Protein AF-A0A1F5BMV4-F1 (afdb_monomer)

Sequence (515 aa):
MTRKVFRLGIFLALGLILAEAVSRPPDPISKGQAGRLDDIFSQGRKAFYQGLRLDFGLHPQRFQLTLADAQKILEAESNIPNLYERVINLVYIRTAPYFRRLLEKGDRNSSEEFETRFVSLSREAAALFVQSLFQEPSRDGRSAEGLRDLREGRLQLVLSSLSSEEKEPVRPHKDNGHSSGEELSGFRGLEVIQAKSAQAVSRGTGVRVVVLDSGSDEPSEPGSEPSPVPRLFVPLAGGTQAPWLDTAISPDRSRPSGGWASSLVAAVAPESQIRVFGIIRDSRPVYPLWPAYQVSQGIHKAVDSGTDIILVTAVFDKDFPFLKDACAYAYKKNVVVICPNAAGPLDQDNPEKPTHFPAHYNTTVAVAGVVPGARGIPVPWEKSELSHYTTCAAPTAVAGRGNPATSGSLAPDNAPAAALVTGTAALICSLLPKTGEELSGQYVQRIYEILCRSCDSKILGQPSFHPRTGYGLINADRAVRKEVGAYREKMNQVETRFKKRMEERAVQEQKEKKN

Mean predicted aligned error: 10.83 Å

Foldseek 3Di:
DPPVVVVVVVVVVVVVVVVVVVDDDQDPQPPVRVVLVVVLVVLLVVLLLVLLLVLLVPPPCVVVFDPVLSVCSNVVVPNPPLLLQQQLLLLCLLVVVVLVVLVSVVDPVSSVVSSVVSSVSSSVSSNLLSVLLPDAFAPFVVLVVVVVVPPDTSSVLSVLLSDLDDDDDPPPDPPPDDDPLVQQQPQAQCVLQPLVLLVVQFQLAPAEEEEAEQQDDPPAPPPFDAQPQDEWEFESGDGSDDNNPPPGSPRPPVRRHGYPLQVLLCVRRVNYHYYYYHAHPPLRRRRCSNRLSSLLSSLSNCLVVVHAEYEYEHKGQDDDPSSLVSLLVCQQSNHAYFYEQDDGDEDAPDQDDRGIPPLPHPSYAYEFEWDQDPPRQTAQDPPFYQYPSHLFYGHQFHNDRGDPVPSPGPDRDSSSRRSNVSSLLSRLCRLVPDPVPDGRNNNNVLSSQLQLVQADQVSNVHPAAGRRGGRHYNHSSCSNPVSSVVVVVVVVVVVVVVVVVVVVVVVVVVVVVVD

Solvent-accessible surface area (backbone atoms only — not comparable to full-atom values): 27406 Å² total; per-residue (Å²): 132,74,72,67,58,60,57,54,54,52,53,52,52,52,50,50,56,57,57,56,71,75,67,65,74,77,78,79,74,50,75,72,57,47,55,52,50,54,50,46,52,51,50,15,50,54,38,17,58,51,35,33,42,50,53,44,71,68,38,88,65,54,79,80,48,54,72,68,50,51,50,41,57,70,42,25,90,81,67,37,84,60,50,63,30,38,46,44,40,40,66,41,49,70,48,42,75,61,49,48,54,27,60,71,65,64,41,72,68,37,47,54,50,44,46,56,51,49,34,49,48,24,30,54,42,19,50,53,54,49,50,53,77,69,57,70,65,49,82,35,64,68,28,55,51,54,62,70,64,58,84,64,55,71,63,55,55,46,51,56,36,58,39,63,70,85,69,82,80,75,72,83,75,80,73,92,67,94,69,58,55,72,73,50,63,73,38,42,29,55,63,75,24,31,28,70,65,21,42,77,79,33,36,3,51,91,28,35,36,34,34,42,36,46,50,61,58,74,83,71,59,96,84,67,78,76,74,90,58,79,44,48,48,34,52,59,47,68,45,78,56,71,74,82,70,70,73,52,53,62,58,54,82,86,51,79,59,52,16,67,52,57,47,41,20,38,73,38,10,59,48,36,49,45,34,32,37,25,38,50,67,67,87,68,47,44,45,50,60,48,46,48,48,43,51,22,31,48,45,40,50,37,48,76,72,66,33,44,34,36,38,37,63,72,50,35,76,58,90,47,72,66,39,54,50,27,41,47,49,29,20,50,68,40,20,37,38,33,17,23,36,39,71,71,77,69,55,83,86,44,44,85,59,79,51,29,30,62,16,59,36,95,54,37,41,6,14,12,16,24,39,75,37,83,95,66,43,55,30,73,32,83,85,29,34,34,22,78,51,28,39,27,15,27,39,16,49,66,41,87,83,72,58,88,86,60,58,73,53,70,71,76,38,18,38,47,7,20,20,46,51,48,8,40,49,31,24,43,38,41,80,54,61,85,84,84,76,66,58,68,27,49,52,33,52,52,55,50,53,32,54,41,67,22,24,39,16,59,76,56,76,30,98,46,75,39,39,48,28,9,31,11,42,44,29,32,32,46,25,59,47,57,37,47,48,53,49,54,53,53,50,53,52,52,51,52,53,49,52,52,54,51,53,54,47,54,55,49,54,55,52,62,74,75,107

Radius of gyration: 25.75 Å; Cα contacts (8 Å, |Δi|>4): 902; chains: 1; bounding box: 72×60×86 Å

pLDDT: mean 79.31, std 22.0, range [25.81, 98.75]

Secondary structure (DSSP, 8-state):
--HHHHHHHHHHHHHHHHHHTT-PPPPP--HHHHHHHHHHHHHHHHHHHHHHHHHHHH-TTGGGS-HHHHHHHHTHHHHSTTHHHHHHHHHHGGGHHHHHHHHHH--HHHHHHHHHHHHHHHHHHHHHHHHHTTPPPPS-HHHHHHTTS--S-HHHHHHHHH--SPP-------------HHHHTT--HHHHTTHHHHHTT---TT-EEEEEE--------TTPPPPSS--EEEESS---S-TTS---S---TTS-S--HHHHHHHHH-TTSEEEEEE--S-SS-SS-HHHHHHHHHHHHHHHHTT-SEEEE---BSS--HHHHHHHHHHHHTT-EEEEES--SS---S-TTS--SBTTTSTTSEEEEEEEE-GGG-EEE-TTSPP-TTEEEEEES----SS-GGG---PPP-HHHHHHHHHHHHHHHHHHS---S-PPTTHHHHHHHHHHHHH-BSGGGT-SS-BTTTBT-B--HHHIIIIIHHHHHHHHHHHHHHHHHHHHHHHHHHHHHTT-

Nearest PDB structures (foldseek):
  5ox2-assembly1_A  TM=7.464E-01  e=2.283E-12  Bacillus amyloliquefaciens
  8coz-assembly1_A  TM=6.745E-01  e=8.816E-10  Plasmodium vivax
  8coz-assembly2_B  TM=6.989E-01  e=1.591E-09  Plasmodium vivax
  8cp0-assembly1_A  TM=6.826E-01  e=1.436E-08  Plasmodium vivax
  8qkg-assembly1_A  TM=6.302E-01  e=7.147E-09  Plasmodium vivax

Structure (mmCIF, N/CA/C/O backbone):
data_AF-A0A1F5BMV4-F1
#
_entry.id   AF-A0A1F5BMV4-F1
#
loop_
_atom_site.group_PDB
_atom_site.id
_atom_site.type_symbol
_atom_site.label_atom_id
_atom_site.label_alt_id
_atom_site.label_comp_id
_atom_site.label_asym_id
_atom_site.label_entity_id
_atom_site.label_seq_id
_atom_site.pdbx_PDB_ins_code
_atom_site.Cartn_x
_atom_site.Cartn_y
_atom_site.Cartn_z
_atom_site.occupancy
_atom_site.B_iso_or_equiv
_atom_site.auth_seq_id
_atom_site.auth_comp_id
_atom_site.auth_asym_id
_atom_site.auth_atom_id
_atom_site.pdbx_PDB_model_num
ATOM 1 N N . MET A 1 1 ? 15.197 34.301 44.951 1.00 47.97 1 MET A N 1
ATOM 2 C CA . MET A 1 1 ? 14.694 34.458 43.564 1.00 47.97 1 MET A CA 1
ATOM 3 C C . MET A 1 1 ? 15.684 34.030 42.466 1.00 47.97 1 MET A C 1
ATOM 5 O O . MET A 1 1 ? 15.305 34.016 41.307 1.00 47.97 1 MET A O 1
ATOM 9 N N . THR A 1 2 ? 16.903 33.578 42.782 1.00 47.97 2 THR A N 1
ATOM 10 C CA . THR A 1 2 ? 17.992 33.392 41.794 1.00 47.97 2 THR A CA 1
ATOM 11 C C . THR A 1 2 ? 18.260 31.949 41.334 1.00 47.97 2 THR A C 1
ATOM 13 O O . THR A 1 2 ? 18.962 31.751 40.352 1.00 47.97 2 THR A O 1
ATOM 16 N N . ARG A 1 3 ? 17.656 30.918 41.950 1.00 37.44 3 ARG A N 1
ATOM 17 C CA . ARG A 1 3 ? 17.825 29.507 41.517 1.00 37.44 3 ARG A CA 1
ATOM 18 C C . ARG A 1 3 ? 16.791 29.003 40.499 1.00 37.44 3 ARG A C 1
ATOM 20 O O . ARG A 1 3 ? 17.061 28.027 39.806 1.00 37.44 3 ARG A O 1
ATOM 27 N N . LYS A 1 4 ? 15.625 29.653 40.375 1.00 38.03 4 LYS A N 1
ATOM 28 C CA . LYS A 1 4 ? 14.581 29.261 39.401 1.00 38.03 4 LYS A CA 1
ATOM 29 C C . LYS A 1 4 ? 14.853 29.782 37.982 1.00 38.03 4 LYS A C 1
ATOM 31 O O . LYS A 1 4 ? 14.494 29.110 37.026 1.00 38.03 4 LYS A O 1
ATOM 36 N N . VAL A 1 5 ? 15.560 30.906 37.843 1.00 45.69 5 VAL A N 1
ATOM 37 C CA . VAL A 1 5 ? 15.894 31.499 36.533 1.00 45.69 5 VAL A CA 1
ATOM 38 C C . VAL A 1 5 ? 16.996 30.705 35.814 1.00 45.69 5 VAL A C 1
ATOM 40 O O . VAL A 1 5 ? 16.937 30.522 34.604 1.00 45.69 5 VAL A O 1
ATOM 43 N N . PHE A 1 6 ? 17.939 30.115 36.558 1.00 38.84 6 PHE A N 1
ATOM 44 C CA . PHE A 1 6 ? 19.048 29.349 35.972 1.00 38.84 6 PHE A CA 1
ATOM 45 C C . PHE A 1 6 ? 18.618 27.988 35.387 1.00 38.84 6 PHE A C 1
ATOM 47 O O . PHE A 1 6 ? 19.184 27.528 34.401 1.00 38.84 6 PHE A O 1
ATOM 54 N N . ARG A 1 7 ? 17.572 27.353 35.942 1.00 37.34 7 ARG A N 1
ATOM 55 C CA . ARG A 1 7 ? 17.015 26.103 35.386 1.00 37.34 7 ARG A CA 1
ATOM 56 C C . ARG A 1 7 ? 16.161 26.336 34.138 1.00 37.34 7 ARG A C 1
ATOM 58 O O . ARG A 1 7 ? 16.130 25.467 33.278 1.00 37.34 7 ARG A O 1
ATOM 65 N N . LEU A 1 8 ? 15.522 27.500 34.008 1.00 38.81 8 LEU A N 1
ATOM 66 C CA . LEU A 1 8 ? 14.723 27.830 32.825 1.00 38.81 8 LEU A CA 1
ATOM 67 C C . LEU A 1 8 ? 15.612 28.134 31.603 1.00 38.81 8 LEU A C 1
ATOM 69 O O . LEU A 1 8 ? 15.290 27.708 30.499 1.00 38.81 8 LEU A O 1
ATOM 73 N N . GLY A 1 9 ? 16.769 28.776 31.811 1.00 38.38 9 GLY A N 1
ATOM 74 C CA . GLY A 1 9 ? 17.741 29.051 30.742 1.00 38.38 9 GLY A CA 1
ATOM 75 C C . GLY A 1 9 ? 18.408 27.797 30.160 1.00 38.38 9 GLY A C 1
ATOM 76 O O . GLY A 1 9 ? 18.620 27.724 28.955 1.00 38.38 9 GLY A O 1
ATOM 77 N N . ILE A 1 10 ? 18.671 26.775 30.985 1.00 44.19 10 ILE A N 1
ATOM 78 C CA . ILE A 1 10 ? 19.286 25.515 30.529 1.00 44.19 10 ILE A CA 1
ATOM 79 C C . ILE A 1 10 ? 18.286 24.654 29.739 1.00 44.19 10 ILE A C 1
ATOM 81 O O . ILE A 1 10 ? 18.668 24.059 28.736 1.00 44.19 10 ILE A O 1
ATOM 85 N N . PHE A 1 11 ? 17.001 24.631 30.118 1.00 40.06 11 PHE A N 1
ATOM 86 C CA . PHE A 1 11 ? 15.969 23.915 29.353 1.00 40.06 11 PHE A CA 1
ATOM 87 C C . PHE A 1 11 ? 15.632 24.592 28.016 1.00 40.06 11 PHE A C 1
ATOM 89 O O . PHE A 1 11 ? 15.386 23.893 27.037 1.00 40.06 11 PHE A O 1
ATOM 96 N N . LEU A 1 12 ? 15.680 25.928 27.939 1.00 40.69 12 LEU A N 1
ATOM 97 C CA . LEU A 1 12 ? 15.529 26.656 26.673 1.00 40.69 12 LEU A CA 1
ATOM 98 C C . LEU A 1 12 ? 16.739 26.463 25.746 1.00 40.69 12 LEU A C 1
ATOM 100 O O . LEU A 1 12 ? 16.550 26.260 24.551 1.00 40.69 12 LEU A O 1
ATOM 104 N N . ALA A 1 13 ? 17.963 26.435 26.285 1.00 36.91 13 ALA A N 1
ATOM 105 C CA . ALA A 1 13 ? 19.167 26.172 25.496 1.00 36.91 13 ALA A CA 1
ATOM 106 C C . ALA A 1 13 ? 19.246 24.714 24.998 1.00 36.91 13 ALA A C 1
ATOM 108 O O . ALA A 1 13 ? 19.575 24.489 23.837 1.00 36.91 13 ALA A O 1
ATOM 109 N N . LEU A 1 14 ? 18.876 23.721 25.819 1.00 36.75 14 LEU A N 1
ATOM 110 C CA . LEU A 1 14 ? 18.789 22.321 25.373 1.00 36.75 14 LEU A CA 1
ATOM 111 C C . LEU A 1 14 ? 17.621 22.080 24.403 1.00 36.75 14 LEU A C 1
ATOM 113 O O . LEU A 1 14 ? 17.768 21.282 23.483 1.00 36.75 14 LEU A O 1
ATOM 117 N N . GLY A 1 15 ? 16.496 22.785 24.559 1.00 33.25 15 GLY A N 1
ATOM 118 C CA . GLY A 1 15 ? 15.371 22.732 23.619 1.00 33.25 15 GLY A CA 1
ATOM 119 C C . GLY A 1 15 ? 15.704 23.313 22.240 1.00 33.25 15 GLY A C 1
ATOM 120 O O . GLY A 1 15 ? 15.275 22.760 21.232 1.00 33.25 15 GLY A O 1
ATOM 121 N N . LEU A 1 16 ? 16.523 24.369 22.180 1.00 34.06 16 LEU A N 1
ATOM 122 C CA . LEU A 1 16 ? 17.031 24.938 20.926 1.00 34.06 16 LEU A CA 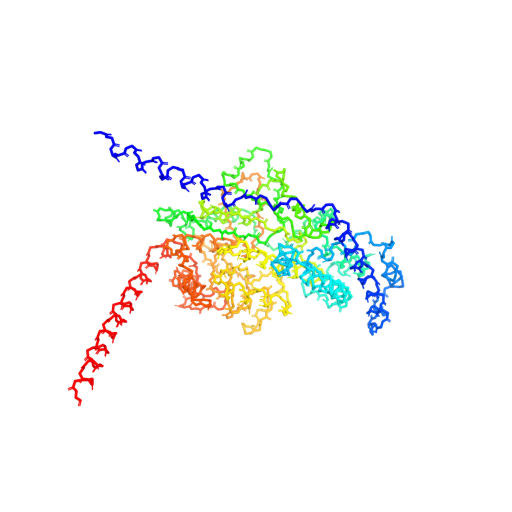1
ATOM 123 C C . LEU A 1 16 ? 18.093 24.046 20.262 1.00 34.06 16 LEU A C 1
ATOM 125 O O . LEU A 1 16 ? 18.042 23.850 19.051 1.00 34.06 16 LEU A O 1
ATOM 129 N N . ILE A 1 17 ? 18.978 23.414 21.041 1.00 34.91 17 ILE A N 1
ATOM 130 C CA . ILE A 1 17 ? 19.993 22.487 20.507 1.00 34.91 17 ILE A CA 1
ATOM 131 C C . ILE A 1 17 ? 19.357 21.176 19.995 1.00 34.91 17 ILE A C 1
ATOM 133 O O . ILE A 1 17 ? 19.820 20.614 19.005 1.00 34.91 17 ILE A O 1
ATOM 137 N N . LEU A 1 18 ? 18.259 20.704 20.602 1.00 34.28 18 LEU A N 1
ATOM 138 C CA . LEU A 1 18 ? 17.498 19.551 20.095 1.00 34.28 18 LEU A CA 1
ATOM 139 C C . LEU A 1 18 ? 16.591 19.893 18.899 1.00 34.28 18 LEU A C 1
ATOM 141 O O . LEU A 1 18 ? 16.358 19.021 18.065 1.00 34.28 18 LEU A O 1
ATOM 145 N N . ALA A 1 19 ? 16.120 21.137 18.770 1.00 31.02 19 ALA A N 1
ATOM 146 C CA . ALA A 1 19 ? 15.367 21.585 17.595 1.00 31.02 19 ALA A CA 1
ATOM 147 C C . ALA A 1 19 ? 16.267 21.788 16.358 1.00 31.02 19 ALA A C 1
ATOM 149 O O . ALA A 1 19 ? 15.848 21.482 15.243 1.00 31.02 19 ALA A O 1
ATOM 150 N N . GLU A 1 20 ? 17.523 22.214 16.536 1.00 30.20 20 GLU A N 1
ATOM 151 C CA . GLU A 1 20 ? 18.503 22.320 15.440 1.00 30.20 20 GLU A CA 1
ATOM 152 C C . GLU A 1 20 ? 19.068 20.965 14.979 1.00 30.20 20 GLU A C 1
ATOM 154 O O . GLU A 1 20 ? 19.529 20.843 13.843 1.00 30.20 20 GLU A O 1
ATOM 159 N N . ALA A 1 21 ? 18.992 19.919 15.807 1.00 27.36 21 ALA A N 1
ATOM 160 C CA . ALA A 1 21 ? 19.456 18.576 15.447 1.00 27.36 21 ALA A CA 1
ATOM 161 C C . ALA A 1 21 ? 18.468 17.786 14.559 1.00 27.36 21 ALA A C 1
ATOM 163 O O . ALA A 1 21 ? 18.824 16.725 14.052 1.00 27.36 21 ALA A O 1
ATOM 164 N N . VAL A 1 22 ? 17.244 18.288 14.340 1.00 37.03 22 VAL A N 1
ATOM 165 C CA . VAL A 1 22 ? 16.187 17.585 13.577 1.00 37.03 22 VAL A CA 1
ATOM 166 C C . VAL A 1 22 ? 15.989 18.141 12.155 1.00 37.03 22 VAL A C 1
ATOM 168 O O . VAL A 1 22 ? 15.192 17.609 11.386 1.00 37.03 22 VAL A O 1
ATOM 171 N N . SER A 1 23 ? 16.739 19.159 11.725 1.00 34.09 23 SER A N 1
ATOM 172 C CA . SER A 1 23 ? 16.714 19.627 10.324 1.00 34.09 23 SER A CA 1
ATOM 173 C C . SER A 1 23 ? 17.977 20.393 9.925 1.00 34.09 23 SER A C 1
ATOM 175 O O . SER A 1 23 ? 17.894 21.489 9.373 1.00 34.09 23 SER A O 1
ATOM 177 N N . ARG A 1 24 ? 19.167 19.821 10.150 1.00 25.81 24 ARG A N 1
ATOM 178 C CA . ARG A 1 24 ? 20.300 20.222 9.306 1.00 25.81 24 ARG A CA 1
ATOM 179 C C . ARG A 1 24 ? 20.098 19.589 7.927 1.00 25.81 24 ARG A C 1
ATOM 181 O O . ARG A 1 24 ? 19.991 18.362 7.867 1.00 25.81 24 ARG A O 1
ATOM 188 N N . PRO A 1 25 ? 20.008 20.370 6.834 1.00 31.45 25 PRO A N 1
ATOM 189 C CA . PRO A 1 25 ? 20.177 19.788 5.510 1.00 31.45 25 PRO A CA 1
ATOM 190 C C . PRO A 1 25 ? 21.536 19.072 5.486 1.00 31.45 25 PRO A C 1
ATOM 192 O O . PRO A 1 25 ? 22.459 19.535 6.165 1.00 31.45 25 PRO A O 1
ATOM 195 N N . PRO A 1 26 ? 21.667 17.937 4.777 1.00 42.50 26 PRO A N 1
ATOM 196 C CA . PRO A 1 26 ? 22.962 17.286 4.633 1.00 42.50 26 PRO A CA 1
ATOM 197 C C . PRO A 1 26 ? 23.990 18.318 4.160 1.00 42.50 26 PRO A C 1
ATOM 199 O O . PRO A 1 26 ? 23.660 19.180 3.337 1.00 42.50 26 PRO A O 1
ATOM 202 N N . ASP A 1 27 ? 25.207 18.255 4.708 1.00 40.59 27 ASP A N 1
ATOM 203 C CA . ASP A 1 27 ? 26.295 19.125 4.266 1.00 40.59 27 ASP A CA 1
ATOM 204 C C . ASP A 1 27 ? 26.393 19.058 2.732 1.00 40.59 27 ASP A C 1
ATOM 206 O O . ASP A 1 27 ? 26.275 17.968 2.155 1.00 40.59 27 ASP A O 1
ATOM 210 N N . PRO A 1 28 ? 26.551 20.201 2.041 1.00 47.94 28 PRO A N 1
ATOM 211 C CA . PRO A 1 28 ? 26.568 20.222 0.589 1.00 47.94 28 PRO A CA 1
ATOM 212 C C . PRO A 1 28 ? 27.664 19.286 0.076 1.00 47.94 28 PRO A C 1
ATOM 214 O O . PRO A 1 28 ? 28.834 19.419 0.441 1.00 47.94 28 PRO A O 1
ATOM 217 N N . ILE A 1 29 ? 27.259 18.338 -0.775 1.00 56.81 29 ILE A N 1
ATOM 218 C CA . ILE A 1 29 ? 28.137 17.379 -1.452 1.00 56.81 29 ILE A CA 1
ATOM 219 C C . ILE A 1 29 ? 29.343 18.142 -2.014 1.00 56.81 29 ILE A C 1
ATOM 221 O O . ILE A 1 29 ? 29.187 19.086 -2.793 1.00 56.81 29 ILE A O 1
ATOM 225 N N . SER A 1 30 ? 30.555 17.759 -1.604 1.00 53.22 30 SER A N 1
ATOM 226 C CA . SER A 1 30 ? 31.773 18.432 -2.067 1.00 53.22 30 SER A CA 1
ATOM 227 C C . SER A 1 30 ? 31.880 18.369 -3.600 1.00 53.22 30 SER A C 1
ATOM 229 O O . SER A 1 30 ? 31.452 17.393 -4.218 1.00 53.22 30 SER A O 1
ATOM 231 N N . LYS A 1 31 ? 32.491 19.375 -4.247 1.00 58.22 31 LYS A N 1
ATOM 232 C CA . LYS A 1 31 ? 32.611 19.422 -5.723 1.00 58.22 31 LYS A CA 1
ATOM 233 C C . LYS A 1 31 ? 33.223 18.147 -6.334 1.00 58.22 31 LYS A C 1
ATOM 235 O O . LYS A 1 31 ? 32.824 17.752 -7.423 1.00 58.22 31 LYS A O 1
ATOM 240 N N . GLY A 1 32 ? 34.157 17.493 -5.635 1.00 60.06 32 GLY A N 1
ATOM 241 C CA . GLY A 1 32 ? 34.757 16.226 -6.080 1.00 60.06 32 GLY A CA 1
ATOM 242 C C . GLY A 1 32 ? 33.813 15.023 -5.970 1.00 60.06 32 GLY A C 1
ATOM 243 O O . GLY A 1 32 ? 33.833 14.139 -6.820 1.00 60.06 32 GLY A O 1
ATOM 244 N N . GLN A 1 33 ? 32.941 15.010 -4.962 1.00 68.31 33 GLN A N 1
ATOM 245 C CA . GLN A 1 33 ? 31.912 13.984 -4.798 1.00 68.31 33 GLN A CA 1
ATOM 246 C C . GLN A 1 33 ? 30.762 14.173 -5.800 1.00 68.31 33 GLN A C 1
ATOM 248 O O . GLN A 1 33 ? 30.228 13.185 -6.294 1.00 68.31 33 GLN A O 1
ATOM 253 N N . ALA A 1 34 ? 30.434 15.418 -6.164 1.00 72.19 34 ALA A N 1
ATOM 254 C CA . ALA A 1 34 ? 29.436 15.723 -7.190 1.00 72.19 34 ALA A CA 1
ATOM 255 C C . ALA A 1 34 ? 29.838 15.164 -8.569 1.00 72.19 34 ALA A C 1
ATOM 257 O O . ALA A 1 34 ? 29.068 14.416 -9.162 1.00 72.19 34 ALA A O 1
ATOM 258 N N . GLY A 1 35 ? 31.076 15.419 -9.018 1.00 81.12 35 GLY A N 1
ATOM 259 C CA . GLY A 1 35 ? 31.575 14.887 -10.294 1.00 81.12 35 GLY A CA 1
ATOM 260 C C . GLY A 1 35 ? 31.571 13.354 -10.352 1.00 81.12 35 GLY A C 1
ATOM 261 O O . GLY A 1 35 ? 31.152 12.770 -11.347 1.00 81.12 35 GLY A O 1
ATOM 262 N N . ARG A 1 36 ? 31.936 12.683 -9.249 1.00 85.75 36 ARG A N 1
ATOM 263 C CA . ARG A 1 36 ? 31.874 11.215 -9.170 1.00 85.75 36 ARG A CA 1
ATOM 264 C C . ARG A 1 36 ? 30.441 10.681 -9.261 1.00 85.75 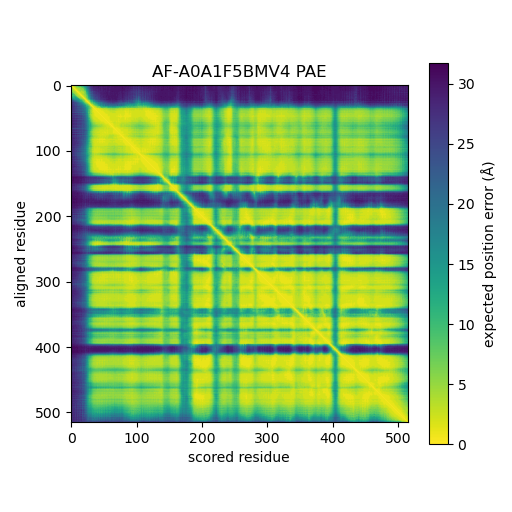36 ARG A C 1
ATOM 266 O O . ARG A 1 36 ? 30.219 9.643 -9.878 1.00 85.75 36 ARG A O 1
ATOM 273 N N . LEU A 1 37 ? 29.470 11.339 -8.629 1.00 89.62 37 LEU A N 1
ATOM 274 C CA . LEU A 1 37 ? 28.070 10.912 -8.701 1.00 89.62 37 LEU A CA 1
ATOM 275 C C . LEU A 1 37 ? 27.507 11.058 -10.119 1.00 89.62 37 LEU A C 1
ATOM 277 O O . LEU A 1 37 ? 26.785 10.168 -10.567 1.00 89.62 37 LEU A O 1
ATOM 281 N N . ASP A 1 38 ? 27.884 12.112 -10.842 1.00 90.44 38 ASP A N 1
ATOM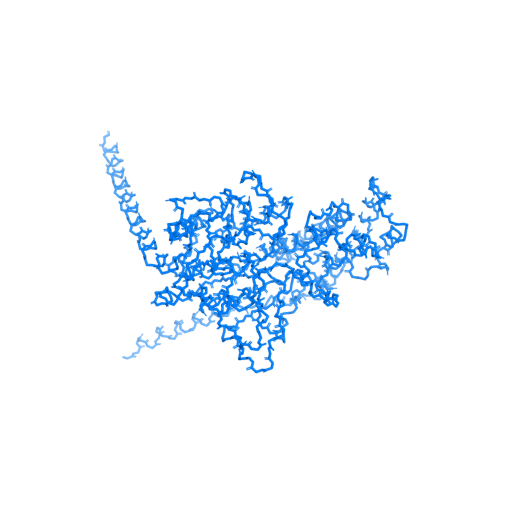 282 C CA . ASP A 1 38 ? 27.523 12.279 -12.254 1.00 90.44 38 ASP A CA 1
ATOM 283 C C . ASP A 1 38 ? 28.106 11.150 -13.121 1.00 90.44 38 ASP A C 1
ATOM 285 O O . ASP A 1 38 ? 27.399 10.565 -13.950 1.00 90.44 38 ASP A O 1
ATOM 289 N N . ASP A 1 39 ? 29.362 10.764 -12.869 1.00 93.44 39 ASP A N 1
ATOM 290 C CA . ASP A 1 39 ? 29.995 9.623 -13.535 1.00 93.44 39 ASP A CA 1
ATOM 291 C C . ASP A 1 39 ? 29.256 8.312 -13.236 1.00 93.44 39 ASP A C 1
ATOM 293 O O . ASP A 1 39 ? 28.959 7.548 -14.156 1.00 93.44 39 ASP A O 1
ATOM 297 N N . ILE A 1 40 ? 28.898 8.054 -11.973 1.00 94.69 40 ILE A N 1
ATOM 298 C CA . ILE A 1 40 ? 28.134 6.860 -11.573 1.00 94.69 40 ILE A CA 1
ATOM 299 C C . ILE A 1 40 ? 26.757 6.843 -12.249 1.00 94.69 40 ILE A C 1
ATOM 301 O O . ILE A 1 40 ? 26.317 5.799 -12.736 1.00 94.69 40 ILE A O 1
ATOM 305 N N . PHE A 1 41 ? 26.077 7.990 -12.337 1.00 95.00 41 PHE A N 1
ATOM 306 C CA . PHE A 1 41 ? 24.792 8.089 -13.026 1.00 95.00 41 PHE A CA 1
ATOM 307 C C . PHE A 1 41 ? 24.918 7.781 -14.523 1.00 95.00 41 PHE A C 1
ATOM 309 O O . PHE A 1 41 ? 24.101 7.039 -15.074 1.00 95.00 41 PHE A O 1
ATOM 316 N N . SER A 1 42 ? 25.975 8.290 -15.162 1.00 95.81 42 SER A N 1
ATOM 317 C CA . SER A 1 42 ? 26.318 8.013 -16.561 1.00 95.81 42 SER A CA 1
ATOM 318 C C . SER A 1 42 ? 26.656 6.535 -16.793 1.00 95.81 42 SER A C 1
ATOM 320 O O . SER A 1 42 ? 26.191 5.932 -17.764 1.00 95.81 42 SER A O 1
ATOM 322 N N . GLN A 1 43 ? 27.402 5.908 -15.879 1.00 97.19 43 GLN A N 1
ATOM 32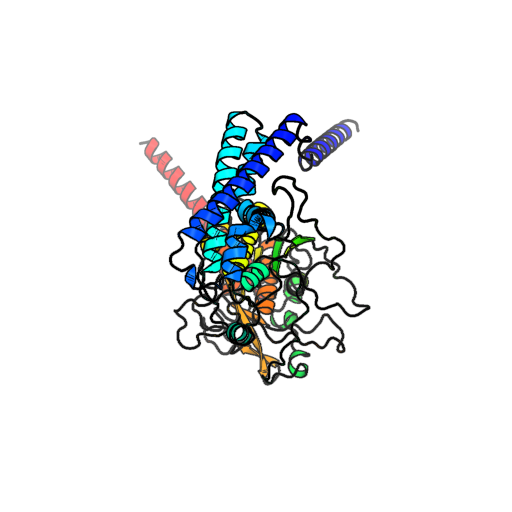3 C CA . GLN A 1 43 ? 27.673 4.468 -15.907 1.00 97.19 43 GLN A CA 1
ATOM 324 C C . GLN A 1 43 ? 26.386 3.644 -15.777 1.00 97.19 43 GLN A C 1
ATOM 326 O O . GLN A 1 43 ? 26.182 2.706 -16.550 1.00 97.19 43 GLN A O 1
ATOM 331 N N . GLY A 1 44 ? 25.495 4.019 -14.854 1.00 97.81 44 GLY A N 1
ATOM 332 C CA . GLY A 1 44 ? 24.174 3.406 -14.708 1.00 97.81 44 GLY A CA 1
ATOM 333 C C . GLY A 1 44 ? 23.345 3.513 -15.989 1.00 97.81 44 GLY A C 1
ATOM 334 O O . GLY A 1 44 ? 22.832 2.503 -16.469 1.00 97.81 44 GLY A O 1
ATOM 335 N N . ARG A 1 45 ? 23.313 4.695 -16.624 1.00 97.75 45 ARG A N 1
ATOM 336 C CA . ARG A 1 45 ? 22.622 4.919 -17.906 1.00 97.75 45 ARG A CA 1
ATOM 337 C C . ARG A 1 45 ? 23.151 3.991 -19.003 1.00 97.75 45 ARG A C 1
ATOM 339 O O . ARG A 1 45 ? 22.368 3.339 -19.693 1.00 97.75 45 ARG A O 1
ATOM 346 N N . LYS A 1 46 ? 24.477 3.887 -19.142 1.00 98.00 46 LYS A N 1
ATOM 347 C CA . LYS A 1 46 ? 25.116 2.972 -20.106 1.00 98.00 46 LYS A CA 1
ATOM 348 C C . LYS A 1 46 ? 24.745 1.517 -19.820 1.00 98.00 46 LYS A C 1
ATOM 350 O O . LYS A 1 46 ? 24.366 0.796 -20.740 1.00 98.00 46 LYS A O 1
ATOM 355 N N . ALA A 1 47 ? 24.816 1.098 -18.557 1.00 98.31 47 ALA A N 1
ATOM 356 C CA . ALA A 1 47 ? 24.475 -0.260 -18.144 1.00 98.31 47 ALA A CA 1
ATOM 357 C C . ALA A 1 47 ? 22.998 -0.596 -18.401 1.00 98.31 47 ALA A C 1
ATOM 359 O O . ALA A 1 47 ? 22.706 -1.697 -18.865 1.00 98.31 47 ALA A O 1
ATOM 360 N N . PHE A 1 48 ? 22.085 0.353 -18.168 1.00 98.50 48 PHE A N 1
ATOM 361 C CA . PHE A 1 48 ? 20.662 0.209 -18.470 1.00 98.50 48 PHE A CA 1
ATOM 362 C C . PHE A 1 48 ? 20.431 -0.046 -19.962 1.00 98.50 48 PHE A C 1
ATOM 364 O O . PHE A 1 48 ? 19.837 -1.057 -20.320 1.00 98.50 48 PHE A O 1
ATOM 371 N N . TYR A 1 49 ? 20.938 0.812 -20.854 1.00 98.31 49 TYR A N 1
ATOM 372 C CA . TYR A 1 49 ? 20.694 0.646 -22.293 1.00 98.31 49 TYR A CA 1
ATOM 373 C C . TYR A 1 49 ? 21.433 -0.554 -22.900 1.00 98.31 49 TYR A C 1
ATOM 375 O O . TYR A 1 49 ? 20.972 -1.124 -23.889 1.00 98.31 49 TYR A O 1
ATOM 383 N N . GLN A 1 50 ? 22.568 -0.971 -22.332 1.00 97.62 50 GLN A N 1
ATOM 384 C CA . GLN A 1 50 ? 23.215 -2.233 -22.705 1.00 97.62 50 GLN A CA 1
ATOM 385 C C . GLN A 1 50 ? 22.365 -3.440 -22.291 1.00 97.62 50 GLN A C 1
ATOM 387 O O . GLN A 1 50 ? 22.110 -4.308 -23.125 1.00 97.62 50 GLN A O 1
ATOM 392 N N . GLY A 1 51 ? 21.892 -3.464 -21.040 1.00 97.69 51 GLY A N 1
ATOM 393 C CA . GLY A 1 51 ? 21.002 -4.509 -20.531 1.00 97.69 51 GLY A CA 1
ATOM 394 C C . GLY A 1 51 ? 19.704 -4.586 -21.328 1.00 97.69 51 GLY A C 1
ATOM 395 O O . GLY A 1 51 ? 19.336 -5.652 -21.796 1.00 97.69 51 GLY A O 1
ATOM 396 N N . LEU A 1 52 ? 19.084 -3.439 -21.611 1.00 97.44 52 LEU A N 1
ATOM 397 C CA . LEU A 1 52 ? 17.858 -3.342 -22.400 1.00 97.44 52 LEU A CA 1
ATOM 398 C C . LEU A 1 52 ? 18.015 -3.984 -23.784 1.00 97.44 52 LEU A C 1
ATOM 400 O O . LEU A 1 52 ? 17.177 -4.787 -24.180 1.00 97.44 52 LEU A O 1
ATOM 404 N N . ARG A 1 53 ? 19.096 -3.666 -24.510 1.00 97.19 53 ARG A N 1
ATOM 405 C CA . ARG A 1 53 ? 19.365 -4.250 -25.836 1.00 97.19 53 ARG A CA 1
ATOM 406 C C . ARG A 1 53 ? 19.608 -5.757 -25.757 1.00 97.19 53 ARG A C 1
ATOM 408 O O . ARG A 1 53 ? 19.125 -6.484 -26.622 1.00 97.19 53 ARG A O 1
ATOM 415 N N . LEU A 1 54 ? 20.337 -6.217 -24.739 1.00 96.25 54 LEU A N 1
ATOM 416 C CA . LEU A 1 54 ? 20.632 -7.634 -24.536 1.00 96.25 54 LEU A CA 1
ATOM 417 C C . LEU A 1 54 ? 19.364 -8.424 -24.190 1.00 96.25 54 LEU A C 1
ATOM 419 O O . LEU A 1 54 ? 19.010 -9.361 -24.905 1.00 96.25 54 LEU A O 1
ATOM 423 N N . ASP A 1 55 ? 18.659 -8.008 -23.141 1.00 96.38 55 ASP A N 1
ATOM 424 C CA . ASP A 1 55 ? 17.478 -8.687 -22.614 1.00 96.38 55 ASP A CA 1
ATOM 425 C C . ASP A 1 55 ? 16.347 -8.686 -23.643 1.00 96.38 55 ASP A C 1
ATOM 427 O O . ASP A 1 55 ? 15.729 -9.721 -23.888 1.00 96.38 55 ASP A O 1
ATOM 431 N N . PHE A 1 56 ? 16.112 -7.554 -24.317 1.00 96.69 56 PHE A N 1
ATOM 432 C CA . PHE A 1 56 ? 15.134 -7.475 -25.400 1.00 96.69 56 PHE A CA 1
ATOM 433 C C . PHE A 1 56 ? 15.551 -8.310 -26.615 1.00 96.69 56 PHE A C 1
ATOM 435 O O . PHE A 1 56 ? 14.736 -9.034 -27.191 1.00 96.69 56 PHE A O 1
ATOM 442 N N . GLY A 1 57 ? 16.826 -8.226 -27.008 1.00 94.25 57 GLY A N 1
ATOM 443 C CA . GLY A 1 57 ? 17.370 -8.931 -28.163 1.00 94.25 57 GLY A CA 1
ATOM 444 C C . GLY A 1 57 ? 17.251 -10.449 -28.038 1.00 94.25 57 GLY A C 1
ATOM 445 O O . GLY A 1 57 ? 16.952 -11.110 -29.035 1.00 94.25 57 GLY A O 1
ATOM 446 N N . LEU A 1 58 ? 17.422 -10.975 -26.824 1.00 94.25 58 LEU A N 1
ATOM 447 C CA . LEU A 1 58 ? 17.309 -12.396 -26.494 1.00 94.25 58 LEU A CA 1
ATOM 448 C C . LEU A 1 58 ? 15.889 -12.823 -26.089 1.00 94.25 58 LEU A C 1
ATOM 450 O O . LEU A 1 58 ? 15.645 -14.020 -25.930 1.00 94.25 58 LEU A O 1
ATOM 454 N N . HIS A 1 59 ? 14.944 -11.888 -25.929 1.00 95.00 59 HIS A N 1
ATOM 455 C CA . HIS A 1 59 ? 13.614 -12.221 -25.429 1.00 95.00 59 HIS A CA 1
ATOM 456 C C . HIS A 1 59 ? 12.849 -13.104 -26.431 1.00 95.00 59 HIS A C 1
ATOM 458 O O . HIS A 1 59 ? 12.620 -12.684 -27.573 1.00 95.00 59 HIS A O 1
ATOM 464 N N . PRO A 1 60 ? 12.368 -14.296 -26.025 1.00 93.56 60 PRO A N 1
ATOM 465 C CA . PRO A 1 60 ? 11.741 -15.242 -26.945 1.00 93.56 60 PRO A CA 1
ATOM 466 C C . PRO A 1 60 ? 10.468 -14.676 -27.571 1.00 93.56 60 PRO A C 1
ATOM 468 O O . PRO A 1 60 ? 10.162 -14.993 -28.710 1.00 93.56 60 PRO A O 1
ATOM 471 N N . GLN A 1 61 ? 9.751 -13.797 -26.866 1.00 92.88 61 GLN A N 1
ATOM 472 C CA . GLN A 1 61 ? 8.485 -13.218 -27.325 1.00 92.88 61 GLN A CA 1
ATOM 473 C C . GLN A 1 61 ? 8.637 -11.884 -28.070 1.00 92.88 61 GLN A C 1
ATOM 475 O O . GLN A 1 61 ? 7.630 -11.246 -28.363 1.00 92.88 61 GLN A O 1
ATOM 480 N N . ARG A 1 62 ? 9.857 -11.436 -28.409 1.00 91.06 62 ARG A N 1
ATOM 481 C CA . ARG A 1 62 ? 10.077 -10.133 -29.079 1.00 91.06 62 ARG A CA 1
ATOM 482 C C . ARG A 1 62 ? 9.291 -9.959 -30.385 1.00 91.06 62 ARG A C 1
ATOM 484 O O . ARG A 1 62 ? 8.949 -8.842 -30.750 1.00 91.06 62 ARG A O 1
ATOM 491 N N . PHE A 1 63 ? 8.955 -11.067 -31.048 1.00 87.88 63 PHE A N 1
ATOM 492 C CA . PHE A 1 63 ? 8.133 -11.097 -32.259 1.00 87.88 63 PHE A CA 1
ATOM 493 C C . PHE A 1 63 ? 6.667 -10.684 -32.034 1.00 87.88 63 PHE A C 1
ATOM 495 O O . PHE A 1 63 ? 5.948 -10.472 -33.003 1.00 87.88 63 PHE A O 1
ATOM 502 N N . GLN A 1 64 ? 6.206 -10.582 -30.780 1.00 87.12 64 GLN A N 1
ATOM 503 C CA . GLN A 1 64 ? 4.871 -10.070 -30.448 1.00 87.12 64 GLN A CA 1
ATOM 504 C C . GLN A 1 64 ? 4.755 -8.548 -30.629 1.00 87.12 64 GLN A C 1
ATOM 506 O O . GLN A 1 64 ? 3.647 -8.015 -30.608 1.00 87.12 64 GLN A O 1
ATOM 511 N N . LEU A 1 65 ? 5.879 -7.838 -30.767 1.00 89.19 65 LEU A N 1
ATOM 512 C CA . LEU A 1 65 ? 5.903 -6.404 -31.037 1.00 89.19 65 LEU A CA 1
ATOM 513 C C . LEU A 1 65 ? 5.961 -6.126 -32.538 1.00 89.19 65 LEU A C 1
ATOM 515 O O . LEU A 1 65 ? 6.479 -6.921 -33.322 1.00 89.19 65 LEU A O 1
ATOM 519 N N . THR A 1 66 ? 5.475 -4.950 -32.933 1.00 90.06 66 THR A N 1
ATOM 520 C CA . THR A 1 66 ? 5.652 -4.466 -34.305 1.00 90.06 66 THR A CA 1
ATOM 521 C C . THR A 1 66 ? 7.135 -4.208 -34.592 1.00 90.06 66 THR A C 1
ATOM 523 O O . THR A 1 66 ? 7.908 -3.900 -33.683 1.00 90.06 66 THR A O 1
ATOM 526 N N . LEU A 1 67 ? 7.542 -4.277 -35.866 1.00 89.00 67 LEU A N 1
ATOM 527 C CA . LEU A 1 67 ? 8.917 -3.944 -36.265 1.00 89.00 67 LEU A CA 1
ATOM 528 C C . LEU A 1 67 ? 9.305 -2.516 -35.849 1.00 89.00 67 LEU A C 1
ATOM 530 O O . LEU A 1 67 ? 10.422 -2.293 -35.389 1.00 89.00 67 LEU A O 1
ATOM 534 N N . ALA A 1 68 ? 8.365 -1.571 -35.951 1.00 89.88 68 ALA A N 1
ATOM 535 C CA . ALA A 1 68 ? 8.569 -0.186 -35.539 1.00 89.88 68 ALA A CA 1
ATOM 536 C C . ALA A 1 68 ? 8.814 -0.060 -34.024 1.00 89.88 68 ALA A C 1
ATOM 538 O O . ALA A 1 68 ? 9.730 0.647 -33.611 1.00 89.88 68 ALA A O 1
ATOM 539 N N . ASP A 1 69 ? 8.038 -0.766 -33.194 1.00 91.19 69 ASP A N 1
ATOM 540 C CA . ASP A 1 69 ? 8.246 -0.780 -31.741 1.00 91.19 69 ASP A CA 1
ATOM 541 C C . ASP A 1 69 ? 9.577 -1.447 -31.378 1.00 91.19 69 ASP A C 1
ATOM 543 O O . ASP A 1 69 ? 10.331 -0.918 -30.562 1.00 91.19 69 ASP A O 1
ATOM 547 N N . ALA A 1 70 ? 9.905 -2.575 -32.014 1.00 92.94 70 ALA A N 1
ATOM 548 C CA . ALA A 1 70 ? 11.161 -3.280 -31.781 1.00 92.94 70 ALA A CA 1
ATOM 549 C C . ALA A 1 70 ? 12.382 -2.407 -32.116 1.00 92.94 70 ALA A C 1
ATOM 551 O O . ALA A 1 70 ? 13.330 -2.354 -31.330 1.00 92.94 70 ALA A O 1
ATOM 552 N N . GLN A 1 71 ? 12.347 -1.676 -33.236 1.00 92.69 71 GLN A N 1
ATOM 553 C CA . GLN A 1 71 ? 13.411 -0.739 -33.598 1.00 92.69 71 GLN A CA 1
ATOM 554 C C . GLN A 1 71 ? 13.517 0.410 -32.587 1.00 92.69 71 GLN A C 1
ATOM 556 O O . GLN A 1 71 ? 14.612 0.702 -32.104 1.00 92.69 71 GLN A O 1
ATOM 561 N N . LYS A 1 72 ? 12.385 1.010 -32.189 1.00 93.44 72 LYS A N 1
ATOM 562 C CA . LYS A 1 72 ? 12.362 2.057 -31.154 1.00 93.44 72 LYS A CA 1
ATOM 563 C C . LYS A 1 72 ? 12.977 1.593 -29.835 1.00 93.44 72 LYS A C 1
ATOM 565 O O . LYS A 1 72 ? 13.642 2.390 -29.186 1.00 93.44 72 LYS A O 1
ATOM 570 N N . ILE A 1 73 ? 12.782 0.332 -29.445 1.00 94.44 73 ILE A N 1
ATOM 571 C CA . ILE A 1 73 ? 13.366 -0.239 -28.222 1.00 94.44 73 ILE A CA 1
ATOM 572 C C . ILE A 1 73 ? 14.881 -0.432 -28.366 1.00 94.44 73 ILE A C 1
ATOM 574 O O . ILE A 1 73 ? 15.634 -0.042 -27.478 1.00 94.44 73 ILE A O 1
ATOM 578 N N . LEU A 1 74 ? 15.360 -0.991 -29.481 1.00 93.25 74 LEU A N 1
ATOM 579 C CA . LEU A 1 74 ? 16.801 -1.188 -29.706 1.00 93.25 74 LEU A CA 1
ATOM 580 C C . LEU A 1 74 ? 17.581 0.142 -29.742 1.00 93.25 74 LEU A C 1
ATOM 582 O O . LEU A 1 74 ? 18.740 0.210 -29.318 1.00 93.25 74 LEU A O 1
ATOM 586 N N . GLU A 1 75 ? 16.912 1.205 -30.183 1.00 94.38 75 GLU A N 1
ATOM 587 C CA . GLU A 1 75 ? 17.408 2.581 -30.259 1.00 94.38 75 GLU A CA 1
ATOM 588 C C . GLU A 1 75 ? 16.817 3.485 -29.151 1.00 94.38 75 GLU A C 1
ATOM 590 O O . GLU A 1 75 ? 16.761 4.708 -29.299 1.00 94.38 75 GLU A O 1
ATOM 595 N N . ALA A 1 76 ? 16.370 2.906 -28.027 1.00 93.38 76 ALA A N 1
ATOM 596 C CA . ALA A 1 76 ? 15.602 3.623 -27.001 1.00 93.38 76 ALA A CA 1
ATOM 597 C C . ALA A 1 76 ? 16.303 4.867 -26.442 1.00 93.38 76 ALA A C 1
ATOM 599 O O . ALA A 1 76 ? 15.641 5.846 -26.118 1.00 93.38 76 ALA A O 1
ATOM 600 N N . GLU A 1 77 ? 17.632 4.847 -26.365 1.00 93.19 77 GLU A N 1
ATOM 601 C CA . GLU A 1 77 ? 18.442 5.973 -25.890 1.00 93.19 77 GLU A CA 1
ATOM 602 C C . GLU A 1 77 ? 18.221 7.260 -26.698 1.00 93.19 77 GLU A C 1
ATOM 604 O O . GLU A 1 77 ? 18.252 8.351 -26.134 1.00 93.19 77 GLU A O 1
ATOM 609 N N . SER A 1 78 ? 17.953 7.138 -28.001 1.00 91.44 78 SER A N 1
ATOM 610 C CA . SER A 1 78 ? 17.661 8.272 -28.884 1.00 9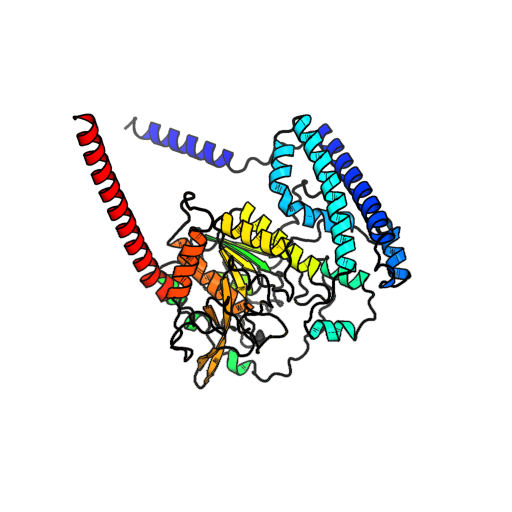1.44 78 SER A CA 1
ATOM 611 C C . SER A 1 78 ? 16.162 8.454 -29.131 1.00 91.44 78 SER A C 1
ATOM 613 O O . SER A 1 78 ? 15.705 9.580 -29.305 1.00 91.44 78 SER A O 1
ATOM 615 N N . ASN A 1 79 ? 15.392 7.362 -29.123 1.00 90.75 79 ASN A N 1
ATOM 616 C CA . ASN A 1 79 ? 13.997 7.360 -29.572 1.00 90.75 79 ASN A CA 1
ATOM 617 C C . ASN A 1 79 ? 12.960 7.431 -28.442 1.00 90.75 79 ASN A C 1
ATOM 619 O O . ASN A 1 79 ? 11.786 7.687 -28.714 1.00 90.75 79 ASN A O 1
ATOM 623 N N . ILE A 1 80 ? 13.354 7.199 -27.186 1.00 90.69 80 ILE A N 1
ATOM 624 C CA . ILE A 1 80 ? 12.457 7.232 -26.023 1.00 90.69 80 ILE A CA 1
ATOM 625 C C . ILE A 1 80 ? 13.040 8.197 -24.979 1.00 90.69 80 ILE A C 1
ATOM 627 O O . ILE A 1 80 ? 13.824 7.792 -24.116 1.00 90.69 80 ILE A O 1
ATOM 631 N N . PRO A 1 81 ? 12.659 9.486 -25.037 1.00 87.38 81 PRO A N 1
ATOM 632 C CA . PRO A 1 81 ? 13.204 10.506 -24.153 1.00 87.38 81 PRO A CA 1
ATOM 633 C C . PRO A 1 81 ? 13.043 10.153 -22.673 1.00 87.38 81 PRO A C 1
ATOM 635 O O . PRO A 1 81 ? 11.954 9.804 -22.211 1.00 87.38 81 PRO A O 1
ATOM 638 N N . ASN A 1 82 ? 14.133 10.311 -21.922 1.00 87.69 82 ASN A N 1
ATOM 639 C CA . ASN A 1 82 ? 14.191 10.131 -20.472 1.00 87.69 82 ASN A CA 1
ATOM 640 C C . ASN A 1 82 ? 13.767 8.736 -19.972 1.00 87.69 82 ASN A C 1
ATOM 642 O O . ASN A 1 82 ? 13.311 8.606 -18.834 1.00 87.69 82 ASN A O 1
ATOM 646 N N . LEU A 1 83 ? 13.850 7.689 -20.806 1.00 91.75 83 LEU A N 1
ATOM 647 C CA . LEU A 1 83 ? 13.418 6.347 -20.408 1.00 91.75 83 LEU A CA 1
ATOM 648 C C . LEU A 1 83 ? 14.175 5.849 -19.172 1.00 91.75 83 LEU A C 1
ATOM 650 O O . LEU A 1 83 ? 13.552 5.425 -18.198 1.00 91.75 83 LEU A O 1
ATOM 654 N N . TYR A 1 84 ? 15.508 5.920 -19.211 1.00 94.19 84 TYR A N 1
ATOM 655 C CA . TYR A 1 84 ? 16.356 5.501 -18.098 1.00 94.19 84 TYR A CA 1
ATOM 656 C C . TYR A 1 84 ? 15.984 6.243 -16.814 1.00 94.19 84 TYR A C 1
ATOM 658 O O . TYR A 1 84 ? 15.729 5.609 -15.796 1.00 94.19 84 TYR A O 1
ATOM 666 N N . GLU A 1 85 ? 15.884 7.568 -16.878 1.00 90.38 85 GLU A N 1
ATOM 667 C CA . GLU A 1 85 ? 15.563 8.442 -15.755 1.00 90.38 85 GLU A CA 1
ATOM 668 C C . GLU A 1 85 ? 14.208 8.073 -15.146 1.00 90.38 85 GLU A C 1
ATOM 670 O O . GLU A 1 85 ? 14.105 7.894 -13.931 1.00 90.38 85 GLU A O 1
ATOM 675 N N . ARG A 1 86 ? 13.179 7.901 -15.984 1.00 86.50 86 ARG A N 1
ATOM 676 C CA . ARG A 1 86 ? 11.818 7.562 -15.547 1.00 86.50 86 ARG A CA 1
ATOM 677 C C . ARG A 1 86 ? 11.780 6.223 -14.817 1.00 86.50 86 ARG A C 1
ATOM 679 O O . ARG A 1 86 ? 11.148 6.122 -13.766 1.00 86.50 86 ARG A O 1
ATOM 686 N N . VAL A 1 87 ? 12.469 5.213 -15.348 1.00 91.88 87 VAL A N 1
ATOM 687 C CA . VAL A 1 87 ? 12.500 3.877 -14.743 1.00 91.88 87 VAL A CA 1
ATOM 688 C C . VAL A 1 87 ? 13.361 3.866 -13.480 1.00 91.88 87 VAL A C 1
ATOM 690 O O . VAL A 1 87 ? 12.907 3.403 -12.433 1.00 91.88 87 VAL A O 1
ATOM 693 N N . ILE A 1 88 ? 14.587 4.392 -13.539 1.00 92.88 88 ILE A N 1
ATOM 694 C CA . ILE A 1 88 ? 15.528 4.305 -12.419 1.00 92.88 88 ILE A CA 1
ATOM 695 C C . ILE A 1 88 ? 15.041 5.100 -11.211 1.00 92.88 88 ILE A C 1
ATOM 697 O O . ILE A 1 88 ? 15.174 4.614 -10.094 1.00 92.88 88 ILE A O 1
ATOM 701 N N . ASN A 1 89 ? 14.405 6.263 -11.409 1.00 88.31 89 ASN A N 1
ATOM 702 C CA . ASN A 1 89 ? 13.825 7.032 -10.306 1.00 88.31 89 ASN A CA 1
ATOM 703 C C . ASN A 1 89 ? 12.767 6.233 -9.544 1.00 88.31 89 ASN A C 1
ATOM 705 O O . ASN A 1 89 ? 12.693 6.325 -8.321 1.00 88.31 89 ASN A O 1
ATOM 709 N N . LEU A 1 90 ? 11.987 5.415 -10.250 1.00 88.12 90 LEU A N 1
ATOM 710 C CA . LEU A 1 90 ? 10.979 4.573 -9.630 1.00 88.12 90 LEU A CA 1
ATOM 711 C C . LEU A 1 90 ? 11.611 3.373 -8.910 1.00 88.12 90 LEU A C 1
ATOM 713 O O . LEU A 1 90 ? 11.309 3.117 -7.746 1.00 88.12 90 LEU A O 1
ATOM 717 N N . VAL A 1 91 ? 12.515 2.650 -9.578 1.00 91.94 91 VAL A N 1
ATOM 718 C CA . VAL A 1 91 ? 13.186 1.466 -9.011 1.00 91.94 91 VAL A CA 1
ATOM 719 C C . VAL A 1 91 ? 14.065 1.821 -7.803 1.00 91.94 91 VAL A C 1
ATOM 721 O O . VAL A 1 91 ? 14.151 1.042 -6.853 1.00 91.94 91 VAL A O 1
ATOM 724 N N . TYR A 1 92 ? 14.656 3.016 -7.791 1.00 92.44 92 TYR A N 1
ATOM 725 C CA . TYR A 1 92 ? 15.537 3.492 -6.726 1.00 92.44 92 TYR A CA 1
ATOM 726 C C . TYR A 1 92 ? 14.841 3.652 -5.369 1.00 92.44 92 TYR A C 1
ATOM 728 O O . TYR A 1 92 ? 15.498 3.481 -4.339 1.00 92.44 92 TYR A O 1
ATOM 736 N N . ILE A 1 93 ? 13.535 3.947 -5.333 1.00 89.94 93 ILE A N 1
ATOM 737 C CA . ILE A 1 93 ? 12.805 4.317 -4.106 1.00 89.94 93 ILE A CA 1
ATOM 738 C C . ILE A 1 93 ? 12.996 3.286 -2.986 1.00 89.94 93 ILE A C 1
ATOM 740 O O . ILE A 1 93 ? 13.408 3.653 -1.887 1.00 89.94 93 ILE A O 1
ATOM 744 N N . ARG A 1 94 ? 12.783 1.996 -3.267 1.00 90.56 94 ARG A N 1
ATOM 745 C CA . ARG A 1 94 ? 12.975 0.901 -2.300 1.00 90.56 94 ARG A CA 1
ATOM 746 C C . ARG A 1 94 ? 14.402 0.829 -1.748 1.00 90.56 94 ARG A C 1
ATOM 748 O O . ARG A 1 94 ? 14.603 0.441 -0.600 1.00 90.56 94 ARG A O 1
ATOM 755 N N . THR A 1 95 ? 15.401 1.162 -2.561 1.00 92.06 95 THR A N 1
ATOM 756 C CA . THR A 1 95 ? 16.824 1.103 -2.184 1.00 92.06 95 THR A CA 1
ATOM 757 C C . THR A 1 95 ? 17.346 2.397 -1.561 1.00 92.06 95 THR A C 1
ATOM 759 O O . THR A 1 95 ? 18.413 2.394 -0.940 1.00 92.06 95 THR A O 1
ATOM 762 N N . ALA A 1 96 ? 16.588 3.492 -1.667 1.00 90.19 96 ALA A N 1
ATOM 763 C CA . ALA A 1 96 ? 17.010 4.826 -1.259 1.00 90.19 96 ALA A CA 1
ATOM 764 C C . ALA A 1 96 ? 17.519 4.908 0.195 1.00 90.19 96 ALA A C 1
ATOM 766 O O . ALA A 1 96 ? 18.572 5.516 0.394 1.00 90.19 96 ALA A O 1
ATOM 767 N N . PRO A 1 97 ? 16.894 4.275 1.214 1.00 90.44 97 PRO A N 1
ATOM 768 C CA . PRO A 1 97 ? 17.404 4.343 2.590 1.00 90.44 97 PRO A CA 1
ATOM 769 C C . PRO A 1 97 ? 18.763 3.661 2.782 1.00 90.44 97 PRO A C 1
ATOM 771 O O . PRO A 1 97 ? 19.534 4.015 3.673 1.00 90.44 97 PRO A O 1
ATOM 774 N N . TYR A 1 98 ? 19.064 2.632 1.990 1.00 92.56 98 TYR A N 1
ATOM 775 C CA . TYR A 1 98 ? 20.363 1.967 2.037 1.00 92.56 98 TYR A CA 1
ATOM 776 C C . TYR A 1 98 ? 21.425 2.800 1.317 1.00 92.56 98 TYR A C 1
ATOM 778 O O . TYR A 1 98 ? 22.477 3.066 1.892 1.00 92.56 98 TYR A O 1
ATOM 786 N N . PHE A 1 99 ? 21.118 3.297 0.122 1.00 93.12 99 PHE A N 1
ATOM 787 C CA . PHE A 1 99 ? 22.030 4.154 -0.628 1.00 93.12 99 PHE A CA 1
ATOM 788 C C . PHE A 1 99 ? 22.334 5.474 0.067 1.00 93.12 99 PHE A C 1
ATOM 790 O O . PHE A 1 99 ? 23.494 5.868 0.118 1.00 93.12 99 PHE A O 1
ATOM 797 N N . ARG A 1 100 ? 21.337 6.106 0.692 1.00 90.06 100 ARG A N 1
ATOM 798 C CA . ARG A 1 100 ? 21.553 7.314 1.490 1.00 90.06 100 ARG A CA 1
ATOM 799 C C . ARG A 1 100 ? 22.584 7.075 2.596 1.00 90.06 100 ARG A C 1
ATOM 801 O O . ARG A 1 100 ? 23.503 7.867 2.725 1.00 90.06 100 ARG A O 1
ATOM 808 N N . ARG A 1 101 ? 22.513 5.940 3.303 1.00 91.06 101 ARG A N 1
ATOM 809 C CA . ARG A 1 101 ? 23.503 5.582 4.336 1.00 91.06 101 ARG A CA 1
ATOM 810 C C . ARG A 1 101 ? 24.915 5.386 3.780 1.00 91.06 101 ARG A C 1
ATOM 812 O O . ARG A 1 101 ? 25.875 5.693 4.476 1.00 91.06 101 ARG A O 1
ATOM 819 N N . LEU A 1 102 ? 25.062 4.859 2.562 1.00 92.31 102 LEU A N 1
ATOM 820 C CA . LEU A 1 102 ? 26.376 4.746 1.914 1.00 92.31 102 LEU A CA 1
ATOM 821 C C . LEU A 1 102 ? 26.926 6.127 1.538 1.00 92.31 102 LEU A C 1
ATOM 823 O O . LEU A 1 102 ? 28.092 6.416 1.801 1.00 92.31 102 LEU A O 1
ATOM 827 N N . LEU A 1 103 ? 26.074 6.990 0.980 1.00 89.12 103 LEU A N 1
ATOM 828 C CA . LEU A 1 103 ? 26.435 8.356 0.604 1.00 89.12 103 LEU A CA 1
ATOM 829 C C . LEU A 1 103 ? 26.788 9.224 1.823 1.00 89.12 103 LEU A C 1
ATOM 831 O O . LEU A 1 103 ? 27.750 9.981 1.758 1.00 89.12 103 LEU A O 1
ATOM 835 N N . GLU A 1 104 ? 26.057 9.078 2.933 1.00 87.75 104 GLU A N 1
ATOM 836 C CA . GLU A 1 104 ? 26.302 9.782 4.203 1.00 87.75 104 GLU A CA 1
ATOM 837 C C . GLU A 1 104 ? 27.631 9.381 4.855 1.00 87.75 104 GLU A C 1
ATOM 839 O O . GLU A 1 104 ? 28.306 10.227 5.435 1.00 87.75 104 GLU A O 1
ATOM 844 N N . LYS A 1 105 ? 28.034 8.106 4.757 1.00 90.38 105 LYS A N 1
ATOM 845 C CA . LYS A 1 105 ? 29.342 7.658 5.262 1.00 90.38 105 LYS A CA 1
ATOM 846 C C . LYS A 1 105 ? 30.501 8.291 4.498 1.00 90.38 105 LYS A C 1
ATOM 848 O O . LYS A 1 105 ? 31.534 8.574 5.098 1.00 90.38 105 LYS A O 1
ATOM 853 N N . GLY A 1 106 ? 30.353 8.460 3.182 1.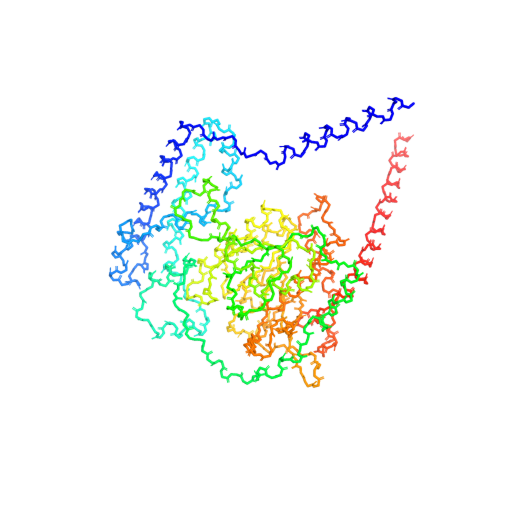00 83.44 106 GLY A N 1
ATOM 854 C CA . GLY A 1 106 ? 31.313 9.160 2.320 1.00 83.44 106 GLY A CA 1
ATOM 855 C C . GLY A 1 106 ? 32.702 8.518 2.192 1.00 83.44 106 GLY A C 1
ATOM 856 O O . GLY A 1 106 ? 33.552 9.049 1.480 1.00 83.44 106 GLY A O 1
ATOM 857 N N . ASP A 1 107 ? 32.961 7.387 2.853 1.00 89.25 107 ASP A N 1
ATOM 858 C CA . ASP A 1 107 ? 34.236 6.683 2.762 1.00 89.25 107 ASP A CA 1
ATOM 859 C C . ASP A 1 107 ? 34.396 5.960 1.411 1.00 89.25 107 ASP A C 1
ATOM 861 O O . ASP A 1 107 ? 33.439 5.751 0.653 1.00 89.25 107 ASP A O 1
ATOM 865 N N . ARG A 1 108 ? 35.637 5.579 1.091 1.00 89.25 108 ARG A N 1
ATOM 866 C CA . ARG A 1 108 ? 35.975 4.949 -0.190 1.00 89.25 108 ARG A CA 1
ATOM 867 C C . ARG A 1 108 ? 35.219 3.636 -0.416 1.00 89.25 108 ARG A C 1
ATOM 869 O O . ARG A 1 108 ? 34.709 3.439 -1.516 1.00 89.25 108 ARG A O 1
ATOM 876 N N . ASN A 1 109 ? 35.114 2.784 0.603 1.00 92.88 109 ASN A N 1
ATOM 877 C CA . ASN A 1 109 ? 34.454 1.484 0.488 1.00 92.88 109 ASN A CA 1
ATOM 878 C C . ASN A 1 109 ? 32.947 1.667 0.280 1.00 92.88 109 ASN A C 1
ATOM 880 O O . ASN A 1 109 ? 32.373 1.051 -0.612 1.00 92.88 109 ASN A O 1
ATOM 884 N N . SER A 1 110 ? 32.318 2.565 1.045 1.00 92.31 110 SER A N 1
ATOM 885 C CA . SER A 1 110 ? 30.898 2.905 0.889 1.00 92.31 110 SER A CA 1
ATOM 886 C C . SER A 1 110 ? 30.600 3.498 -0.493 1.00 92.31 110 SER A C 1
ATOM 888 O O . SER A 1 110 ? 29.561 3.203 -1.081 1.00 92.31 110 SER A O 1
ATOM 890 N N . SER A 1 111 ? 31.522 4.295 -1.041 1.00 89.75 111 SER A N 1
ATOM 891 C CA . SER A 1 111 ? 31.398 4.865 -2.388 1.00 89.75 111 SER A CA 1
ATOM 892 C C . SER A 1 111 ? 31.513 3.803 -3.490 1.00 89.75 111 SER A C 1
ATOM 894 O O . SER A 1 111 ? 30.714 3.805 -4.424 1.00 89.75 111 SER A O 1
ATOM 896 N N . GLU A 1 112 ? 32.479 2.885 -3.380 1.00 93.75 112 GLU A N 1
ATOM 897 C CA . GLU A 1 112 ? 32.651 1.755 -4.310 1.00 93.75 112 GLU A CA 1
ATOM 898 C C . GLU A 1 112 ? 31.463 0.775 -4.238 1.00 93.75 112 GLU A C 1
ATOM 900 O O . GLU A 1 112 ? 30.989 0.274 -5.264 1.00 93.75 112 GLU A O 1
ATOM 905 N N . GLU A 1 113 ? 30.925 0.542 -3.037 1.00 96.00 113 GLU A N 1
ATOM 906 C CA . GLU A 1 113 ? 29.722 -0.266 -2.831 1.00 96.00 113 GLU A CA 1
ATOM 907 C C . GLU A 1 113 ? 28.485 0.403 -3.445 1.00 96.00 113 GLU A C 1
ATOM 909 O O . GLU A 1 113 ? 27.728 -0.259 -4.158 1.00 96.00 113 GLU A O 1
ATOM 914 N N . PHE A 1 114 ? 28.295 1.711 -3.229 1.00 95.56 114 PHE A N 1
ATOM 915 C CA . PHE A 1 114 ? 27.199 2.472 -3.833 1.00 95.56 114 PHE A CA 1
ATOM 916 C C . PHE A 1 114 ? 27.243 2.391 -5.361 1.00 95.56 114 PHE A C 1
ATOM 918 O O . PHE A 1 114 ? 26.240 2.043 -5.979 1.00 95.56 114 PHE A O 1
ATOM 925 N N . GLU A 1 115 ? 28.408 2.639 -5.961 1.00 95.81 115 GLU A N 1
ATOM 926 C CA . GLU A 1 115 ? 28.626 2.549 -7.407 1.00 95.81 115 GLU A CA 1
ATOM 927 C C . GLU A 1 115 ? 28.270 1.159 -7.949 1.00 95.81 115 GLU A C 1
ATOM 929 O O . GLU A 1 115 ? 27.419 1.029 -8.832 1.00 95.81 115 GLU A O 1
ATOM 934 N N . THR A 1 116 ? 28.843 0.106 -7.359 1.00 97.31 116 THR A N 1
ATOM 935 C CA . THR A 1 116 ? 28.604 -1.284 -7.777 1.00 97.31 116 THR A CA 1
ATOM 936 C C . THR A 1 116 ? 27.118 -1.638 -7.722 1.00 97.31 116 THR A C 1
ATOM 938 O O . THR A 1 116 ? 26.558 -2.215 -8.661 1.00 97.31 116 THR A O 1
ATOM 941 N N . ARG A 1 117 ? 26.451 -1.278 -6.622 1.00 97.62 117 ARG A N 1
ATOM 942 C CA . ARG A 1 117 ? 25.037 -1.591 -6.397 1.00 97.62 117 ARG A CA 1
ATOM 943 C C . ARG A 1 117 ? 24.114 -0.757 -7.279 1.00 97.62 117 ARG A C 1
ATOM 945 O O . ARG A 1 117 ? 23.141 -1.301 -7.791 1.00 97.62 117 ARG A O 1
ATOM 952 N N . PHE A 1 118 ? 24.407 0.523 -7.490 1.00 97.38 118 PHE A N 1
ATOM 953 C CA . PHE A 1 118 ? 23.595 1.392 -8.340 1.00 97.38 118 PHE A CA 1
ATOM 954 C C . PHE A 1 118 ? 23.673 0.982 -9.819 1.00 97.38 118 PHE A C 1
ATOM 956 O O . PHE A 1 118 ? 22.654 0.938 -10.513 1.00 97.38 118 PHE A O 1
ATOM 963 N N . VAL A 1 119 ? 24.858 0.595 -10.300 1.00 97.88 119 VAL A N 1
ATOM 964 C CA . VAL A 1 119 ? 25.018 0.057 -11.659 1.00 97.88 119 VAL A CA 1
ATOM 965 C C . VAL A 1 119 ? 24.291 -1.287 -11.805 1.00 97.88 119 VAL A C 1
ATOM 967 O O . VAL A 1 119 ? 23.651 -1.521 -12.830 1.00 97.88 119 VAL A O 1
ATOM 970 N N . SER A 1 120 ? 24.316 -2.157 -10.784 1.00 97.88 120 SER A N 1
ATOM 971 C CA . SER A 1 120 ? 23.494 -3.382 -10.763 1.00 97.88 120 SER A CA 1
ATOM 972 C C . SER A 1 120 ? 22.000 -3.066 -10.845 1.00 97.88 120 SER A C 1
ATOM 974 O O . SER A 1 120 ? 21.307 -3.609 -11.703 1.00 97.88 120 SER A O 1
ATOM 976 N N . LEU A 1 121 ? 21.524 -2.121 -10.030 1.00 97.56 121 LEU A N 1
ATOM 977 C CA . LEU A 1 121 ? 20.129 -1.682 -10.028 1.00 97.56 121 LEU A CA 1
ATOM 978 C C . LEU A 1 121 ? 19.694 -1.142 -11.397 1.00 97.56 121 LEU A C 1
ATOM 980 O O . LEU A 1 121 ? 18.570 -1.370 -11.830 1.00 97.56 121 LEU A O 1
ATOM 984 N N . SER A 1 122 ? 20.595 -0.460 -12.107 1.00 98.12 122 SER A N 1
ATOM 985 C CA . SER A 1 122 ? 20.337 0.042 -13.461 1.00 98.12 122 SER A CA 1
ATOM 986 C C . SER A 1 122 ? 20.138 -1.086 -14.481 1.00 98.12 122 SER A C 1
ATOM 988 O O . SER A 1 122 ? 19.343 -0.939 -15.407 1.00 98.12 122 SER A O 1
ATOM 990 N N . ARG A 1 123 ? 20.801 -2.238 -14.308 1.00 98.31 123 ARG A N 1
ATOM 991 C CA . ARG A 1 123 ? 20.553 -3.434 -15.134 1.00 98.31 123 ARG A CA 1
ATOM 992 C C . ARG A 1 123 ? 19.225 -4.096 -14.776 1.00 98.31 123 ARG A C 1
ATOM 994 O O . ARG A 1 123 ? 18.460 -4.438 -15.668 1.00 98.31 123 ARG A O 1
ATOM 1001 N N . GLU A 1 124 ? 18.914 -4.208 -13.486 1.00 96.94 124 GLU A N 1
ATOM 1002 C CA . GLU A 1 124 ? 17.621 -4.728 -13.012 1.00 96.94 124 GLU A CA 1
ATOM 1003 C C . GLU A 1 124 ? 16.445 -3.873 -13.510 1.00 96.94 124 GLU A C 1
ATOM 1005 O O . GLU A 1 124 ? 15.421 -4.400 -13.940 1.00 96.94 124 GLU A O 1
ATOM 1010 N N . ALA A 1 125 ? 16.614 -2.549 -13.527 1.00 96.50 125 ALA A N 1
ATOM 1011 C CA . ALA A 1 125 ? 15.665 -1.605 -14.106 1.00 96.50 125 ALA A CA 1
ATOM 1012 C C . ALA A 1 125 ? 15.414 -1.867 -15.603 1.00 96.50 125 ALA A C 1
ATOM 1014 O O . ALA A 1 125 ? 14.268 -1.800 -16.052 1.00 96.50 125 ALA A O 1
ATOM 1015 N N . ALA A 1 126 ? 16.460 -2.188 -16.371 1.00 97.88 126 ALA A N 1
ATOM 1016 C CA . ALA A 1 126 ? 16.325 -2.540 -17.782 1.00 97.88 126 ALA A CA 1
ATOM 1017 C C . ALA A 1 126 ? 15.552 -3.852 -17.966 1.00 97.88 126 ALA A C 1
ATOM 1019 O O . ALA A 1 126 ? 14.600 -3.893 -18.748 1.00 97.88 126 ALA A O 1
ATOM 1020 N N . ALA A 1 127 ? 15.895 -4.883 -17.188 1.00 96.75 127 ALA A N 1
ATOM 1021 C CA . ALA A 1 127 ? 15.202 -6.168 -17.205 1.00 96.75 127 ALA A CA 1
ATOM 1022 C C . ALA A 1 127 ? 13.711 -6.017 -16.854 1.00 96.75 127 ALA A C 1
ATOM 1024 O O . ALA A 1 127 ? 12.853 -6.579 -17.534 1.00 96.75 127 ALA A O 1
ATOM 1025 N N . LEU A 1 128 ? 13.384 -5.197 -15.847 1.00 95.81 128 LEU A N 1
ATOM 1026 C CA . LEU A 1 128 ? 12.000 -4.900 -15.465 1.00 95.81 128 LEU A CA 1
ATOM 1027 C C . LEU A 1 128 ? 11.238 -4.176 -16.586 1.00 95.81 128 LEU A C 1
ATOM 1029 O O . LEU A 1 128 ? 10.073 -4.487 -16.847 1.00 95.81 128 LEU A O 1
ATOM 1033 N N . PHE A 1 129 ? 11.888 -3.243 -17.289 1.00 96.38 129 PHE A N 1
ATOM 1034 C CA . PHE A 1 129 ? 11.285 -2.600 -18.454 1.00 96.38 129 PHE A CA 1
ATOM 1035 C C . PHE A 1 129 ? 11.022 -3.593 -19.584 1.00 96.38 129 PHE A C 1
ATOM 1037 O O . PHE A 1 129 ? 9.907 -3.623 -20.106 1.00 96.38 129 PHE A O 1
ATOM 1044 N N . VAL A 1 130 ? 11.978 -4.463 -19.911 1.00 96.69 130 VAL A N 1
ATOM 1045 C CA . VAL A 1 130 ? 11.768 -5.515 -20.916 1.00 96.69 130 VAL A CA 1
ATOM 1046 C C . VAL A 1 130 ? 10.635 -6.453 -20.495 1.00 96.69 130 VAL A C 1
ATOM 1048 O O . VAL A 1 130 ? 9.737 -6.710 -21.291 1.00 96.69 130 VAL A O 1
ATOM 1051 N N . GLN A 1 131 ? 10.595 -6.883 -19.232 1.00 94.31 131 GLN A N 1
ATOM 1052 C CA . GLN A 1 131 ? 9.511 -7.704 -18.689 1.00 94.31 131 GLN A CA 1
ATOM 1053 C C . GLN A 1 131 ? 8.140 -7.034 -18.861 1.00 94.31 131 GLN A C 1
ATOM 1055 O O . GLN A 1 131 ? 7.165 -7.711 -19.192 1.00 94.31 131 GLN A O 1
ATOM 1060 N N . SER A 1 132 ? 8.054 -5.714 -18.660 1.00 93.31 132 SER A N 1
ATOM 1061 C CA . SER A 1 132 ? 6.800 -4.964 -18.798 1.00 93.31 132 SER A CA 1
ATOM 1062 C C . SER A 1 132 ? 6.218 -5.005 -20.218 1.00 93.31 132 SER A C 1
ATOM 1064 O O . SER A 1 132 ? 4.999 -5.016 -20.372 1.00 93.31 132 SER A O 1
ATOM 1066 N N . LEU A 1 133 ? 7.066 -5.132 -21.249 1.00 93.38 133 LEU A N 1
ATOM 1067 C CA . LEU A 1 133 ? 6.652 -5.253 -22.654 1.00 93.38 133 LEU A CA 1
ATOM 1068 C C . LEU A 1 133 ? 5.982 -6.593 -22.976 1.00 93.38 133 LEU A C 1
ATOM 1070 O O . LEU A 1 133 ? 5.342 -6.730 -24.017 1.00 93.38 133 LEU A O 1
ATOM 1074 N N . PHE A 1 134 ? 6.126 -7.597 -22.117 1.00 92.12 134 PHE A N 1
ATOM 1075 C CA . PHE A 1 134 ? 5.629 -8.949 -22.371 1.00 92.12 134 PHE A CA 1
ATOM 1076 C C . PHE A 1 134 ? 4.649 -9.438 -21.308 1.00 92.12 134 PHE A C 1
ATOM 1078 O O . PHE A 1 134 ? 4.300 -10.615 -21.276 1.00 92.12 134 PHE A O 1
ATOM 1085 N N . GLN A 1 135 ? 4.164 -8.532 -20.459 1.00 88.62 135 GLN A N 1
ATOM 1086 C CA . GLN A 1 135 ? 3.075 -8.843 -19.548 1.00 88.62 135 GLN A CA 1
ATOM 1087 C C . GLN A 1 135 ? 1.786 -9.116 -20.314 1.00 88.62 135 GLN A C 1
ATOM 1089 O O . GLN A 1 135 ? 1.487 -8.489 -21.330 1.00 88.62 135 GLN A O 1
ATOM 1094 N N . GLU A 1 136 ? 0.993 -10.038 -19.787 1.00 85.69 136 GLU A N 1
ATOM 1095 C CA . GLU A 1 136 ? -0.379 -10.203 -20.238 1.00 85.69 136 GLU A CA 1
ATOM 1096 C C . GLU A 1 136 ? -1.190 -8.933 -19.915 1.00 85.69 136 GLU A C 1
ATOM 1098 O O . GLU A 1 136 ? -0.952 -8.309 -18.869 1.00 85.69 136 GLU A O 1
ATOM 1103 N N . PRO A 1 137 ? -2.179 -8.570 -20.747 1.00 81.62 137 PRO A N 1
ATOM 1104 C CA . PRO A 1 137 ? -3.078 -7.465 -20.442 1.00 81.62 137 PRO A CA 1
ATOM 1105 C C . PRO A 1 137 ? -3.922 -7.763 -19.194 1.00 81.62 137 PRO A C 1
ATOM 1107 O O . PRO A 1 137 ? -4.086 -8.925 -18.804 1.00 81.62 137 PRO A O 1
ATOM 1110 N N . SER A 1 138 ? -4.432 -6.716 -18.549 1.00 78.00 138 SER A N 1
ATOM 1111 C CA . SER A 1 138 ? -5.445 -6.844 -17.500 1.00 78.00 138 SER A CA 1
ATOM 1112 C C . SER A 1 138 ? -6.713 -7.506 -18.053 1.00 78.00 138 SER A C 1
ATOM 1114 O O . SER A 1 138 ? -7.028 -7.409 -19.237 1.00 78.00 138 SER A O 1
ATOM 1116 N N . ARG A 1 139 ? -7.445 -8.203 -17.188 1.00 71.69 139 ARG A N 1
ATOM 1117 C CA . ARG A 1 139 ? -8.754 -8.797 -17.472 1.00 71.69 139 ARG A CA 1
ATOM 1118 C C . ARG A 1 139 ? -9.880 -7.767 -17.458 1.00 71.69 139 ARG A C 1
ATOM 1120 O O . ARG A 1 139 ? -10.998 -8.118 -17.825 1.00 71.69 139 ARG A O 1
ATOM 1127 N N . ASP A 1 140 ? -9.622 -6.522 -17.043 1.00 64.38 140 ASP A N 1
ATOM 1128 C CA . ASP A 1 140 ? -10.652 -5.483 -17.002 1.00 64.38 140 ASP A CA 1
ATOM 1129 C C . ASP A 1 140 ? -11.248 -5.220 -18.393 1.00 64.38 140 ASP A C 1
ATOM 1131 O O . ASP A 1 140 ? -10.523 -4.939 -19.346 1.00 64.38 140 ASP A O 1
ATOM 1135 N N . GLY A 1 141 ? -12.575 -5.294 -18.526 1.00 48.12 141 GLY A N 1
ATOM 1136 C CA . GLY A 1 141 ? -13.294 -5.130 -19.794 1.00 48.12 141 GLY A CA 1
ATOM 1137 C C . GLY A 1 141 ? -13.036 -3.783 -20.480 1.00 48.12 141 GLY A C 1
ATOM 1138 O O . GLY A 1 141 ? -13.048 -3.721 -21.708 1.00 48.12 141 GLY A O 1
ATOM 1139 N N . ARG A 1 142 ? -12.682 -2.729 -19.725 1.00 49.91 142 ARG A N 1
ATOM 1140 C CA . ARG A 1 142 ? -12.241 -1.447 -20.314 1.00 49.91 142 ARG A CA 1
ATOM 1141 C C . ARG A 1 142 ? -10.899 -1.560 -21.046 1.00 49.91 142 ARG A C 1
ATOM 1143 O O . ARG A 1 142 ? -10.684 -0.867 -22.036 1.00 49.91 142 ARG A O 1
ATOM 1150 N N . SER A 1 143 ? -10.023 -2.479 -20.633 1.00 51.00 143 SER A N 1
ATOM 1151 C CA . SER A 1 143 ? -8.805 -2.801 -21.384 1.00 51.00 143 SER A CA 1
ATOM 1152 C C . SER A 1 143 ? -9.115 -3.581 -22.664 1.00 51.00 143 SER A C 1
ATOM 1154 O O . SER A 1 143 ? -8.410 -3.404 -23.647 1.00 51.00 143 SER A O 1
ATOM 1156 N N . ALA A 1 144 ? -10.208 -4.357 -22.711 1.00 43.62 144 ALA A N 1
ATOM 1157 C CA . ALA A 1 144 ? -10.688 -5.005 -23.934 1.00 43.62 144 ALA A CA 1
ATOM 1158 C C . ALA A 1 144 ? -11.269 -4.002 -24.951 1.00 43.62 144 ALA A C 1
ATOM 1160 O O . ALA A 1 144 ? -11.145 -4.218 -26.154 1.00 43.62 144 ALA A O 1
ATOM 1161 N N . GLU A 1 145 ? -11.850 -2.889 -24.495 1.00 44.19 145 GLU A N 1
ATOM 1162 C CA . GLU A 1 145 ? -12.254 -1.758 -25.347 1.00 44.19 145 GLU A CA 1
ATOM 1163 C C . GLU A 1 145 ? -11.049 -0.912 -25.792 1.00 44.19 145 GLU A C 1
ATOM 1165 O O . GLU A 1 145 ? -10.935 -0.603 -26.975 1.00 44.19 145 GLU A O 1
ATOM 1170 N N . GLY A 1 146 ? -10.075 -0.657 -24.910 1.00 46.56 146 GLY A N 1
ATOM 1171 C CA . GLY A 1 146 ? -8.775 -0.081 -25.295 1.00 46.56 146 GLY A CA 1
ATOM 1172 C C . GLY A 1 146 ? -7.976 -0.974 -26.259 1.00 46.56 146 GLY A C 1
ATOM 1173 O O . GLY A 1 146 ? -7.256 -0.476 -27.121 1.00 46.56 146 GLY A O 1
ATOM 1174 N N . LEU A 1 147 ? -8.161 -2.298 -26.172 1.00 48.88 147 LEU A N 1
ATOM 1175 C CA . LEU A 1 147 ? -7.671 -3.285 -27.138 1.00 48.88 147 LEU A CA 1
ATOM 1176 C C . LEU A 1 147 ? -8.465 -3.252 -28.466 1.00 48.88 147 LEU A C 1
ATOM 1178 O O . LEU A 1 147 ? -7.963 -3.716 -29.486 1.00 48.88 147 LEU A O 1
ATOM 1182 N N . ARG A 1 148 ? -9.694 -2.717 -28.498 1.00 45.22 148 ARG A N 1
ATOM 1183 C CA . ARG A 1 148 ? -10.473 -2.517 -29.739 1.00 45.22 148 ARG A CA 1
ATOM 1184 C C . ARG A 1 148 ? -10.118 -1.203 -30.442 1.00 45.22 148 ARG A C 1
ATOM 1186 O O . ARG A 1 148 ? -10.170 -1.159 -31.667 1.00 45.22 148 ARG A O 1
ATOM 1193 N N . ASP A 1 149 ? -9.660 -0.199 -29.694 1.00 45.91 149 ASP A N 1
ATOM 1194 C CA . ASP A 1 149 ? -9.154 1.089 -30.195 1.00 45.91 149 ASP A CA 1
ATOM 1195 C C . ASP A 1 149 ? -7.632 1.096 -30.495 1.00 45.91 149 ASP A C 1
ATOM 1197 O O . ASP A 1 149 ? -7.028 2.165 -30.600 1.00 45.91 149 ASP A O 1
ATOM 1201 N N . LEU A 1 150 ? -6.995 -0.077 -30.681 1.00 50.84 150 LEU A N 1
ATOM 1202 C CA . LEU A 1 150 ? -5.549 -0.268 -30.944 1.00 50.84 150 LEU A CA 1
ATOM 1203 C C . LEU A 1 150 ? -5.044 0.359 -32.260 1.00 50.84 150 LEU A C 1
ATOM 1205 O O . LEU A 1 150 ? -4.566 -0.318 -33.170 1.00 50.84 150 LEU A O 1
ATOM 1209 N N . ARG A 1 151 ? -5.058 1.686 -32.348 1.00 54.16 151 ARG A N 1
ATOM 1210 C CA . ARG A 1 151 ? -4.120 2.430 -33.195 1.00 54.16 151 ARG A CA 1
ATOM 1211 C C . ARG A 1 151 ? -2.744 2.548 -32.533 1.00 54.16 151 ARG A C 1
ATOM 1213 O O . ARG A 1 151 ? -1.771 2.862 -33.212 1.00 54.16 151 ARG A O 1
ATOM 1220 N N . GLU A 1 152 ? -2.653 2.301 -31.226 1.00 65.81 152 GLU A N 1
ATOM 1221 C CA . GLU A 1 152 ? -1.421 2.424 -30.447 1.00 65.81 152 GLU A CA 1
ATOM 1222 C C . GLU A 1 152 ? -0.711 1.073 -30.269 1.00 65.81 152 GLU A C 1
ATOM 1224 O O . GLU A 1 152 ? -1.316 0.082 -29.863 1.00 65.81 152 GLU A O 1
ATOM 1229 N N . GLY A 1 153 ? 0.591 1.031 -30.572 1.00 79.00 153 GLY A N 1
ATOM 1230 C CA . GLY A 1 153 ? 1.435 -0.151 -30.372 1.00 79.00 153 GLY A CA 1
ATOM 1231 C C . GLY A 1 153 ? 1.655 -0.477 -28.891 1.00 79.00 153 GLY A C 1
ATOM 1232 O O . GLY A 1 153 ? 1.540 0.389 -28.020 1.00 79.00 153 GLY A O 1
ATOM 1233 N N . ARG A 1 154 ? 2.018 -1.730 -28.584 1.00 86.75 154 ARG A N 1
ATOM 1234 C CA . ARG A 1 154 ? 2.210 -2.200 -27.198 1.00 86.75 154 ARG A CA 1
ATOM 1235 C C . ARG A 1 154 ? 3.228 -1.354 -26.429 1.00 86.75 154 ARG A C 1
ATOM 1237 O O . ARG A 1 154 ? 3.006 -1.063 -25.255 1.00 86.75 154 ARG A O 1
ATOM 1244 N N . LEU A 1 155 ? 4.315 -0.941 -27.084 1.00 89.50 155 LEU A N 1
ATOM 1245 C CA . LEU A 1 155 ? 5.323 -0.066 -26.482 1.00 89.50 155 LEU A CA 1
ATOM 1246 C C . LEU A 1 155 ? 4.691 1.228 -25.950 1.00 89.50 155 LEU A C 1
ATOM 1248 O O . LEU A 1 155 ? 5.000 1.649 -24.840 1.00 89.50 155 LEU A O 1
ATOM 1252 N N . GLN A 1 156 ? 3.773 1.828 -26.709 1.00 86.12 156 GLN A N 1
ATOM 1253 C CA . GLN A 1 156 ? 3.119 3.074 -26.320 1.00 86.12 156 GLN A CA 1
ATOM 1254 C C . GLN A 1 156 ? 2.240 2.897 -25.078 1.00 86.12 156 GLN A C 1
ATOM 1256 O O . GLN A 1 156 ? 2.294 3.739 -24.185 1.00 86.12 156 GLN A O 1
ATOM 1261 N N . LEU A 1 157 ? 1.492 1.792 -24.994 1.00 84.00 157 LEU A N 1
ATOM 1262 C CA . LEU A 1 157 ? 0.655 1.460 -23.833 1.00 84.00 157 LEU A CA 1
ATOM 1263 C C . LEU A 1 157 ? 1.489 1.216 -22.565 1.00 84.00 157 LEU A C 1
ATOM 1265 O O . LEU A 1 157 ? 1.104 1.602 -21.462 1.00 84.00 157 LEU A O 1
ATOM 1269 N N . VAL A 1 158 ? 2.659 0.589 -22.710 1.00 88.19 158 VAL A N 1
ATOM 1270 C CA . VAL A 1 158 ? 3.596 0.406 -21.594 1.00 88.19 158 VAL A CA 1
ATOM 1271 C C . VAL A 1 158 ? 4.184 1.747 -21.160 1.00 88.19 158 VAL A C 1
ATOM 1273 O O . VAL A 1 158 ? 4.196 2.049 -19.968 1.00 88.19 158 VAL A O 1
ATOM 1276 N N . LEU A 1 159 ? 4.620 2.585 -22.103 1.00 86.06 159 LEU A N 1
ATOM 1277 C CA . LEU A 1 159 ? 5.169 3.906 -21.792 1.00 86.06 159 LEU A CA 1
ATOM 1278 C C . LEU A 1 159 ? 4.136 4.829 -21.133 1.00 86.06 159 LEU A C 1
ATOM 1280 O O . LEU A 1 159 ? 4.489 5.534 -20.188 1.00 86.06 159 LEU A O 1
ATOM 1284 N N . SER A 1 160 ? 2.870 4.792 -21.562 1.00 79.44 160 SER A N 1
ATOM 1285 C CA . SER A 1 160 ? 1.801 5.560 -20.913 1.00 79.44 160 SER A CA 1
ATOM 1286 C C . SER A 1 160 ? 1.528 5.073 -19.494 1.00 79.44 160 SER A C 1
ATOM 1288 O O . SER A 1 160 ? 1.291 5.887 -18.608 1.00 79.44 160 SER A O 1
ATOM 1290 N N . SER A 1 161 ? 1.638 3.763 -19.249 1.00 80.25 161 SER A N 1
ATOM 1291 C CA . SER A 1 161 ? 1.535 3.205 -17.896 1.00 80.25 161 SER A CA 1
ATOM 1292 C C . SER A 1 161 ? 2.729 3.553 -16.999 1.00 80.25 161 SER A C 1
ATOM 1294 O O . SER A 1 161 ? 2.642 3.381 -15.794 1.00 80.25 161 SER A O 1
ATOM 1296 N N . LEU A 1 162 ? 3.851 4.028 -17.550 1.00 78.94 162 LEU A N 1
ATOM 1297 C CA . LEU A 1 162 ? 5.018 4.467 -16.776 1.00 78.94 162 LEU A CA 1
ATOM 1298 C C . LEU A 1 162 ? 4.955 5.969 -16.439 1.00 78.94 162 LEU A C 1
ATOM 1300 O O . LEU A 1 162 ? 5.503 6.393 -15.419 1.00 78.94 162 LEU A O 1
ATOM 1304 N N . SER A 1 163 ? 4.317 6.781 -17.288 1.00 66.88 163 SER A N 1
ATOM 1305 C CA . SER A 1 163 ? 4.253 8.239 -17.137 1.00 66.88 163 SER A CA 1
ATOM 1306 C C . SER A 1 163 ? 3.184 8.706 -16.147 1.00 66.88 163 SER A C 1
ATOM 1308 O O . SER A 1 163 ? 2.100 8.138 -16.065 1.00 66.88 163 SER A O 1
ATOM 1310 N N . SER A 1 164 ? 3.472 9.804 -15.444 1.00 53.50 164 SER A N 1
ATOM 1311 C CA . SER A 1 164 ? 2.507 10.566 -14.636 1.00 53.50 164 SER A CA 1
ATOM 1312 C C . SER A 1 164 ? 1.826 11.710 -15.412 1.00 53.50 164 SER A C 1
ATOM 1314 O O . SER A 1 164 ? 0.975 12.403 -14.852 1.00 53.50 164 SER A O 1
ATOM 1316 N N . GLU A 1 165 ? 2.200 11.923 -16.680 1.00 50.03 165 GLU A N 1
ATOM 1317 C CA . GLU A 1 165 ? 1.663 12.977 -17.553 1.00 50.03 165 GLU A CA 1
ATOM 1318 C C . GLU A 1 165 ? 0.323 12.565 -18.186 1.00 50.03 165 GLU A C 1
ATOM 1320 O O . GLU A 1 165 ? 0.097 11.395 -18.493 1.00 50.03 165 GLU A O 1
ATOM 1325 N N . GLU A 1 166 ? -0.581 13.535 -18.356 1.00 43.34 166 GLU A N 1
ATOM 1326 C CA . GLU A 1 166 ? -1.900 13.344 -18.968 1.00 43.34 166 GLU A CA 1
ATOM 1327 C C . GLU A 1 166 ? -1.784 12.900 -20.437 1.00 43.34 166 GLU A C 1
ATOM 1329 O O . GLU A 1 166 ? -1.039 13.485 -21.222 1.00 43.34 166 GLU A O 1
ATOM 1334 N N . LYS A 1 167 ? -2.619 11.940 -20.843 1.00 40.22 167 LYS A N 1
ATOM 1335 C CA . LYS A 1 167 ? -3.328 12.092 -22.119 1.00 40.22 167 LYS A CA 1
ATOM 1336 C C . LYS A 1 167 ? -4.643 12.806 -21.827 1.00 40.22 167 LYS A C 1
ATOM 1338 O O . LYS A 1 167 ? -5.173 12.648 -20.726 1.00 40.22 167 LYS A O 1
ATOM 1343 N N . GLU A 1 168 ? -5.145 13.577 -22.795 1.00 30.66 168 GLU A N 1
ATOM 1344 C CA . GLU A 1 168 ? -6.479 14.183 -22.711 1.00 30.66 168 GLU A CA 1
ATOM 1345 C C . GLU A 1 168 ? -7.498 13.169 -22.174 1.00 30.66 168 GLU A C 1
ATOM 1347 O O . GLU A 1 168 ? -7.428 11.989 -22.542 1.00 30.66 168 GLU A O 1
ATOM 1352 N N . PRO A 1 169 ? -8.430 13.600 -21.305 1.00 32.41 169 PRO A N 1
ATOM 1353 C CA . PRO A 1 169 ? -9.410 12.700 -20.730 1.00 32.41 169 PRO A CA 1
ATOM 1354 C C . PRO A 1 169 ? -10.166 12.001 -21.859 1.00 32.41 169 PRO A C 1
ATOM 1356 O O . PRO A 1 169 ? -10.904 12.629 -22.623 1.00 32.41 169 PRO A O 1
ATOM 1359 N N . VAL A 1 170 ? -10.002 10.679 -21.950 1.00 31.91 170 VAL A N 1
ATOM 1360 C CA . VAL A 1 170 ? -10.956 9.843 -22.675 1.00 31.91 170 VAL A CA 1
ATOM 1361 C C . VAL A 1 170 ? -12.310 10.156 -22.050 1.00 31.91 170 VAL A C 1
ATOM 1363 O O . VAL A 1 170 ? -12.469 10.042 -20.833 1.00 31.91 170 VAL A O 1
ATOM 1366 N N . ARG A 1 171 ? -13.244 10.653 -22.872 1.00 26.78 171 ARG A N 1
ATOM 1367 C CA . ARG A 1 171 ? -14.572 11.088 -22.422 1.00 26.78 171 ARG A CA 1
ATOM 1368 C C . ARG A 1 171 ? -15.142 10.039 -21.465 1.00 26.78 171 ARG A C 1
ATOM 1370 O O . ARG A 1 171 ? -15.097 8.858 -21.815 1.00 26.78 171 ARG A O 1
ATOM 1377 N N . PRO A 1 172 ? -15.679 10.433 -20.297 1.00 30.23 172 PRO A N 1
ATOM 1378 C CA . PRO A 1 172 ? -16.264 9.474 -19.377 1.00 30.23 172 PRO A CA 1
ATOM 1379 C C . PRO A 1 172 ? -17.332 8.682 -20.129 1.00 30.23 172 PRO A C 1
ATOM 1381 O O . PRO A 1 172 ? -18.304 9.246 -20.641 1.00 30.23 172 PRO A O 1
ATOM 1384 N N . HIS A 1 173 ? -17.118 7.373 -20.255 1.00 31.05 173 HIS A N 1
ATOM 1385 C CA . HIS A 1 173 ? -18.134 6.495 -20.800 1.00 31.05 173 HIS A CA 1
ATOM 1386 C C . HIS A 1 173 ? -19.308 6.538 -19.823 1.00 31.05 173 HIS A C 1
ATOM 1388 O O . HIS A 1 173 ? -19.129 6.298 -18.627 1.00 31.05 173 HIS A O 1
ATOM 1394 N N . LYS A 1 174 ? -20.502 6.891 -20.314 1.00 27.62 174 LYS A N 1
ATOM 1395 C CA . LYS A 1 174 ? -21.734 6.759 -19.535 1.00 27.62 174 LYS A CA 1
ATOM 1396 C C . LYS A 1 174 ? -21.858 5.288 -19.148 1.00 27.62 174 LYS A C 1
ATOM 1398 O O . LYS A 1 174 ? -22.085 4.447 -20.017 1.00 27.62 174 LYS A O 1
ATOM 1403 N N . ASP A 1 175 ? -21.659 4.983 -17.871 1.00 32.12 175 ASP A N 1
ATOM 1404 C CA . ASP A 1 175 ? -22.048 3.696 -17.310 1.00 32.12 175 ASP A CA 1
ATOM 1405 C C . ASP A 1 175 ? -23.574 3.626 -17.468 1.00 32.12 175 ASP A C 1
ATOM 1407 O O . ASP A 1 175 ? -24.314 4.380 -16.838 1.00 32.12 175 ASP A O 1
ATOM 1411 N N . ASN A 1 176 ? -24.062 2.751 -18.349 1.00 27.75 176 ASN A N 1
ATOM 1412 C CA . ASN A 1 176 ? -25.497 2.543 -18.593 1.00 27.75 176 ASN A CA 1
ATOM 1413 C C . ASN A 1 176 ? -26.170 1.735 -17.457 1.00 27.75 176 ASN A C 1
ATOM 1415 O O . ASN A 1 176 ? -27.154 1.036 -17.681 1.00 27.75 176 ASN A O 1
ATOM 1419 N N . GLY A 1 177 ? -25.625 1.796 -16.239 1.00 34.47 177 GLY A N 1
ATOM 1420 C CA . GLY A 1 177 ? -26.159 1.139 -15.051 1.00 34.47 177 GLY A CA 1
ATOM 1421 C C . GLY A 1 177 ? -26.939 2.134 -14.203 1.00 34.47 177 GLY A C 1
ATOM 1422 O O . GLY A 1 177 ? -26.357 3.038 -13.613 1.00 34.47 177 GLY A O 1
ATOM 1423 N N . HIS A 1 178 ? -28.256 1.967 -14.161 1.00 33.16 178 HIS A N 1
ATOM 1424 C CA . HIS A 1 178 ? -29.203 2.799 -13.427 1.00 33.16 178 HIS A CA 1
ATOM 1425 C C . HIS A 1 178 ? -28.927 2.842 -11.911 1.00 33.16 178 HIS A C 1
ATOM 1427 O O . HIS A 1 178 ? -29.428 2.019 -11.157 1.00 33.16 178 HIS A O 1
ATOM 1433 N N . SER A 1 179 ? -28.185 3.845 -11.458 1.00 35.97 179 SER A N 1
ATOM 1434 C CA . SER A 1 179 ? -28.443 4.509 -10.177 1.00 35.97 179 SER A CA 1
ATOM 1435 C C . SER A 1 179 ? -28.307 5.999 -10.456 1.00 35.97 179 SER A C 1
ATOM 1437 O O . SER A 1 179 ? -27.194 6.493 -10.664 1.00 35.97 179 SER A O 1
ATOM 1439 N N . SER A 1 180 ? -29.434 6.694 -10.615 1.00 35.91 180 SER A N 1
ATOM 1440 C CA . SER A 1 180 ? -29.432 8.127 -10.910 1.00 35.91 180 SER A CA 1
ATOM 1441 C C . SER A 1 180 ? -28.714 8.864 -9.776 1.00 35.91 180 SER A C 1
ATOM 1443 O O . SER A 1 180 ? -28.890 8.539 -8.604 1.00 35.91 180 SER A O 1
ATOM 1445 N N . GLY A 1 181 ? -27.904 9.876 -10.105 1.00 35.22 181 GLY A N 1
ATOM 1446 C CA . GLY A 1 181 ? -27.211 10.710 -9.108 1.00 35.22 181 GLY A CA 1
ATOM 1447 C C . GLY A 1 181 ? -28.144 11.348 -8.061 1.00 35.22 181 GLY A C 1
ATOM 1448 O O . GLY A 1 181 ? -27.680 11.802 -7.018 1.00 35.22 181 GLY A O 1
ATOM 1449 N N . GLU A 1 182 ? -29.459 11.324 -8.294 1.00 35.75 182 GLU A N 1
ATOM 1450 C CA . GLU A 1 182 ? -30.496 11.699 -7.332 1.00 35.75 182 GLU A CA 1
ATOM 1451 C C . GLU A 1 182 ? -30.584 10.745 -6.124 1.00 35.75 182 GLU A C 1
ATOM 1453 O O . GLU A 1 182 ? -30.736 11.230 -5.004 1.00 35.75 182 GLU A O 1
ATOM 1458 N N . GLU A 1 183 ? -30.406 9.425 -6.285 1.00 36.38 183 GLU A N 1
ATOM 1459 C CA . GLU A 1 183 ? -30.481 8.451 -5.174 1.00 36.38 183 GLU A CA 1
ATOM 1460 C C . GLU A 1 183 ? -29.290 8.558 -4.205 1.00 36.38 183 GLU A C 1
ATOM 1462 O O . GLU A 1 183 ? -29.419 8.313 -3.003 1.00 36.38 183 GLU A O 1
ATOM 1467 N N . LEU A 1 184 ? -28.127 8.984 -4.707 1.00 41.69 184 LEU A N 1
ATOM 1468 C CA . LEU A 1 184 ? -26.894 9.127 -3.925 1.00 41.69 184 LEU A CA 1
ATOM 1469 C C . LEU A 1 184 ? -26.800 10.486 -3.210 1.00 41.69 184 LEU A C 1
ATOM 1471 O O . LEU A 1 184 ? -26.083 10.603 -2.216 1.00 41.69 184 LEU A O 1
ATOM 1475 N N . SER A 1 185 ? -27.575 11.488 -3.645 1.00 38.50 185 SER A N 1
ATOM 1476 C CA . SER A 1 185 ? -27.594 12.848 -3.078 1.00 38.50 185 SER A CA 1
ATOM 1477 C C . SER A 1 185 ? -28.050 12.914 -1.608 1.00 38.50 185 SER A C 1
ATOM 1479 O O . SER A 1 185 ? -27.686 13.842 -0.881 1.00 38.50 185 SER A O 1
ATOM 1481 N N . GLY A 1 186 ? -28.794 11.904 -1.140 1.00 42.38 186 GLY A N 1
ATOM 1482 C CA . GLY A 1 186 ? -29.244 11.769 0.250 1.00 42.38 186 GLY A CA 1
ATOM 1483 C C . GLY A 1 186 ? -28.375 10.862 1.130 1.00 42.38 186 GLY A C 1
ATOM 1484 O O . GLY A 1 186 ? -28.559 10.847 2.349 1.00 42.38 186 GLY A O 1
ATOM 1485 N N . PHE A 1 187 ? -27.428 10.106 0.560 1.00 54.31 187 PHE A N 1
ATOM 1486 C CA . PHE A 1 187 ? -26.654 9.117 1.312 1.00 54.31 187 PHE A CA 1
ATOM 1487 C C . PHE A 1 187 ? -25.464 9.768 2.023 1.00 54.31 187 PHE A C 1
ATOM 1489 O O . PHE A 1 187 ? -24.374 9.970 1.480 1.00 54.31 187 PHE A O 1
ATOM 1496 N N . ARG A 1 188 ? -25.683 10.120 3.290 1.00 72.44 188 ARG A N 1
ATOM 1497 C CA . ARG A 1 188 ? -24.683 10.757 4.150 1.00 72.44 188 ARG A CA 1
ATOM 1498 C C . ARG A 1 188 ? -23.740 9.707 4.731 1.00 72.44 188 ARG A C 1
ATOM 1500 O O . ARG A 1 188 ? -23.831 9.370 5.908 1.00 72.44 188 ARG A O 1
ATOM 1507 N N . GLY A 1 189 ? -22.819 9.193 3.915 1.00 78.25 189 GLY A N 1
ATOM 1508 C CA . GLY A 1 189 ? -21.902 8.113 4.309 1.00 78.25 189 GLY A CA 1
ATOM 1509 C C . GLY A 1 189 ? -21.151 8.361 5.632 1.00 78.25 189 GLY A C 1
ATOM 1510 O O . GLY A 1 189 ? -20.961 7.439 6.421 1.00 78.25 189 GLY A O 1
ATOM 1511 N N . LEU A 1 190 ? -20.817 9.619 5.944 1.00 84.25 190 LEU A N 1
ATOM 1512 C CA . LEU A 1 190 ? -20.222 10.010 7.232 1.00 84.25 190 LEU A CA 1
ATOM 1513 C C . LEU A 1 190 ? -21.163 9.808 8.432 1.00 84.25 190 LEU A C 1
ATOM 1515 O O . LEU A 1 190 ? -20.704 9.487 9.527 1.00 84.25 190 LEU A O 1
ATOM 1519 N N . GLU A 1 191 ? -22.467 10.009 8.252 1.00 87.75 191 GLU A N 1
ATOM 1520 C CA . GLU A 1 191 ? -23.475 9.755 9.287 1.00 87.75 191 GLU A CA 1
ATOM 1521 C C . GLU A 1 191 ? -23.727 8.256 9.449 1.00 87.75 191 GLU A C 1
ATOM 1523 O O . GLU A 1 191 ? -23.808 7.782 10.580 1.00 87.75 191 GLU A O 1
ATOM 1528 N N . VAL A 1 192 ? -23.751 7.504 8.341 1.00 89.12 192 VAL A N 1
ATOM 1529 C CA . VAL A 1 192 ? -23.918 6.039 8.337 1.00 89.12 192 VAL A CA 1
ATOM 1530 C C . VAL A 1 192 ? -22.852 5.354 9.197 1.00 89.12 192 VAL A C 1
ATOM 1532 O O . VAL A 1 192 ? -23.179 4.485 10.000 1.00 89.12 192 VAL A O 1
ATOM 1535 N N . ILE A 1 193 ? -21.593 5.789 9.095 1.00 93.44 193 ILE A N 1
ATOM 1536 C CA . ILE A 1 193 ? -20.497 5.253 9.921 1.00 93.44 193 ILE A CA 1
ATOM 1537 C C . ILE A 1 193 ? -20.374 5.934 11.294 1.00 93.44 193 ILE A C 1
ATOM 1539 O O . ILE A 1 193 ? -19.453 5.626 12.045 1.00 93.44 193 ILE A O 1
ATOM 1543 N N . GLN A 1 194 ? -21.257 6.879 11.630 1.00 95.00 194 GLN A N 1
ATOM 1544 C CA . GLN A 1 194 ? -21.239 7.653 12.880 1.00 95.00 194 GLN A CA 1
ATOM 1545 C C . GLN A 1 194 ? -19.958 8.490 13.098 1.00 95.00 194 GLN A C 1
ATOM 1547 O O . GLN A 1 194 ? -19.517 8.695 14.233 1.00 95.00 194 GLN A O 1
ATOM 1552 N N . ALA A 1 195 ? -19.374 9.036 12.024 1.00 90.38 195 ALA A N 1
ATOM 1553 C CA . ALA A 1 195 ? -18.097 9.759 12.064 1.00 90.38 195 ALA A CA 1
ATOM 1554 C C . ALA A 1 195 ? -18.105 10.956 13.033 1.00 90.38 195 ALA A C 1
ATOM 1556 O O . ALA A 1 195 ? -17.173 11.118 13.815 1.00 90.38 195 ALA A O 1
ATOM 1557 N N . LYS A 1 196 ? -19.170 11.774 13.042 1.00 89.56 196 LYS A N 1
ATOM 1558 C CA . LYS A 1 196 ? -19.270 12.943 13.944 1.00 89.56 196 LYS A CA 1
ATOM 1559 C C . LYS A 1 196 ? -19.273 12.557 15.427 1.00 89.56 196 LYS A C 1
ATOM 1561 O O . LYS A 1 196 ? -18.686 13.264 16.240 1.00 89.56 196 LYS A O 1
ATOM 1566 N N . SER A 1 197 ? -19.915 11.442 15.783 1.00 95.69 197 SER A N 1
ATOM 1567 C CA . SER A 1 197 ? -19.929 10.956 17.169 1.00 95.69 197 SER A CA 1
ATOM 1568 C C . SER A 1 197 ? -18.548 10.450 17.589 1.00 95.69 197 SER A C 1
ATOM 1570 O O . SER A 1 197 ? -18.073 10.767 18.683 1.00 95.69 197 SER A O 1
ATOM 1572 N N . ALA A 1 198 ? -17.851 9.764 16.677 1.00 96.94 198 ALA A N 1
ATOM 1573 C CA . ALA A 1 198 ? -16.469 9.344 16.880 1.00 96.94 198 ALA A CA 1
ATOM 1574 C C . ALA A 1 198 ? -15.511 10.540 17.046 1.00 96.94 198 ALA A C 1
ATOM 1576 O O . ALA A 1 198 ? -14.634 10.518 17.911 1.00 96.94 198 ALA A O 1
ATOM 1577 N N . GLN A 1 199 ? -15.729 11.618 16.281 1.00 93.69 199 GLN A N 1
ATOM 1578 C CA . GLN A 1 199 ? -14.950 12.862 16.345 1.00 93.69 199 GLN A CA 1
ATOM 1579 C C . GLN A 1 199 ? -15.019 13.583 17.692 1.00 93.69 199 GLN A C 1
ATOM 1581 O O . GLN A 1 199 ? -14.122 14.362 18.012 1.00 93.69 199 GLN A O 1
ATOM 1586 N N . ALA A 1 200 ? -16.055 13.322 18.493 1.00 96.31 200 ALA A N 1
ATOM 1587 C CA . ALA A 1 200 ? -16.143 13.828 19.859 1.00 96.31 200 ALA A CA 1
ATOM 1588 C C . ALA A 1 200 ? -15.169 13.120 20.825 1.00 96.31 200 ALA A C 1
ATOM 1590 O O . ALA A 1 200 ? -14.961 13.599 21.935 1.00 96.31 200 ALA A O 1
ATOM 1591 N N . VAL A 1 201 ? -14.589 11.982 20.424 1.00 97.69 201 VAL A N 1
ATOM 1592 C CA . VAL A 1 201 ? -13.643 11.182 21.225 1.00 97.69 201 VAL A CA 1
ATOM 1593 C C . VAL A 1 201 ? -12.216 11.320 20.710 1.00 97.69 201 VAL A C 1
ATOM 1595 O O . VAL A 1 201 ? -11.279 11.427 21.494 1.00 97.69 201 VAL A O 1
ATOM 1598 N N . SER A 1 202 ? -12.042 11.285 19.392 1.00 97.75 202 SER A N 1
ATOM 1599 C CA . SER A 1 202 ? -10.745 11.344 18.723 1.00 97.75 202 SER A CA 1
ATOM 1600 C C . SER A 1 202 ? -10.904 12.057 17.395 1.00 97.75 202 SER A C 1
ATOM 1602 O O . SER A 1 202 ? -11.894 11.846 16.705 1.00 97.75 202 SER A O 1
ATOM 1604 N N . ARG A 1 203 ? -9.923 12.875 17.011 1.00 95.12 203 ARG A N 1
ATOM 1605 C CA . ARG A 1 203 ? -9.922 13.602 15.730 1.00 95.12 203 ARG A CA 1
ATOM 1606 C C . ARG A 1 203 ? -8.776 13.181 14.808 1.00 95.12 203 ARG A C 1
ATOM 1608 O O . ARG A 1 203 ? -8.635 13.739 13.724 1.00 95.12 203 ARG A O 1
ATOM 1615 N N . GLY A 1 204 ? -7.991 12.173 15.204 1.00 95.94 204 GLY A N 1
ATOM 1616 C CA . GLY A 1 204 ? -6.845 11.675 14.433 1.00 95.94 204 GLY A CA 1
ATOM 1617 C C . GLY A 1 204 ? -5.517 12.380 14.732 1.00 95.94 204 GLY A C 1
ATOM 1618 O O . GLY A 1 204 ? -4.565 12.219 13.971 1.00 95.94 204 GLY A O 1
ATOM 1619 N N . THR A 1 205 ? -5.433 13.153 15.817 1.00 96.25 205 THR A N 1
ATOM 1620 C CA . THR A 1 205 ? -4.243 13.921 16.204 1.00 96.25 205 THR A CA 1
ATOM 1621 C C . THR A 1 205 ? -3.011 13.020 16.315 1.00 96.25 205 THR A C 1
ATOM 1623 O O . THR A 1 205 ? -3.062 11.956 16.938 1.00 96.25 205 THR A O 1
ATOM 1626 N N . GLY A 1 206 ? -1.897 13.453 15.719 1.00 94.81 206 GLY A N 1
ATOM 1627 C CA . GLY A 1 206 ? -0.611 12.747 15.767 1.00 94.81 206 GLY A CA 1
ATOM 1628 C C . GLY A 1 206 ? -0.484 11.551 14.817 1.00 94.81 206 GLY A C 1
ATOM 1629 O O . GLY A 1 206 ? 0.584 10.948 14.762 1.00 94.81 206 GLY A O 1
ATOM 1630 N N . VAL A 1 207 ? -1.529 11.222 14.049 1.00 97.75 207 VAL A N 1
ATOM 1631 C CA . VAL A 1 207 ? -1.508 10.102 13.097 1.00 97.75 207 VAL A CA 1
ATOM 1632 C C . VAL A 1 207 ? -1.065 10.574 11.722 1.00 97.75 207 VAL A C 1
ATOM 1634 O O . VAL A 1 207 ? -1.602 11.546 11.190 1.00 97.75 207 VAL A O 1
ATOM 1637 N N . ARG A 1 208 ? -0.116 9.854 11.118 1.00 96.00 208 ARG A N 1
ATOM 1638 C CA . ARG A 1 208 ? 0.343 10.100 9.746 1.00 96.00 208 ARG A CA 1
ATOM 1639 C C . ARG A 1 208 ? -0.332 9.143 8.777 1.00 96.00 208 ARG A C 1
ATOM 1641 O O . ARG A 1 208 ? -0.193 7.925 8.905 1.00 96.00 208 ARG A O 1
ATOM 1648 N N . VAL A 1 209 ? -1.012 9.701 7.783 1.00 95.62 209 VAL A N 1
ATOM 1649 C CA . VAL A 1 209 ? -1.692 8.951 6.727 1.00 95.62 209 VAL A CA 1
ATOM 1650 C C . VAL A 1 209 ? -1.062 9.282 5.381 1.00 95.62 209 VAL A C 1
ATOM 1652 O O . VAL A 1 209 ? -0.924 10.451 5.021 1.00 95.62 209 VAL A O 1
ATOM 1655 N N . VAL A 1 210 ? -0.706 8.252 4.619 1.00 94.38 210 VAL A N 1
ATOM 1656 C CA . VAL A 1 210 ? -0.355 8.391 3.203 1.00 94.38 210 VAL A CA 1
ATOM 1657 C C . VAL A 1 210 ? -1.489 7.840 2.356 1.00 94.38 210 VAL A C 1
ATOM 1659 O O . VAL A 1 210 ? -1.974 6.739 2.593 1.00 94.38 210 VAL A O 1
ATOM 1662 N N . VAL A 1 211 ? -1.887 8.600 1.346 1.00 91.25 211 VAL A N 1
ATOM 1663 C CA . VAL A 1 211 ? -2.844 8.194 0.322 1.00 91.25 211 VAL A CA 1
ATOM 1664 C C . VAL A 1 211 ? -2.073 7.972 -0.975 1.00 91.25 211 VAL A C 1
ATOM 1666 O O . VAL A 1 211 ? -1.483 8.910 -1.507 1.00 91.25 211 VAL A O 1
ATOM 1669 N N . LEU A 1 212 ? -2.035 6.732 -1.457 1.00 89.75 212 LEU A N 1
ATOM 1670 C CA . LEU A 1 212 ? -1.524 6.386 -2.781 1.00 89.75 212 LEU A CA 1
ATOM 1671 C C . LEU A 1 212 ? -2.681 6.524 -3.766 1.00 89.75 212 LEU A C 1
ATOM 1673 O O . LEU A 1 212 ? -3.537 5.644 -3.839 1.00 89.75 212 LEU A O 1
ATOM 1677 N N . ASP A 1 213 ? -2.714 7.655 -4.460 1.00 81.12 213 ASP A N 1
ATOM 1678 C CA . ASP A 1 213 ? -3.774 8.024 -5.394 1.00 81.12 213 ASP A CA 1
ATOM 1679 C C . ASP A 1 213 ? -3.185 8.858 -6.539 1.00 81.12 213 ASP A C 1
ATOM 1681 O O . ASP A 1 213 ? -2.104 9.436 -6.429 1.00 81.12 213 ASP A O 1
ATOM 1685 N N . SER A 1 214 ? -3.914 8.920 -7.641 1.00 70.19 214 SER A N 1
ATOM 1686 C CA . SER A 1 214 ? -3.662 9.732 -8.829 1.00 70.19 214 SER A CA 1
ATOM 1687 C C . SER A 1 214 ? -3.478 11.229 -8.541 1.00 70.19 214 SER A C 1
ATOM 1689 O O . SER A 1 214 ? -2.814 11.940 -9.297 1.00 70.19 214 SER A O 1
ATOM 1691 N N . GLY A 1 215 ? -4.070 11.724 -7.448 1.00 57.12 215 GLY A N 1
ATOM 1692 C CA . GLY A 1 215 ? -4.048 13.138 -7.079 1.00 57.12 215 GLY A CA 1
ATOM 1693 C C . GLY A 1 215 ? -4.906 14.031 -7.974 1.00 57.12 215 GLY A C 1
ATOM 1694 O O . GLY A 1 215 ? -4.780 15.248 -7.884 1.00 57.12 215 GLY A O 1
ATOM 1695 N N . SER A 1 216 ? -5.762 13.464 -8.834 1.00 54.22 216 SER A N 1
ATOM 1696 C CA . SER A 1 216 ? -6.734 14.252 -9.586 1.00 54.22 216 SER A CA 1
ATOM 1697 C C . SER A 1 216 ? -7.871 14.695 -8.676 1.00 54.22 216 SER A C 1
ATOM 1699 O O . SER A 1 216 ? -8.693 13.878 -8.258 1.00 54.22 216 SER A O 1
ATOM 1701 N N . ASP A 1 217 ? -7.941 15.992 -8.421 1.00 46.38 217 ASP A N 1
ATOM 1702 C CA . ASP A 1 217 ? -9.226 16.629 -8.184 1.00 46.38 217 ASP A CA 1
ATOM 1703 C C . ASP A 1 217 ? -9.967 16.642 -9.531 1.00 46.38 217 ASP A C 1
ATOM 1705 O O . ASP A 1 217 ? -9.397 17.054 -10.547 1.00 46.38 217 ASP A O 1
ATOM 1709 N N . GLU A 1 218 ? -11.225 16.186 -9.577 1.00 37.59 218 GLU A N 1
ATOM 1710 C CA . GLU A 1 218 ? -12.121 16.797 -10.563 1.00 37.59 218 GLU A CA 1
ATOM 1711 C C . GLU A 1 218 ? -12.088 18.302 -10.290 1.00 37.59 218 GLU A C 1
ATOM 1713 O O . GLU A 1 218 ? -12.060 18.672 -9.110 1.00 37.59 218 GLU A O 1
ATOM 1718 N N . PRO A 1 219 ? -12.008 19.161 -11.324 1.00 32.31 219 PRO A N 1
ATOM 1719 C CA . PRO A 1 219 ? -11.869 20.593 -11.125 1.00 32.31 219 PRO A CA 1
ATOM 1720 C C . PRO A 1 219 ? -12.935 21.049 -10.139 1.00 32.31 219 PRO A C 1
ATOM 1722 O O . PRO A 1 219 ? -14.132 21.003 -10.413 1.00 32.31 219 PRO A O 1
ATOM 1725 N N . SER A 1 220 ? -12.470 21.431 -8.956 1.00 38.59 220 SER A N 1
ATOM 1726 C CA . SER A 1 220 ? -13.312 21.993 -7.927 1.00 38.59 220 SER A CA 1
ATOM 1727 C C . SER A 1 220 ? -13.960 23.232 -8.539 1.00 38.59 220 SER A C 1
ATOM 1729 O O . SER A 1 220 ? -13.235 24.095 -9.048 1.00 38.59 220 SER A O 1
ATOM 1731 N N . GLU A 1 221 ? -15.295 23.276 -8.582 1.00 34.66 221 GLU A N 1
ATOM 1732 C CA . GLU A 1 221 ? -16.018 24.390 -9.196 1.00 34.66 221 GLU A CA 1
ATOM 1733 C C . GLU A 1 221 ? -15.475 25.736 -8.686 1.00 34.66 221 GLU A C 1
ATOM 1735 O O . GLU A 1 221 ? -15.109 25.846 -7.507 1.00 34.66 221 GLU A O 1
ATOM 1740 N N . PRO A 1 222 ? -15.426 26.778 -9.535 1.00 29.64 222 PRO A N 1
ATOM 1741 C CA . PRO A 1 222 ? -15.013 28.103 -9.095 1.00 29.64 222 PRO A CA 1
ATOM 1742 C C . PRO A 1 222 ? -15.830 28.528 -7.861 1.00 29.64 222 PRO A C 1
ATOM 1744 O O . PRO A 1 222 ? -17.040 28.711 -7.951 1.00 29.64 222 PRO A O 1
ATOM 1747 N N . GLY A 1 223 ? -15.174 28.672 -6.703 1.00 34.03 223 GLY A N 1
ATOM 1748 C CA . GLY A 1 223 ? -15.812 29.103 -5.450 1.00 34.03 223 GLY A CA 1
ATOM 1749 C C . GLY A 1 223 ? -15.906 28.057 -4.332 1.00 34.03 223 GLY A C 1
ATOM 1750 O O . GLY A 1 223 ? -16.354 28.398 -3.239 1.00 34.03 223 GLY A O 1
ATOM 1751 N N . SER A 1 224 ? -15.465 26.813 -4.532 1.00 41.00 224 SER A N 1
ATOM 1752 C CA . SER A 1 224 ? -15.343 25.854 -3.424 1.00 41.00 224 SER A CA 1
ATOM 1753 C C . SER A 1 224 ? -14.189 26.228 -2.486 1.00 41.00 224 SER A C 1
ATOM 1755 O O . SER A 1 224 ? -13.045 26.350 -2.929 1.00 41.00 224 SER A O 1
ATOM 1757 N N . GLU A 1 225 ? -14.470 26.376 -1.188 1.00 36.47 225 GLU A N 1
ATOM 1758 C CA . GLU A 1 225 ? -13.427 26.661 -0.201 1.00 36.47 225 GLU A CA 1
ATOM 1759 C C . GLU A 1 225 ? -12.404 25.512 -0.125 1.00 36.47 225 GLU A C 1
ATOM 1761 O O . GLU A 1 225 ? -12.797 24.341 -0.005 1.00 36.47 225 GLU A O 1
ATOM 1766 N N . PRO A 1 226 ? -11.093 25.817 -0.152 1.00 43.16 226 PRO A N 1
ATOM 1767 C CA . PRO A 1 226 ? -10.058 24.807 0.001 1.00 43.16 226 PRO A CA 1
ATOM 1768 C C . PRO A 1 226 ? -10.222 24.067 1.334 1.00 43.16 226 PRO A C 1
ATOM 1770 O O . PRO A 1 226 ? -10.584 24.640 2.363 1.00 43.16 226 PRO A O 1
ATOM 1773 N N . SER A 1 227 ? -9.952 22.760 1.320 1.00 47.16 227 SER A N 1
ATOM 1774 C CA . SER A 1 227 ? -9.920 21.952 2.542 1.00 47.16 227 SER A CA 1
ATOM 1775 C C . SER A 1 227 ? -8.979 22.604 3.571 1.00 47.16 227 SER A C 1
ATOM 1777 O O . SER A 1 227 ? -7.819 22.841 3.241 1.00 47.16 227 SER A O 1
ATOM 1779 N N . PRO A 1 228 ? -9.410 22.824 4.829 1.00 44.34 228 PRO A N 1
ATOM 1780 C CA . PRO A 1 228 ? -8.584 23.478 5.850 1.00 44.34 228 PRO A CA 1
ATOM 1781 C C . PRO A 1 228 ? -7.406 22.613 6.329 1.00 44.34 228 PRO A C 1
ATOM 1783 O O . PRO A 1 228 ? -6.542 23.094 7.058 1.00 44.34 228 PRO A O 1
ATOM 1786 N N . VAL A 1 229 ? -7.367 21.331 5.949 1.00 52.12 229 VAL A N 1
ATOM 1787 C CA . VAL A 1 229 ? -6.275 20.409 6.288 1.00 52.12 229 VAL A CA 1
ATOM 1788 C C . VAL A 1 229 ? -5.157 20.537 5.246 1.00 52.12 229 VAL A C 1
ATOM 1790 O O . VAL A 1 229 ? -5.410 20.196 4.086 1.00 52.12 229 VAL A O 1
ATOM 1793 N N . PRO A 1 230 ? -3.938 20.979 5.619 1.00 51.25 230 PRO A N 1
ATOM 1794 C CA . PRO A 1 230 ? -2.817 21.070 4.690 1.00 51.25 230 PRO A CA 1
ATOM 1795 C C . PRO A 1 230 ? -2.432 19.674 4.190 1.00 51.25 230 PRO A C 1
ATOM 1797 O O . PRO A 1 230 ? -2.200 18.770 4.995 1.00 51.25 230 PRO A O 1
ATOM 1800 N N . ARG A 1 231 ? -2.348 19.494 2.866 1.00 64.56 231 ARG A N 1
ATOM 1801 C CA . ARG A 1 231 ? -1.919 18.227 2.248 1.00 64.56 231 ARG A CA 1
ATOM 1802 C C . ARG A 1 231 ? -0.716 18.444 1.351 1.00 64.56 231 ARG A C 1
ATOM 1804 O O . ARG A 1 231 ? -0.603 19.462 0.676 1.00 64.56 231 ARG A O 1
ATOM 1811 N N . LEU A 1 232 ? 0.177 17.460 1.350 1.00 57.69 232 LEU A N 1
ATOM 1812 C CA . LEU A 1 232 ? 1.379 17.463 0.525 1.00 57.69 232 LEU A CA 1
ATOM 1813 C C . LEU A 1 232 ? 1.241 16.415 -0.577 1.00 57.69 232 LEU A C 1
ATOM 1815 O O . LEU A 1 232 ? 1.166 15.226 -0.265 1.00 57.69 232 LEU A O 1
ATOM 1819 N N . PHE A 1 233 ? 1.233 16.849 -1.837 1.00 63.31 233 PHE A N 1
ATOM 1820 C CA . PHE A 1 233 ? 1.337 15.956 -2.988 1.00 63.31 233 PHE A CA 1
ATOM 1821 C C . PHE A 1 233 ? 2.809 15.672 -3.302 1.00 63.31 233 PHE A C 1
ATOM 1823 O O . PHE A 1 233 ? 3.623 16.591 -3.376 1.00 63.31 233 PHE A O 1
ATOM 1830 N N . VAL A 1 234 ? 3.153 14.398 -3.472 1.00 66.81 234 VAL A N 1
ATOM 1831 C CA . VAL A 1 234 ? 4.501 13.938 -3.818 1.00 66.81 234 VAL A CA 1
ATOM 1832 C C . VAL A 1 234 ? 4.372 12.983 -4.997 1.00 66.81 234 VAL A C 1
ATOM 1834 O O . VAL A 1 234 ? 3.969 11.837 -4.790 1.00 66.81 234 VAL A O 1
ATOM 1837 N N . PRO A 1 235 ? 4.688 13.392 -6.232 1.00 67.69 235 PRO A N 1
ATOM 1838 C CA . PRO A 1 235 ? 4.576 12.472 -7.354 1.00 67.69 235 PRO A CA 1
ATOM 1839 C C . PRO A 1 235 ? 5.634 11.366 -7.196 1.00 67.69 235 PRO A C 1
ATOM 1841 O O . PRO A 1 235 ? 6.706 11.613 -6.643 1.00 67.69 235 PRO A O 1
ATOM 1844 N N . LEU A 1 236 ? 5.319 10.128 -7.591 1.00 72.00 236 LEU A N 1
ATOM 1845 C CA . LEU A 1 236 ? 6.253 8.989 -7.523 1.00 72.00 236 LEU A CA 1
ATOM 1846 C C . LEU A 1 236 ? 6.934 8.690 -8.863 1.00 72.00 236 LEU A C 1
ATOM 1848 O O . LEU A 1 236 ? 7.914 7.950 -8.896 1.00 72.00 236 LEU A O 1
ATOM 1852 N N . ALA A 1 237 ? 6.437 9.277 -9.951 1.00 66.56 237 ALA A N 1
ATOM 1853 C CA . ALA A 1 237 ? 6.954 9.117 -11.304 1.00 66.56 237 ALA A CA 1
ATOM 1854 C C . ALA A 1 237 ? 7.170 10.482 -11.978 1.00 66.56 237 ALA A C 1
ATOM 1856 O O . ALA A 1 237 ? 6.547 11.477 -11.601 1.00 66.56 237 ALA A O 1
ATOM 1857 N N . GLY A 1 238 ? 8.042 10.511 -12.992 1.00 63.12 238 GLY A N 1
ATOM 1858 C CA . GLY A 1 238 ? 8.331 11.708 -13.796 1.00 63.12 238 GLY A CA 1
ATOM 1859 C C . GLY A 1 238 ? 9.654 12.416 -13.480 1.00 63.12 238 GLY A C 1
ATOM 1860 O O . GLY A 1 238 ? 9.950 13.436 -14.092 1.00 63.12 238 GLY A O 1
ATOM 1861 N N . GLY A 1 239 ? 10.474 11.884 -12.567 1.00 70.69 239 GLY A N 1
ATOM 1862 C CA . GLY A 1 239 ? 11.822 12.405 -12.320 1.00 70.69 239 GLY A CA 1
ATOM 1863 C C . GLY A 1 239 ? 12.732 12.250 -13.545 1.00 70.69 239 GLY A C 1
ATOM 1864 O O . GLY A 1 239 ? 12.818 11.167 -14.122 1.00 70.69 239 GLY A O 1
ATOM 1865 N N . THR A 1 240 ? 13.411 13.332 -13.933 1.00 77.31 240 THR A N 1
ATOM 1866 C CA . THR A 1 240 ? 14.365 13.379 -15.063 1.00 77.31 240 THR A CA 1
ATOM 1867 C C . THR A 1 240 ? 15.816 13.576 -14.619 1.00 77.31 240 THR A C 1
ATOM 1869 O O . THR A 1 240 ? 16.721 13.643 -15.444 1.00 77.31 240 THR A O 1
ATOM 1872 N N . GLN A 1 241 ? 16.054 13.675 -13.312 1.00 82.75 241 GLN A N 1
ATOM 1873 C CA . GLN A 1 241 ? 17.378 13.853 -12.719 1.00 82.75 241 GLN A CA 1
ATOM 1874 C C . GLN A 1 241 ? 17.819 12.594 -11.968 1.00 82.75 241 GLN A C 1
ATOM 1876 O O . GLN A 1 241 ? 17.051 11.637 -11.825 1.00 82.75 241 GLN A O 1
ATOM 1881 N N . ALA A 1 242 ? 19.066 12.590 -11.494 1.00 86.69 242 ALA A N 1
ATOM 1882 C CA . ALA A 1 242 ? 19.574 11.509 -10.666 1.00 86.69 242 ALA A CA 1
ATOM 1883 C C . ALA A 1 242 ? 18.764 11.393 -9.356 1.00 86.69 242 ALA A C 1
ATOM 1885 O O . ALA A 1 242 ? 18.511 12.404 -8.696 1.00 86.69 242 ALA A O 1
ATOM 1886 N N . PRO A 1 243 ? 18.385 10.172 -8.939 1.00 85.38 243 PRO A N 1
ATOM 1887 C CA . PRO A 1 243 ? 17.378 9.970 -7.895 1.00 85.38 243 PRO A CA 1
ATOM 1888 C C . PRO A 1 243 ? 17.835 10.359 -6.479 1.00 85.38 243 PRO A C 1
ATOM 1890 O O . PRO A 1 243 ? 17.011 10.504 -5.578 1.00 85.38 243 PRO A O 1
ATOM 1893 N N . TRP A 1 244 ? 19.143 10.520 -6.255 1.00 84.81 244 TRP A N 1
ATOM 1894 C CA . TRP A 1 244 ? 19.716 10.940 -4.970 1.00 84.81 244 TRP A CA 1
ATOM 1895 C C . TRP A 1 244 ? 19.831 12.452 -4.802 1.00 84.81 244 TRP A C 1
ATOM 1897 O O . TRP A 1 244 ? 20.164 12.890 -3.705 1.00 84.81 244 TRP A O 1
ATOM 1907 N N . LEU A 1 245 ? 19.591 13.254 -5.845 1.00 75.94 245 LEU A N 1
ATOM 1908 C CA . LEU A 1 245 ? 19.782 14.704 -5.755 1.00 75.94 245 LEU A CA 1
ATOM 1909 C C . LEU A 1 245 ? 18.785 15.391 -4.821 1.00 75.94 245 LEU A C 1
ATOM 1911 O O . LEU A 1 245 ? 18.933 16.584 -4.587 1.00 75.94 245 LEU A O 1
ATOM 1915 N N . ASP A 1 246 ? 17.791 14.662 -4.299 1.00 55.69 246 ASP A N 1
ATOM 1916 C CA . ASP A 1 246 ? 16.704 15.163 -3.445 1.00 55.69 246 ASP A CA 1
ATOM 1917 C C . ASP A 1 246 ? 16.141 16.509 -3.925 1.00 55.69 246 ASP A C 1
ATOM 1919 O O . ASP A 1 246 ? 15.495 17.251 -3.183 1.00 55.69 246 ASP A O 1
ATOM 1923 N N . THR A 1 247 ? 16.287 16.778 -5.230 1.00 46.22 247 THR A N 1
ATOM 1924 C CA . THR A 1 247 ? 15.301 17.464 -6.032 1.00 46.22 247 THR A CA 1
ATOM 1925 C C . THR A 1 247 ? 14.113 16.534 -5.981 1.00 46.22 247 THR A C 1
ATOM 1927 O O . THR A 1 247 ? 13.850 15.745 -6.888 1.00 46.22 247 THR A O 1
ATOM 1930 N N . ALA A 1 248 ? 13.444 16.563 -4.821 1.00 41.22 248 ALA A N 1
ATOM 1931 C CA . ALA A 1 248 ? 12.142 16.003 -4.611 1.00 41.22 248 ALA A CA 1
ATOM 1932 C C . ALA A 1 248 ? 11.418 16.236 -5.917 1.00 41.22 248 ALA A C 1
ATOM 1934 O O . ALA A 1 248 ? 11.488 17.339 -6.467 1.00 41.22 248 ALA A O 1
ATOM 1935 N N . ILE A 1 249 ? 10.803 15.184 -6.435 1.00 47.09 249 ILE A N 1
ATOM 1936 C CA . ILE A 1 249 ? 9.742 15.328 -7.407 1.00 47.09 249 ILE A CA 1
ATOM 1937 C C . ILE A 1 249 ? 8.864 16.431 -6.813 1.00 47.09 249 ILE A C 1
ATOM 1939 O O . ILE A 1 249 ? 8.266 16.205 -5.756 1.00 47.09 249 ILE A O 1
ATOM 1943 N N . SER A 1 250 ? 9.042 17.660 -7.320 1.00 37.62 250 SER A N 1
ATOM 1944 C CA . SER A 1 250 ? 8.933 18.834 -6.445 1.00 37.62 250 SER A CA 1
ATOM 1945 C C . SER A 1 250 ? 7.514 18.820 -5.932 1.00 37.62 250 SER A C 1
ATOM 1947 O O . SER A 1 250 ? 6.625 18.587 -6.756 1.00 37.62 250 SER A O 1
ATOM 1949 N N . PRO A 1 251 ? 7.275 18.927 -4.611 1.00 44.59 251 PRO A N 1
ATOM 1950 C CA . PRO A 1 251 ? 5.913 18.986 -4.135 1.00 44.59 251 PRO A CA 1
ATOM 1951 C C . PRO A 1 251 ? 5.292 20.161 -4.863 1.00 44.59 251 PRO A C 1
ATOM 1953 O O . PRO A 1 251 ? 5.682 21.307 -4.631 1.00 44.59 251 PRO A O 1
ATOM 1956 N N . ASP A 1 252 ? 4.415 19.863 -5.815 1.00 43.16 252 ASP A N 1
ATOM 1957 C CA . ASP A 1 252 ? 3.755 20.888 -6.586 1.00 43.16 252 ASP A CA 1
ATOM 1958 C C . ASP A 1 252 ? 2.776 21.549 -5.627 1.00 43.16 252 ASP A C 1
ATOM 1960 O O . ASP A 1 252 ? 1.635 21.124 -5.462 1.00 43.16 252 ASP A O 1
ATOM 1964 N N . ARG A 1 253 ? 3.279 22.560 -4.915 1.00 39.84 253 ARG A N 1
ATOM 1965 C CA . ARG A 1 253 ? 2.511 23.371 -3.973 1.00 39.84 253 ARG A CA 1
ATOM 1966 C C . ARG A 1 253 ? 1.416 24.163 -4.691 1.00 39.84 253 ARG A C 1
ATOM 1968 O O . ARG A 1 253 ? 0.588 24.749 -4.004 1.00 39.84 253 ARG A O 1
ATOM 1975 N N . SER A 1 254 ? 1.431 24.213 -6.029 1.00 35.59 254 SER A N 1
ATOM 1976 C CA . SER A 1 254 ? 0.419 24.888 -6.842 1.00 35.59 254 SER A CA 1
ATOM 1977 C C . SER A 1 254 ? -0.754 23.985 -7.227 1.00 35.59 254 SER A C 1
ATOM 1979 O O . SER A 1 254 ? -1.801 24.500 -7.621 1.00 35.59 254 SER A O 1
ATOM 1981 N N . ARG A 1 255 ? -0.635 22.659 -7.061 1.00 43.19 255 ARG A N 1
ATOM 1982 C CA . ARG A 1 255 ? -1.753 21.737 -7.281 1.00 43.19 255 ARG A CA 1
ATOM 1983 C C . ARG A 1 255 ? -2.663 21.687 -6.054 1.00 43.19 255 ARG A C 1
ATOM 1985 O O . ARG A 1 255 ? -2.150 21.539 -4.939 1.00 43.19 255 ARG A O 1
ATOM 1992 N N . PRO A 1 256 ? -3.995 21.807 -6.237 1.00 42.34 256 PRO A N 1
ATOM 1993 C CA . PRO A 1 256 ? -4.931 21.709 -5.134 1.00 42.34 256 PRO A CA 1
ATOM 1994 C C . PRO A 1 256 ? -4.680 20.409 -4.372 1.00 42.34 256 PRO A C 1
ATOM 1996 O O . PRO A 1 256 ? -4.382 19.339 -4.908 1.00 42.34 256 PRO A O 1
ATOM 1999 N N . SER A 1 257 ? -4.602 20.595 -3.063 1.00 45.22 257 SER A N 1
ATOM 2000 C CA . SER A 1 257 ? -4.012 19.655 -2.141 1.00 45.22 257 SER A CA 1
ATOM 2001 C C . SER A 1 257 ? -4.991 18.509 -1.883 1.00 45.22 257 SER A C 1
ATOM 2003 O O . SER A 1 257 ? -5.733 18.530 -0.903 1.00 45.22 257 SER A O 1
ATOM 2005 N N . GLY A 1 258 ? -4.936 17.495 -2.742 1.00 52.06 258 GLY A N 1
ATOM 2006 C CA . GLY A 1 258 ? -5.335 16.123 -2.462 1.00 52.06 258 GLY A CA 1
ATOM 2007 C C . GLY A 1 258 ? -6.723 15.718 -2.952 1.00 52.06 258 GLY A C 1
ATOM 2008 O O . GLY A 1 258 ? -7.731 16.165 -2.408 1.00 52.06 258 GLY A O 1
ATOM 2009 N N . GLY A 1 259 ? -6.713 14.729 -3.854 1.00 63.66 259 GLY A N 1
ATOM 2010 C CA . GLY A 1 259 ? -7.880 14.064 -4.433 1.00 63.66 259 GLY A CA 1
ATOM 2011 C C . GLY A 1 259 ? -8.945 13.620 -3.428 1.00 63.66 259 GLY A C 1
ATOM 2012 O O . GLY A 1 259 ? -8.710 13.534 -2.212 1.00 63.66 259 GLY A O 1
ATOM 2013 N N . TRP A 1 260 ? -10.127 13.287 -3.954 1.00 73.31 260 TRP A N 1
ATOM 2014 C CA . TRP A 1 260 ? -11.336 12.922 -3.202 1.00 73.31 260 TRP A CA 1
ATOM 2015 C C . TRP A 1 260 ? -11.069 11.950 -2.037 1.00 73.31 260 TRP A C 1
ATOM 2017 O O . TRP A 1 260 ? -11.611 12.137 -0.945 1.00 73.31 260 TRP A O 1
ATOM 2027 N N . ALA A 1 261 ? -10.172 10.972 -2.214 1.00 80.50 261 ALA A N 1
ATOM 2028 C CA . ALA A 1 261 ? -9.844 9.969 -1.203 1.00 80.50 261 ALA A CA 1
ATOM 2029 C C . ALA A 1 261 ? -9.262 10.605 0.064 1.00 80.50 261 ALA A C 1
ATOM 2031 O O . ALA A 1 261 ? -9.727 10.360 1.178 1.00 80.50 261 ALA A O 1
ATOM 2032 N N . SER A 1 262 ? -8.293 11.504 -0.104 1.00 80.06 262 SER A N 1
ATOM 2033 C CA . SER A 1 262 ? -7.704 12.245 1.012 1.00 80.06 262 SER A CA 1
ATOM 2034 C C . SER A 1 262 ? -8.708 13.188 1.691 1.00 80.06 262 SER A C 1
ATOM 2036 O O . SER A 1 262 ? -8.620 13.411 2.900 1.00 80.06 262 SER A O 1
ATOM 2038 N N . SER A 1 263 ? -9.718 13.669 0.956 1.00 79.88 263 SER A N 1
ATOM 2039 C CA . SER A 1 263 ? -10.807 14.481 1.513 1.00 79.88 263 SER A CA 1
ATOM 2040 C C . SER A 1 263 ? -11.758 13.671 2.377 1.00 79.88 263 SER A C 1
ATOM 2042 O O . SER A 1 263 ? -12.168 14.154 3.431 1.00 79.88 263 SER A O 1
ATOM 2044 N N . LEU A 1 264 ? -12.059 12.433 1.992 1.00 84.06 264 LEU A N 1
ATOM 2045 C CA . LEU A 1 264 ? -12.867 11.531 2.810 1.00 84.06 264 LEU A CA 1
ATOM 2046 C C . LEU A 1 264 ? -12.141 11.111 4.090 1.00 84.06 264 LEU A C 1
ATOM 2048 O O . LEU A 1 264 ? -12.747 11.126 5.161 1.00 84.06 264 LEU A O 1
ATOM 2052 N N . VAL A 1 265 ? -10.835 10.831 4.010 1.00 88.50 265 VAL A N 1
ATOM 2053 C CA . VAL A 1 265 ? -10.014 10.573 5.206 1.00 88.50 265 VAL A CA 1
ATOM 2054 C C . VAL A 1 265 ? -10.062 11.775 6.152 1.00 88.50 265 VAL A C 1
ATOM 2056 O O . VAL A 1 265 ? -10.375 11.611 7.332 1.00 88.50 265 VAL A O 1
ATOM 2059 N N . ALA A 1 266 ? -9.824 12.988 5.639 1.00 84.38 266 ALA A N 1
ATOM 2060 C CA . ALA A 1 266 ? -9.869 14.223 6.425 1.00 84.38 266 ALA A CA 1
ATOM 2061 C C . ALA A 1 266 ? -11.262 14.503 7.015 1.00 84.38 266 ALA A C 1
ATOM 2063 O O . ALA A 1 266 ? -11.376 15.029 8.120 1.00 84.38 266 ALA A O 1
ATOM 2064 N N . ALA A 1 267 ? -12.333 14.144 6.302 1.00 85.31 267 ALA A N 1
ATOM 2065 C CA . ALA A 1 267 ? -13.699 14.331 6.776 1.00 85.31 267 ALA A CA 1
ATOM 2066 C C . ALA A 1 267 ? -14.035 13.456 7.993 1.00 85.31 267 ALA A C 1
ATOM 2068 O O . ALA A 1 267 ? -14.900 13.836 8.783 1.00 85.31 267 ALA A O 1
ATOM 2069 N N . VAL A 1 268 ? -13.356 12.316 8.162 1.00 89.25 268 VAL A N 1
ATOM 2070 C CA . VAL A 1 268 ? -13.495 11.433 9.331 1.00 89.25 268 VAL A CA 1
ATOM 2071 C C . VAL A 1 268 ? -12.460 11.765 10.412 1.00 89.25 268 VAL A C 1
ATOM 2073 O O . VAL A 1 268 ? -12.834 11.870 11.578 1.00 89.25 268 VAL A O 1
ATOM 2076 N N . ALA A 1 269 ? -11.196 11.984 10.042 1.00 92.69 269 ALA A N 1
ATOM 2077 C CA . ALA A 1 269 ? -10.072 12.245 10.946 1.00 92.69 269 ALA A CA 1
ATOM 2078 C C . ALA A 1 269 ? -9.387 13.592 10.625 1.00 92.69 269 ALA A C 1
ATOM 2080 O O . ALA A 1 269 ? -8.295 13.613 10.043 1.00 92.69 269 ALA A O 1
ATOM 2081 N N . PRO A 1 270 ? -10.016 14.728 10.983 1.00 88.56 270 PRO A N 1
ATOM 2082 C CA . PRO A 1 270 ? -9.607 16.057 10.520 1.00 88.56 270 PRO A CA 1
ATOM 2083 C C . PRO A 1 270 ? -8.261 16.554 11.063 1.00 88.56 270 PRO A C 1
ATOM 2085 O O . PRO A 1 270 ? -7.711 17.502 10.516 1.00 88.56 270 PRO A O 1
ATOM 2088 N N . GLU A 1 271 ? -7.724 15.942 12.120 1.00 92.50 271 GLU A N 1
ATOM 2089 C CA . GLU A 1 271 ? -6.435 16.316 12.724 1.00 92.50 271 GLU A CA 1
ATOM 2090 C C . GLU A 1 271 ? -5.299 15.343 12.371 1.00 92.50 271 GLU A C 1
ATOM 2092 O O . GLU A 1 271 ? -4.204 15.425 12.933 1.00 92.50 271 GLU A O 1
ATOM 2097 N N . SER A 1 272 ? -5.549 14.422 11.437 1.00 91.62 272 SER A N 1
ATOM 2098 C CA . SER A 1 272 ? -4.506 13.561 10.883 1.00 91.62 272 SER A CA 1
ATOM 2099 C C . SER A 1 272 ? -3.600 14.324 9.910 1.00 91.62 272 SER A C 1
ATOM 2101 O O . SER A 1 272 ? -4.019 15.241 9.203 1.00 91.62 272 SER A O 1
ATOM 2103 N N . GLN A 1 273 ? -2.328 13.933 9.860 1.00 91.06 273 GLN A N 1
ATOM 2104 C CA . GLN A 1 273 ? -1.355 14.463 8.908 1.00 91.06 273 GLN A CA 1
ATOM 2105 C C . GLN A 1 273 ? -1.433 13.652 7.615 1.00 91.06 273 GLN A C 1
ATOM 2107 O O . GLN A 1 273 ? -0.919 12.534 7.557 1.00 91.06 273 GLN A O 1
ATOM 2112 N N . ILE A 1 274 ? -2.069 14.208 6.583 1.00 84.12 274 ILE A N 1
ATOM 2113 C CA . ILE A 1 274 ? -2.323 13.498 5.325 1.00 84.12 274 ILE A CA 1
ATOM 2114 C C . ILE A 1 274 ? -1.326 13.932 4.246 1.00 84.12 274 ILE A C 1
ATOM 2116 O O . ILE A 1 274 ? -1.190 15.116 3.928 1.00 84.12 274 ILE A O 1
ATOM 2120 N N . ARG A 1 275 ? -0.651 12.955 3.640 1.00 87.31 275 ARG A N 1
ATOM 2121 C CA . ARG A 1 275 ? 0.191 13.127 2.449 1.00 87.31 275 ARG A CA 1
ATOM 2122 C C . ARG A 1 275 ? -0.386 12.308 1.305 1.00 87.31 275 ARG A C 1
ATOM 2124 O O . ARG A 1 275 ? -0.866 11.204 1.529 1.00 87.31 275 ARG A O 1
ATOM 2131 N N . VAL A 1 276 ? -0.315 12.824 0.087 1.00 84.06 276 VAL A N 1
ATOM 2132 C CA . VAL A 1 276 ? -0.735 12.103 -1.117 1.00 84.06 276 VAL A CA 1
ATOM 2133 C C . VAL A 1 276 ? 0.509 11.775 -1.920 1.00 84.06 276 VAL A C 1
ATOM 2135 O O . VAL A 1 276 ? 1.253 12.679 -2.296 1.00 84.06 276 VAL A O 1
ATOM 2138 N N . PHE A 1 277 ? 0.764 10.495 -2.166 1.00 85.56 277 PHE A N 1
ATOM 2139 C CA . PHE A 1 277 ? 1.814 10.087 -3.088 1.00 85.56 277 PHE A CA 1
ATOM 2140 C C . PHE A 1 277 ? 1.178 9.748 -4.431 1.00 85.56 277 PHE A C 1
ATOM 2142 O O . PHE A 1 277 ? 0.383 8.816 -4.529 1.00 85.56 277 PHE A O 1
ATOM 2149 N N . GLY A 1 278 ? 1.535 10.541 -5.439 1.00 77.19 278 GLY A N 1
ATOM 2150 C CA . GLY A 1 278 ? 0.997 10.455 -6.787 1.00 77.19 278 GLY A CA 1
ATOM 2151 C C . GLY A 1 278 ? 1.417 9.165 -7.474 1.00 77.19 278 GLY A C 1
ATOM 2152 O O . GLY A 1 278 ? 2.588 9.031 -7.837 1.00 77.19 278 GLY A O 1
ATOM 2153 N N . ILE A 1 279 ? 0.465 8.258 -7.667 1.00 77.31 279 ILE A N 1
ATOM 2154 C CA . ILE A 1 279 ? 0.569 7.115 -8.589 1.00 77.31 279 ILE A CA 1
ATOM 2155 C C . ILE A 1 279 ? -0.120 7.464 -9.924 1.00 77.31 279 ILE A C 1
ATOM 2157 O O . ILE A 1 279 ? -0.722 8.529 -10.041 1.00 77.31 279 ILE A O 1
ATOM 2161 N N . ILE A 1 280 ? 0.013 6.624 -10.956 1.00 66.00 280 ILE A N 1
ATOM 2162 C CA . ILE A 1 280 ? -0.606 6.831 -12.285 1.00 66.00 280 ILE A CA 1
ATOM 2163 C C . ILE A 1 280 ? -2.086 7.239 -12.192 1.00 66.00 280 ILE A C 1
ATOM 2165 O O . ILE A 1 280 ? -2.839 6.725 -11.366 1.00 66.00 280 ILE A O 1
ATOM 2169 N N . ARG A 1 281 ? -2.493 8.162 -13.078 1.00 58.09 281 ARG A N 1
ATOM 2170 C CA . ARG A 1 281 ? -3.875 8.666 -13.197 1.00 58.09 281 ARG A CA 1
ATOM 2171 C C . ARG A 1 281 ? -4.792 7.775 -14.037 1.00 58.09 281 ARG A C 1
ATOM 2173 O O . ARG A 1 281 ? -6.005 7.846 -13.873 1.00 58.09 281 ARG A O 1
ATOM 2180 N N . ASP A 1 282 ? -4.241 6.938 -14.916 1.00 57.78 282 ASP A N 1
ATOM 2181 C CA . ASP A 1 282 ? -5.021 5.894 -15.582 1.00 57.78 282 ASP A CA 1
ATOM 2182 C C . ASP A 1 282 ? -5.388 4.810 -14.562 1.00 57.78 282 ASP A C 1
ATOM 2184 O O . ASP A 1 282 ? -4.557 3.998 -14.154 1.00 57.78 282 ASP A O 1
ATOM 2188 N N . SER A 1 283 ? -6.644 4.838 -14.122 1.00 49.50 283 SER A N 1
ATOM 2189 C CA . SER A 1 283 ? -7.183 3.882 -13.153 1.00 49.50 283 SER A CA 1
ATOM 2190 C C . SER A 1 283 ? -7.205 2.434 -13.662 1.00 49.50 283 SER A C 1
ATOM 2192 O O . SER A 1 283 ? -7.359 1.528 -12.845 1.00 49.50 283 SER A O 1
ATOM 2194 N N . ARG A 1 284 ? -7.090 2.195 -14.983 1.00 60.94 284 ARG A N 1
ATOM 2195 C CA . ARG A 1 284 ? -7.255 0.866 -15.607 1.00 60.94 284 ARG A CA 1
ATOM 2196 C C . ARG A 1 284 ? -6.323 0.667 -16.812 1.00 60.94 284 ARG A C 1
ATOM 2198 O O . ARG A 1 284 ? -6.781 0.451 -17.937 1.00 60.94 284 ARG A O 1
ATOM 2205 N N . PRO A 1 285 ? -5.006 0.697 -16.585 1.00 70.81 285 PRO A N 1
ATOM 2206 C CA . PRO A 1 285 ? -4.028 0.542 -17.646 1.00 70.81 285 PRO A CA 1
ATOM 2207 C C . PRO A 1 285 ? -4.080 -0.878 -18.208 1.00 70.81 285 PRO A C 1
ATOM 2209 O O . PRO A 1 285 ? -4.169 -1.856 -17.464 1.00 70.81 285 PRO A O 1
ATOM 2212 N N . VAL A 1 286 ? -3.944 -0.996 -19.533 1.00 78.44 286 VAL A N 1
ATOM 2213 C CA . VAL A 1 286 ? -3.938 -2.299 -20.223 1.00 78.44 286 VAL A CA 1
ATOM 2214 C C . VAL A 1 286 ? -2.858 -3.220 -19.650 1.00 78.44 286 VAL A C 1
ATOM 2216 O O . VAL A 1 286 ? -3.109 -4.406 -19.462 1.00 78.44 286 VAL A O 1
ATOM 2219 N N . TYR A 1 287 ? -1.678 -2.681 -19.324 1.00 85.50 287 TYR A N 1
ATOM 2220 C CA . TYR A 1 287 ? -0.574 -3.424 -18.714 1.00 85.50 287 TYR A CA 1
ATOM 2221 C C . TYR A 1 287 ? -0.312 -2.922 -17.282 1.00 85.50 287 TYR A C 1
ATOM 2223 O O . TYR A 1 287 ? 0.305 -1.869 -17.106 1.00 85.50 287 TYR A O 1
ATOM 2231 N N . PRO A 1 288 ? -0.745 -3.661 -16.241 1.00 85.56 288 PRO A N 1
ATOM 2232 C CA . PRO A 1 288 ? -0.756 -3.148 -14.870 1.00 85.56 288 PRO A CA 1
ATOM 2233 C C . PRO A 1 288 ? 0.593 -3.195 -14.131 1.00 85.56 288 PRO A C 1
ATOM 2235 O O . PRO A 1 288 ? 0.662 -2.745 -12.990 1.00 85.56 288 PRO A O 1
ATOM 2238 N N . LEU A 1 289 ? 1.673 -3.709 -14.740 1.00 90.88 289 LEU A N 1
ATOM 2239 C CA . LEU A 1 289 ? 2.952 -3.919 -14.042 1.00 90.88 289 LEU A CA 1
ATOM 2240 C C . LEU A 1 289 ? 3.547 -2.626 -13.474 1.00 90.88 289 LEU A C 1
ATOM 2242 O O . LEU A 1 289 ? 3.884 -2.593 -12.295 1.00 90.88 289 LEU A O 1
ATOM 2246 N N . TRP A 1 290 ? 3.653 -1.561 -14.273 1.00 89.00 290 TRP A N 1
ATOM 2247 C CA . TRP A 1 290 ? 4.185 -0.278 -13.802 1.00 89.00 290 TRP A CA 1
ATOM 2248 C C . TRP A 1 290 ? 3.311 0.377 -12.727 1.00 89.00 290 TRP A C 1
ATOM 2250 O O . TRP A 1 290 ? 3.861 0.770 -11.700 1.00 89.00 290 TRP A O 1
ATOM 2260 N N . PRO A 1 291 ? 1.978 0.439 -12.880 1.00 86.19 291 PRO A N 1
ATOM 2261 C CA . PRO A 1 291 ? 1.086 0.893 -11.817 1.00 86.19 291 PRO A CA 1
ATOM 2262 C C . PRO A 1 291 ? 1.203 0.107 -10.518 1.00 86.19 291 PRO A C 1
ATOM 2264 O O . PRO A 1 291 ? 1.360 0.707 -9.452 1.00 86.19 291 PRO A O 1
ATOM 2267 N N . ALA A 1 292 ? 1.218 -1.224 -10.590 1.00 90.31 292 ALA A N 1
ATOM 2268 C CA . ALA A 1 292 ? 1.442 -2.056 -9.416 1.00 90.31 292 ALA A CA 1
ATOM 2269 C C . ALA A 1 292 ? 2.809 -1.762 -8.788 1.00 90.31 292 ALA A C 1
ATOM 2271 O O . ALA A 1 292 ? 2.938 -1.678 -7.563 1.00 90.31 292 ALA A O 1
ATOM 2272 N N . TYR A 1 293 ? 3.834 -1.564 -9.618 1.00 91.69 293 TYR A N 1
ATOM 2273 C CA . TYR A 1 293 ? 5.172 -1.228 -9.153 1.00 91.69 293 TYR A CA 1
ATOM 2274 C C . TYR A 1 293 ? 5.204 0.151 -8.482 1.00 91.69 293 TYR A C 1
ATOM 2276 O O . TYR A 1 293 ? 5.807 0.296 -7.423 1.00 91.69 293 TYR A O 1
ATOM 2284 N N . GLN A 1 294 ? 4.492 1.151 -9.004 1.00 89.56 294 GLN A N 1
ATOM 2285 C CA . GLN A 1 294 ? 4.353 2.460 -8.361 1.00 89.56 294 GLN A CA 1
ATOM 2286 C C . GLN A 1 294 ? 3.659 2.381 -7.005 1.00 89.56 294 GLN A C 1
ATOM 2288 O O . GLN A 1 294 ? 4.148 2.987 -6.053 1.00 89.56 294 GLN A O 1
ATOM 2293 N N . VAL A 1 295 ? 2.589 1.590 -6.878 1.00 91.75 295 VAL A N 1
ATOM 2294 C CA . VAL A 1 295 ? 1.959 1.322 -5.575 1.00 91.75 295 VAL A CA 1
ATOM 2295 C C . VAL A 1 295 ? 2.971 0.689 -4.618 1.00 91.75 295 VAL A C 1
ATOM 2297 O O . VAL A 1 295 ? 3.139 1.163 -3.496 1.00 91.75 295 VAL A O 1
ATOM 2300 N N . SER A 1 296 ? 3.715 -0.321 -5.072 1.00 94.88 296 SER A N 1
ATOM 2301 C CA . SER A 1 296 ? 4.764 -0.976 -4.282 1.00 94.88 296 SER A CA 1
ATOM 2302 C C . SER A 1 296 ? 5.834 0.008 -3.791 1.00 94.88 296 SER A C 1
ATOM 2304 O O . SER A 1 296 ? 6.204 -0.006 -2.615 1.00 94.88 296 SER A O 1
ATOM 2306 N N . GLN A 1 297 ? 6.330 0.889 -4.663 1.00 92.38 297 GLN A N 1
ATOM 2307 C CA . GLN A 1 297 ? 7.318 1.909 -4.294 1.00 92.38 297 GLN A CA 1
ATOM 2308 C C . GLN A 1 297 ? 6.719 2.979 -3.372 1.00 92.38 297 GLN A C 1
ATOM 2310 O O . GLN A 1 297 ? 7.373 3.417 -2.424 1.00 92.38 297 GLN A O 1
ATOM 2315 N N . GLY A 1 298 ? 5.458 3.355 -3.592 1.00 92.44 298 GLY A N 1
ATOM 2316 C CA . GLY A 1 298 ? 4.704 4.247 -2.717 1.00 92.44 298 GLY A CA 1
ATOM 2317 C C . GLY A 1 298 ? 4.575 3.696 -1.300 1.00 92.44 298 GLY A C 1
ATOM 2318 O O . GLY A 1 298 ? 4.798 4.436 -0.343 1.00 92.44 298 GLY A O 1
ATOM 2319 N N . ILE A 1 299 ? 4.315 2.391 -1.158 1.00 96.38 299 ILE A N 1
ATOM 2320 C CA . ILE A 1 299 ? 4.284 1.708 0.141 1.00 96.38 299 ILE A CA 1
ATOM 2321 C C . ILE A 1 299 ? 5.656 1.781 0.819 1.00 96.38 299 ILE A C 1
ATOM 2323 O O . ILE A 1 299 ? 5.731 2.204 1.972 1.00 96.38 299 ILE A O 1
ATOM 2327 N N . HIS A 1 300 ? 6.745 1.436 0.122 1.00 95.50 300 HIS A N 1
ATOM 2328 C CA . HIS A 1 300 ? 8.099 1.542 0.685 1.00 95.50 300 HIS A CA 1
ATOM 2329 C C . HIS A 1 300 ? 8.408 2.963 1.166 1.00 95.50 300 HIS A C 1
ATOM 2331 O O . HIS A 1 300 ? 8.750 3.159 2.332 1.00 95.50 300 HIS A O 1
ATOM 2337 N N . LYS A 1 301 ? 8.185 3.965 0.308 1.00 92.81 301 LYS A N 1
ATOM 2338 C CA . LYS A 1 301 ? 8.399 5.376 0.650 1.00 92.81 301 LYS A CA 1
ATOM 2339 C C . LYS A 1 301 ? 7.561 5.808 1.853 1.00 92.81 301 LYS A C 1
ATOM 2341 O O . LYS A 1 301 ? 8.045 6.546 2.710 1.00 92.81 301 LYS A O 1
ATOM 2346 N N . ALA A 1 302 ? 6.309 5.359 1.935 1.00 93.94 302 ALA A N 1
ATOM 2347 C CA . ALA A 1 302 ? 5.406 5.715 3.023 1.00 93.94 302 ALA A CA 1
ATOM 2348 C C . ALA A 1 302 ? 5.897 5.137 4.352 1.00 93.94 302 ALA A C 1
ATOM 2350 O O . ALA A 1 302 ? 6.018 5.876 5.333 1.00 93.94 302 ALA A O 1
ATOM 2351 N N . VAL A 1 303 ? 6.250 3.851 4.363 1.00 96.38 303 VAL A N 1
ATOM 2352 C CA . VAL A 1 303 ? 6.803 3.165 5.535 1.00 96.38 303 VAL A CA 1
ATOM 2353 C C . VAL A 1 303 ? 8.099 3.831 5.995 1.00 96.38 303 VAL A C 1
ATOM 2355 O O . VAL A 1 303 ? 8.227 4.165 7.172 1.00 96.38 303 VAL A O 1
ATOM 2358 N N . ASP A 1 304 ? 9.023 4.106 5.075 1.00 92.62 304 ASP A N 1
ATOM 2359 C CA . ASP A 1 304 ? 10.323 4.699 5.406 1.00 92.62 304 ASP A CA 1
ATOM 2360 C C . ASP A 1 304 ? 10.208 6.174 5.834 1.00 92.62 304 ASP A C 1
ATOM 2362 O O . ASP A 1 304 ? 11.059 6.681 6.561 1.00 92.62 304 ASP A O 1
ATOM 2366 N N . SER A 1 305 ? 9.115 6.855 5.467 1.00 89.31 305 SER A N 1
ATOM 2367 C CA . SER A 1 305 ? 8.762 8.187 5.989 1.00 89.31 305 SER A CA 1
ATOM 2368 C C . SER A 1 305 ? 8.070 8.161 7.365 1.00 89.31 305 SER A C 1
ATOM 2370 O O . SER A 1 305 ? 7.669 9.206 7.886 1.00 89.31 305 SER A O 1
ATOM 2372 N N . GLY A 1 306 ? 7.932 6.974 7.965 1.00 92.69 306 GLY A N 1
ATOM 2373 C CA . GLY A 1 306 ? 7.353 6.761 9.289 1.00 92.69 306 GLY A CA 1
ATOM 2374 C C . GLY A 1 306 ? 5.825 6.742 9.320 1.00 92.69 306 GLY A C 1
ATOM 2375 O O . GLY A 1 306 ? 5.249 6.930 10.378 1.00 92.69 306 GLY A O 1
ATOM 2376 N N . THR A 1 307 ? 5.143 6.543 8.198 1.00 95.62 307 THR A N 1
ATOM 2377 C CA . THR A 1 307 ? 3.670 6.587 8.137 1.00 95.62 307 THR A CA 1
ATOM 2378 C C . THR A 1 307 ? 2.998 5.564 9.066 1.00 95.62 307 THR A C 1
ATOM 2380 O O . THR A 1 307 ? 3.541 4.490 9.334 1.00 95.62 307 THR A O 1
ATOM 2383 N N . ASP A 1 308 ? 1.792 5.873 9.549 1.00 98.00 308 ASP A N 1
ATOM 2384 C CA . ASP A 1 308 ? 1.005 4.965 10.389 1.00 98.00 308 ASP A CA 1
ATOM 2385 C C . ASP A 1 308 ? -0.003 4.147 9.587 1.00 98.00 308 ASP A C 1
ATOM 2387 O O . ASP A 1 308 ? -0.152 2.945 9.831 1.00 98.00 308 ASP A O 1
ATOM 2391 N N . ILE A 1 309 ? -0.647 4.786 8.608 1.00 98.62 309 ILE A N 1
ATOM 2392 C CA . ILE A 1 309 ? -1.677 4.185 7.761 1.00 98.62 309 ILE A CA 1
ATOM 2393 C C . ILE A 1 309 ? -1.436 4.558 6.297 1.00 98.62 309 ILE A C 1
ATOM 2395 O O . ILE A 1 309 ? -1.187 5.720 5.978 1.00 98.62 309 ILE A O 1
ATOM 2399 N N . ILE A 1 310 ? -1.548 3.580 5.406 1.00 98.44 310 ILE A N 1
ATOM 2400 C CA . ILE A 1 310 ? -1.478 3.753 3.957 1.00 98.44 310 ILE A CA 1
ATOM 2401 C C . ILE A 1 310 ? -2.841 3.383 3.371 1.00 98.44 310 ILE A C 1
ATOM 2403 O O . ILE A 1 310 ? -3.290 2.248 3.520 1.00 98.44 310 ILE A O 1
ATOM 2407 N N . LEU A 1 311 ? -3.486 4.332 2.698 1.00 96.56 311 LEU A N 1
ATOM 2408 C CA . LEU A 1 311 ? -4.628 4.074 1.826 1.00 96.56 311 LEU A CA 1
ATOM 2409 C C . LEU A 1 311 ? -4.113 3.838 0.410 1.00 96.56 311 LEU A C 1
ATOM 2411 O O . LEU A 1 311 ? -3.412 4.689 -0.133 1.00 96.56 311 LEU A O 1
ATOM 2415 N N . VAL A 1 312 ? -4.482 2.712 -0.187 1.00 93.50 312 VAL A N 1
ATOM 2416 C CA . VAL A 1 312 ? -4.241 2.424 -1.602 1.00 93.50 312 VAL A CA 1
ATOM 2417 C C . VAL A 1 312 ? -5.579 2.486 -2.324 1.00 93.50 312 VAL A C 1
ATOM 2419 O O . VAL A 1 312 ? -6.478 1.726 -1.980 1.00 93.50 312 VAL A O 1
ATOM 2422 N N . THR A 1 313 ? -5.733 3.381 -3.302 1.00 87.00 313 THR A N 1
ATOM 2423 C CA . THR A 1 313 ? -6.980 3.478 -4.088 1.00 87.00 313 THR A CA 1
ATOM 2424 C C . THR A 1 313 ? -6.981 2.579 -5.325 1.00 87.00 313 THR A C 1
ATOM 2426 O O . THR A 1 313 ? -8.044 2.303 -5.870 1.00 87.00 313 THR A O 1
ATOM 2429 N N . ALA A 1 314 ? -5.813 2.086 -5.745 1.00 83.75 314 ALA A N 1
ATOM 2430 C CA . ALA A 1 314 ? -5.655 1.199 -6.894 1.00 83.75 314 ALA A CA 1
ATOM 2431 C C . ALA A 1 314 ? -5.611 -0.283 -6.488 1.00 83.75 314 ALA A C 1
ATOM 2433 O O . ALA A 1 314 ? -4.896 -0.665 -5.557 1.00 83.75 314 ALA A O 1
ATOM 2434 N N . VAL A 1 315 ? -6.318 -1.125 -7.240 1.00 86.00 315 VAL A N 1
ATOM 2435 C CA . VAL A 1 315 ? -6.217 -2.587 -7.156 1.00 86.00 315 VAL A CA 1
ATOM 2436 C C . VAL A 1 315 ? -6.031 -3.195 -8.540 1.00 86.00 315 VAL A C 1
ATOM 2438 O O . VAL A 1 315 ? -6.395 -2.599 -9.549 1.00 86.00 315 VAL A O 1
ATOM 2441 N N . PHE A 1 316 ? -5.434 -4.379 -8.572 1.00 86.94 316 PHE A N 1
ATOM 2442 C CA . PHE A 1 316 ? -4.980 -5.056 -9.777 1.00 86.94 316 PHE A CA 1
ATOM 2443 C C . PHE A 1 316 ? -5.531 -6.470 -9.829 1.00 86.94 316 PHE A C 1
ATOM 2445 O O . PHE A 1 316 ? -5.612 -7.148 -8.808 1.00 86.94 316 PHE A O 1
ATOM 2452 N N . ASP A 1 317 ? -5.812 -6.948 -11.033 1.00 84.19 317 ASP A N 1
ATOM 2453 C CA . ASP A 1 317 ? -6.354 -8.282 -11.282 1.00 84.19 317 ASP A CA 1
ATOM 2454 C C . ASP A 1 317 ? -5.297 -9.409 -11.232 1.00 84.19 317 ASP A C 1
ATOM 2456 O O . ASP A 1 317 ? -5.566 -10.563 -11.578 1.00 84.19 317 ASP A O 1
ATOM 2460 N N . LYS A 1 318 ? -4.057 -9.065 -10.854 1.00 87.44 318 LYS A N 1
ATOM 2461 C CA . LYS A 1 318 ? -2.880 -9.943 -10.882 1.00 87.44 318 LYS A CA 1
ATOM 2462 C C . LYS A 1 318 ? -2.078 -9.844 -9.594 1.00 87.44 318 LYS A C 1
ATOM 2464 O O . LYS A 1 318 ? -1.852 -8.745 -9.084 1.00 87.44 318 LYS A O 1
ATOM 2469 N N . ASP A 1 319 ? -1.619 -10.996 -9.106 1.00 91.88 319 ASP A N 1
ATOM 2470 C CA . ASP A 1 319 ? -0.668 -11.062 -7.995 1.00 91.88 319 ASP A CA 1
ATOM 2471 C C . ASP A 1 319 ? 0.715 -10.657 -8.511 1.00 91.88 319 ASP A C 1
ATOM 2473 O O . ASP A 1 319 ? 1.226 -11.214 -9.487 1.00 91.88 319 ASP A O 1
ATOM 2477 N N . PHE A 1 320 ? 1.324 -9.687 -7.838 1.00 93.38 320 PHE A N 1
ATOM 2478 C CA . PHE A 1 320 ? 2.671 -9.229 -8.134 1.00 93.38 320 PHE A CA 1
ATOM 2479 C C . PHE A 1 320 ? 3.562 -9.490 -6.918 1.00 93.38 320 PHE A C 1
ATOM 2481 O O . PHE A 1 320 ? 3.354 -8.856 -5.875 1.00 93.38 320 PHE A O 1
ATOM 2488 N N . PRO A 1 321 ? 4.614 -10.328 -7.039 1.00 95.50 321 PRO A N 1
ATOM 2489 C CA . PRO A 1 321 ? 5.499 -10.643 -5.917 1.00 95.50 321 PRO A CA 1
ATOM 2490 C C . PRO A 1 321 ? 6.086 -9.405 -5.228 1.00 95.50 321 PRO A C 1
ATOM 2492 O O . PRO A 1 321 ? 6.096 -9.327 -4.003 1.00 95.50 321 PRO A O 1
ATOM 2495 N N . PHE A 1 322 ? 6.494 -8.389 -5.998 1.00 95.12 322 PHE A N 1
ATOM 2496 C CA . PHE A 1 322 ? 7.031 -7.144 -5.438 1.00 95.12 322 PHE A CA 1
ATOM 2497 C C . PHE A 1 322 ? 5.987 -6.361 -4.620 1.00 95.12 322 PHE A C 1
ATOM 2499 O O . PHE A 1 322 ? 6.327 -5.759 -3.604 1.00 95.12 322 PHE A O 1
ATOM 2506 N N . LEU A 1 323 ? 4.712 -6.393 -5.023 1.00 96.31 323 LEU A N 1
ATOM 2507 C CA . LEU A 1 323 ? 3.634 -5.684 -4.336 1.00 96.31 323 LEU A CA 1
ATOM 2508 C C . LEU A 1 323 ? 3.281 -6.404 -3.031 1.00 96.31 323 LEU A C 1
ATOM 2510 O O . LEU A 1 323 ? 3.116 -5.765 -1.992 1.00 96.31 323 LEU A O 1
ATOM 2514 N N . LYS A 1 324 ? 3.238 -7.739 -3.070 1.00 97.50 324 LYS A N 1
ATOM 2515 C CA . LYS A 1 324 ? 3.082 -8.588 -1.887 1.00 97.50 324 LYS A CA 1
ATOM 2516 C C . LYS A 1 324 ?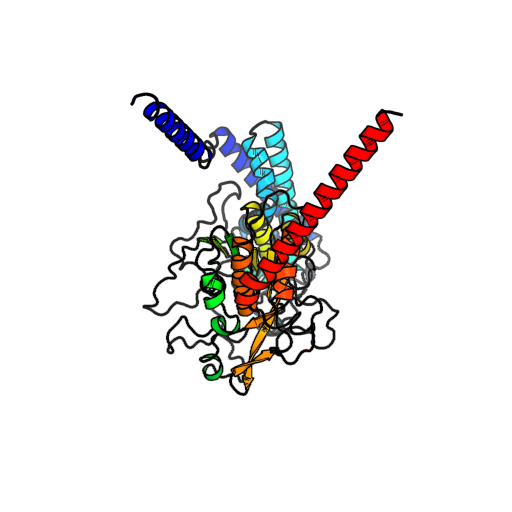 4.200 -8.352 -0.873 1.00 97.50 324 LYS A C 1
ATOM 2518 O O . LYS A 1 324 ? 3.923 -8.182 0.317 1.00 97.50 324 LYS A O 1
ATOM 2523 N N . ASP A 1 325 ? 5.444 -8.275 -1.343 1.00 97.81 325 ASP A N 1
ATOM 2524 C CA . ASP A 1 325 ? 6.611 -7.967 -0.516 1.00 97.81 325 ASP A CA 1
ATOM 2525 C C . ASP A 1 325 ? 6.516 -6.578 0.125 1.00 97.81 325 ASP A C 1
ATOM 2527 O O . ASP A 1 325 ? 6.817 -6.432 1.312 1.00 97.81 325 ASP A O 1
ATOM 2531 N N . ALA A 1 326 ? 6.051 -5.566 -0.613 1.00 98.12 326 ALA A N 1
ATOM 2532 C CA . ALA A 1 326 ? 5.852 -4.222 -0.077 1.00 98.12 326 ALA A CA 1
ATOM 2533 C C . ALA A 1 326 ? 4.769 -4.189 1.016 1.00 98.12 326 ALA A C 1
ATOM 2535 O O . ALA A 1 326 ? 4.988 -3.618 2.088 1.00 98.12 326 ALA A O 1
ATOM 2536 N N . CYS A 1 327 ? 3.632 -4.864 0.813 1.00 98.44 327 CYS A N 1
ATOM 2537 C CA . CYS A 1 327 ? 2.597 -5.002 1.843 1.00 98.44 327 CYS A CA 1
ATOM 2538 C C . CYS A 1 327 ? 3.110 -5.778 3.069 1.00 98.44 327 CYS A C 1
ATOM 2540 O O . CYS A 1 327 ? 2.846 -5.395 4.210 1.00 98.44 327 CYS A O 1
ATOM 2542 N N . ALA A 1 328 ? 3.893 -6.840 2.864 1.00 98.31 328 ALA A N 1
ATOM 2543 C CA . ALA A 1 328 ? 4.534 -7.572 3.954 1.00 98.31 328 ALA A CA 1
ATOM 2544 C C . ALA A 1 328 ? 5.570 -6.717 4.703 1.00 98.31 328 ALA A C 1
ATOM 2546 O O . ALA A 1 328 ? 5.689 -6.826 5.925 1.00 98.31 328 ALA A O 1
ATOM 2547 N N . TYR A 1 329 ? 6.304 -5.848 4.003 1.00 98.12 329 TYR A N 1
ATOM 2548 C CA . TYR A 1 329 ? 7.219 -4.883 4.608 1.00 98.12 329 TYR A CA 1
ATOM 2549 C C . TYR A 1 329 ? 6.470 -3.885 5.497 1.00 98.12 329 TYR A C 1
ATOM 2551 O O . TYR A 1 329 ? 6.842 -3.719 6.660 1.00 98.12 329 TYR A O 1
ATOM 2559 N N . ALA A 1 330 ? 5.374 -3.301 5.001 1.00 98.50 330 ALA A N 1
ATOM 2560 C CA . ALA A 1 330 ? 4.511 -2.413 5.779 1.00 98.50 330 ALA A CA 1
ATOM 2561 C C . ALA A 1 330 ? 3.975 -3.099 7.043 1.00 98.50 330 ALA A C 1
ATOM 2563 O O . ALA A 1 330 ? 4.135 -2.575 8.147 1.00 98.50 330 ALA A O 1
ATOM 2564 N N . TYR A 1 331 ? 3.458 -4.323 6.906 1.00 98.50 331 TYR A N 1
ATOM 2565 C CA . TYR A 1 331 ? 2.988 -5.125 8.034 1.00 98.50 331 TYR A CA 1
ATOM 2566 C C . TYR A 1 331 ? 4.091 -5.364 9.074 1.00 98.50 331 TYR A C 1
ATOM 2568 O O . TYR A 1 331 ? 3.906 -5.090 10.261 1.00 98.50 331 TYR A O 1
ATOM 2576 N N . LYS A 1 332 ? 5.285 -5.795 8.641 1.00 97.88 332 LYS A N 1
ATOM 2577 C CA . LYS A 1 332 ? 6.437 -6.016 9.534 1.00 97.88 332 LYS A CA 1
ATOM 2578 C C . LYS A 1 332 ? 6.884 -4.746 10.257 1.00 97.88 332 LYS A C 1
ATOM 2580 O O . LYS A 1 332 ? 7.394 -4.842 11.373 1.00 97.88 332 LYS A O 1
ATOM 2585 N N . LYS A 1 333 ? 6.684 -3.581 9.636 1.00 97.75 333 LYS A N 1
ATOM 2586 C CA . LYS A 1 333 ? 6.962 -2.245 10.184 1.00 97.75 333 LYS A CA 1
ATOM 2587 C C . LYS A 1 333 ? 5.774 -1.629 10.925 1.00 97.75 333 LYS A C 1
ATOM 2589 O O . LYS A 1 333 ? 5.822 -0.452 11.275 1.00 97.75 333 LYS A O 1
ATOM 2594 N N . ASN A 1 334 ? 4.741 -2.422 11.215 1.00 98.19 334 ASN A N 1
ATOM 2595 C CA . ASN A 1 334 ? 3.572 -1.989 11.970 1.00 98.19 334 ASN A CA 1
ATOM 2596 C C . ASN A 1 334 ? 2.811 -0.829 11.296 1.00 98.19 334 ASN A C 1
ATOM 2598 O O . ASN A 1 334 ? 2.274 0.045 11.970 1.00 98.19 334 ASN A O 1
ATOM 2602 N N . VAL A 1 335 ? 2.765 -0.808 9.962 1.00 98.56 335 VAL A N 1
ATOM 2603 C CA . VAL A 1 335 ? 2.009 0.163 9.158 1.00 98.56 335 VAL A CA 1
ATOM 2604 C C . VAL A 1 335 ? 0.767 -0.516 8.588 1.00 98.56 335 VAL A C 1
ATOM 2606 O O . VAL A 1 335 ? 0.866 -1.580 7.979 1.00 98.56 335 VAL A O 1
ATOM 2609 N N . VAL A 1 336 ? -0.406 0.084 8.801 1.00 98.62 336 VAL A N 1
ATOM 2610 C CA . VAL A 1 336 ? -1.689 -0.478 8.351 1.00 98.62 336 VAL A CA 1
ATOM 2611 C C . VAL A 1 336 ? -1.909 -0.113 6.886 1.00 98.62 336 VAL A C 1
ATOM 2613 O O . VAL A 1 336 ? -1.898 1.066 6.550 1.00 98.62 336 VAL A O 1
ATOM 2616 N N . VAL A 1 337 ? -2.130 -1.101 6.020 1.00 98.75 337 VAL A N 1
ATOM 2617 C CA . VAL A 1 337 ? -2.451 -0.884 4.599 1.00 98.75 337 VAL A CA 1
ATOM 2618 C C . VAL A 1 337 ? -3.929 -1.190 4.372 1.00 98.75 337 VAL A C 1
ATOM 2620 O O . VAL A 1 337 ? -4.377 -2.286 4.701 1.00 98.75 337 VAL A O 1
ATOM 2623 N N . ILE A 1 338 ? -4.682 -0.233 3.830 1.00 98.62 338 ILE A N 1
ATOM 2624 C CA . ILE A 1 338 ? -6.135 -0.314 3.617 1.00 98.62 338 ILE A CA 1
ATOM 2625 C C . ILE A 1 338 ? -6.429 -0.106 2.134 1.00 98.62 338 ILE A C 1
ATOM 2627 O O . ILE A 1 338 ? -5.910 0.837 1.535 1.00 98.62 338 ILE A O 1
ATOM 2631 N N . CYS A 1 339 ? -7.242 -0.988 1.550 1.00 95.12 339 CYS A N 1
ATOM 2632 C CA . CYS A 1 339 ? -7.496 -1.032 0.109 1.00 95.12 339 CYS A CA 1
ATOM 2633 C C . CYS A 1 339 ? -8.977 -1.327 -0.181 1.00 95.12 339 CYS A C 1
ATOM 2635 O O . CYS A 1 339 ? -9.620 -2.026 0.611 1.00 95.12 339 CYS A O 1
ATOM 2637 N N . PRO A 1 340 ? -9.528 -0.859 -1.314 1.00 92.31 340 PRO A N 1
ATOM 2638 C CA . PRO A 1 340 ? -10.826 -1.326 -1.789 1.00 92.31 340 PRO A CA 1
ATOM 2639 C C . PRO A 1 340 ? -10.758 -2.818 -2.119 1.00 92.31 340 PRO A C 1
ATOM 2641 O O . PRO A 1 340 ? -9.735 -3.295 -2.595 1.00 92.31 340 PRO A O 1
ATOM 2644 N N . ASN A 1 341 ? -11.826 -3.574 -1.872 1.00 89.56 341 ASN A N 1
ATOM 2645 C CA . ASN A 1 341 ? -11.816 -5.021 -2.106 1.00 89.56 341 ASN A CA 1
ATOM 2646 C C . ASN A 1 341 ? -11.940 -5.413 -3.588 1.00 89.56 341 ASN A C 1
ATOM 2648 O O . ASN A 1 341 ? -11.647 -6.555 -3.934 1.00 89.56 341 ASN A O 1
ATOM 2652 N N . ALA A 1 342 ? -12.351 -4.480 -4.448 1.00 83.75 342 ALA A N 1
ATOM 2653 C CA . ALA A 1 342 ? -12.499 -4.701 -5.878 1.00 83.75 342 ALA A CA 1
ATOM 2654 C C . ALA A 1 342 ? -12.380 -3.394 -6.664 1.00 83.75 342 ALA A C 1
ATOM 2656 O O . ALA A 1 342 ? -12.838 -2.352 -6.188 1.00 83.75 342 ALA A O 1
ATOM 2657 N N . ALA A 1 343 ? -11.847 -3.493 -7.882 1.00 68.94 343 ALA A N 1
ATOM 2658 C CA . ALA A 1 343 ? -12.003 -2.517 -8.954 1.00 68.94 343 ALA A CA 1
ATOM 2659 C C . ALA A 1 343 ? -11.896 -3.275 -10.282 1.00 68.94 343 ALA A C 1
ATOM 2661 O O . ALA A 1 343 ? -10.861 -3.870 -10.569 1.00 68.94 343 ALA A O 1
ATOM 2662 N N . GLY A 1 344 ? -12.970 -3.268 -11.074 1.00 64.19 344 GLY A N 1
ATOM 2663 C CA . GLY A 1 344 ? -13.019 -3.993 -12.346 1.00 64.19 344 GLY A CA 1
ATOM 2664 C C . GLY A 1 344 ? -13.957 -5.209 -12.326 1.00 64.19 344 GLY A C 1
ATOM 2665 O O . GLY A 1 344 ? -14.932 -5.206 -11.571 1.00 64.19 344 GLY A O 1
ATOM 2666 N N . PRO A 1 345 ? -13.738 -6.201 -13.213 1.00 61.41 345 PRO A N 1
ATOM 2667 C CA . PRO A 1 345 ? -14.577 -7.385 -13.331 1.00 61.41 345 PRO A CA 1
ATOM 2668 C C . PRO A 1 345 ? -14.509 -8.224 -12.068 1.00 61.41 345 PRO A C 1
ATOM 2670 O O . PRO A 1 345 ? -13.442 -8.418 -11.490 1.00 61.41 345 PRO A O 1
ATOM 2673 N N . LEU A 1 346 ? -15.659 -8.756 -11.687 1.00 71.44 346 LEU A N 1
ATOM 2674 C CA . LEU A 1 346 ? -15.824 -9.448 -10.425 1.00 71.44 346 LEU A CA 1
ATOM 2675 C C . LEU A 1 346 ? -15.883 -10.954 -10.650 1.00 71.44 346 LEU A C 1
ATOM 2677 O O . LEU A 1 346 ? -16.525 -11.406 -11.601 1.00 71.44 346 LEU A O 1
ATOM 2681 N N . ASP A 1 347 ? -15.266 -11.720 -9.758 1.00 71.38 347 ASP A N 1
ATOM 2682 C CA . ASP A 1 347 ? -15.484 -13.159 -9.650 1.00 71.38 347 ASP A CA 1
ATOM 2683 C C . ASP A 1 347 ? -16.556 -13.384 -8.575 1.00 71.38 347 ASP A C 1
ATOM 2685 O O . ASP A 1 347 ? -16.309 -13.393 -7.370 1.00 71.38 347 ASP A O 1
ATOM 2689 N N . GLN A 1 348 ? -17.808 -13.476 -9.028 1.00 74.88 348 GLN A N 1
ATOM 2690 C CA . GLN A 1 348 ? -18.972 -13.640 -8.150 1.00 74.88 348 GLN A CA 1
ATOM 2691 C C . GLN A 1 348 ? -19.234 -15.111 -7.791 1.00 74.88 348 GLN A C 1
ATOM 2693 O O . GLN A 1 348 ? -20.164 -15.389 -7.035 1.00 74.88 348 GLN A O 1
ATOM 2698 N N . ASP A 1 349 ? -18.421 -16.041 -8.302 1.00 75.31 349 ASP A N 1
ATOM 2699 C CA . ASP A 1 349 ? -18.675 -17.477 -8.191 1.00 75.31 349 ASP A CA 1
ATOM 2700 C C . ASP A 1 349 ? -17.760 -18.165 -7.168 1.00 75.31 349 ASP A C 1
ATOM 2702 O O . ASP A 1 349 ? -18.122 -19.214 -6.633 1.00 75.31 349 ASP A O 1
ATOM 2706 N N . ASN A 1 350 ? -16.583 -17.597 -6.864 1.00 79.31 350 ASN A N 1
ATOM 2707 C CA . ASN A 1 350 ? -15.622 -18.227 -5.957 1.00 79.31 350 ASN A CA 1
ATOM 2708 C C . ASN A 1 350 ? -14.956 -17.249 -4.962 1.00 79.31 350 ASN A C 1
ATOM 2710 O O . ASN A 1 350 ? -13.928 -16.656 -5.292 1.00 79.31 350 ASN A O 1
ATOM 2714 N N . PRO A 1 351 ? -15.440 -17.167 -3.705 1.00 79.56 351 PRO A N 1
ATOM 2715 C CA . PRO A 1 351 ? -14.877 -16.274 -2.688 1.00 79.56 351 PRO A CA 1
ATOM 2716 C C . PRO A 1 351 ? -13.479 -16.661 -2.182 1.00 79.56 351 PRO A C 1
ATOM 2718 O O . PRO A 1 351 ? -12.851 -15.881 -1.461 1.00 79.56 351 PRO A O 1
ATOM 2721 N N . GLU A 1 352 ? -13.001 -17.863 -2.515 1.00 79.38 352 GLU A N 1
ATOM 2722 C CA . GLU A 1 352 ? -11.666 -18.355 -2.149 1.00 79.38 352 GLU A CA 1
ATOM 2723 C C . GLU A 1 352 ? -10.601 -17.961 -3.175 1.00 79.38 352 GLU A C 1
ATOM 2725 O O . GLU A 1 352 ? -9.403 -18.072 -2.907 1.00 79.38 352 GLU A O 1
ATOM 2730 N N . LYS A 1 353 ? -11.006 -17.528 -4.373 1.00 83.25 353 LYS A N 1
ATOM 2731 C CA . LYS A 1 353 ? -10.072 -17.212 -5.448 1.00 83.25 353 LYS A CA 1
ATOM 2732 C C . LYS A 1 353 ? -9.654 -15.743 -5.353 1.00 83.25 353 LYS A C 1
ATOM 2734 O O . LYS A 1 353 ? -10.465 -14.864 -5.623 1.00 83.25 353 LYS A O 1
ATOM 2739 N N . PRO A 1 354 ? -8.387 -15.443 -5.022 1.00 82.06 354 PRO A N 1
ATOM 2740 C CA . PRO A 1 354 ? -7.934 -14.066 -4.936 1.00 82.06 354 PRO A CA 1
ATOM 2741 C C . PRO A 1 354 ? -7.802 -13.465 -6.337 1.00 82.06 354 PRO A C 1
ATOM 2743 O O . PRO A 1 354 ? -7.067 -13.974 -7.187 1.00 82.06 354 PRO A O 1
ATOM 2746 N N . THR A 1 355 ? -8.522 -12.374 -6.568 1.00 85.50 355 THR A N 1
ATOM 2747 C CA . THR A 1 355 ? -8.614 -11.710 -7.878 1.00 85.50 355 THR A CA 1
ATOM 2748 C C . THR A 1 355 ? -8.151 -10.265 -7.843 1.00 85.50 355 THR A C 1
ATOM 2750 O O . THR A 1 355 ? -7.734 -9.766 -8.871 1.00 85.50 355 THR A O 1
ATOM 2753 N N . HIS A 1 356 ? -8.171 -9.604 -6.685 1.00 89.00 356 HIS A N 1
ATOM 2754 C CA . HIS A 1 356 ? -7.893 -8.170 -6.557 1.00 89.00 356 HIS A CA 1
ATOM 2755 C C . HIS A 1 356 ? -6.775 -7.883 -5.547 1.00 89.00 356 HIS A C 1
ATOM 2757 O O . HIS A 1 356 ? -6.941 -8.039 -4.337 1.00 89.00 356 HIS A O 1
ATOM 2763 N N . PHE A 1 357 ? -5.627 -7.424 -6.022 1.00 92.38 357 PHE A N 1
ATOM 2764 C CA . PHE A 1 357 ? -4.444 -7.165 -5.206 1.00 92.38 357 PHE A CA 1
ATOM 2765 C C . PHE A 1 357 ? -4.185 -5.660 -5.106 1.00 92.38 357 PHE A C 1
ATOM 2767 O O . PHE A 1 357 ? -4.341 -4.963 -6.100 1.00 92.38 357 PHE A O 1
ATOM 2774 N N . PRO A 1 358 ? -3.778 -5.120 -3.946 1.00 94.81 358 PRO A N 1
ATOM 2775 C CA . PRO A 1 358 ? -3.291 -5.839 -2.767 1.00 94.81 358 PRO A CA 1
ATOM 2776 C C . PRO A 1 358 ? -4.367 -6.281 -1.758 1.00 94.81 358 PRO A C 1
ATOM 2778 O O . PRO A 1 358 ? -4.010 -6.887 -0.754 1.00 94.81 358 PRO A O 1
ATOM 2781 N N . ALA A 1 359 ? -5.656 -6.025 -2.003 1.00 93.50 359 ALA A N 1
ATOM 2782 C CA . ALA A 1 359 ? -6.735 -6.327 -1.054 1.00 93.50 359 ALA A CA 1
ATOM 2783 C C . ALA A 1 359 ? -6.817 -7.810 -0.634 1.00 93.50 359 ALA A C 1
ATOM 2785 O O . ALA A 1 359 ? -7.141 -8.117 0.508 1.00 93.50 359 ALA A O 1
ATOM 2786 N N . HIS A 1 360 ? -6.455 -8.737 -1.522 1.00 93.19 360 HIS A N 1
ATOM 2787 C CA . HIS A 1 360 ? -6.386 -10.172 -1.229 1.00 93.19 360 HIS A CA 1
ATOM 2788 C C . HIS A 1 360 ? -5.077 -10.627 -0.554 1.00 93.19 360 HIS A C 1
ATOM 2790 O O . HIS A 1 360 ? -4.748 -11.814 -0.539 1.00 93.19 360 HIS A O 1
ATOM 2796 N N . TYR A 1 361 ? -4.290 -9.713 0.018 1.00 95.56 361 TYR A N 1
ATOM 2797 C CA . TYR A 1 361 ? -3.181 -10.086 0.891 1.00 95.56 361 TYR A CA 1
ATOM 2798 C C . TYR A 1 361 ? -3.613 -10.064 2.360 1.00 95.56 361 TYR A C 1
ATOM 2800 O O . TYR A 1 361 ? -4.115 -9.056 2.853 1.00 95.56 361 TYR A O 1
ATOM 2808 N N . ASN A 1 362 ? -3.268 -11.123 3.102 1.00 93.56 362 ASN A N 1
ATOM 2809 C CA . ASN A 1 362 ? -3.487 -11.245 4.558 1.00 93.56 362 ASN A CA 1
ATOM 2810 C C . ASN A 1 362 ? -2.818 -10.141 5.402 1.00 93.56 362 ASN A C 1
ATOM 2812 O O . ASN A 1 362 ? -3.037 -10.052 6.607 1.00 93.56 362 ASN A O 1
ATOM 2816 N N . THR A 1 363 ? -1.941 -9.344 4.797 1.00 96.31 363 THR A N 1
ATOM 2817 C CA . THR A 1 363 ? -1.226 -8.230 5.429 1.00 96.31 363 THR A CA 1
ATOM 2818 C C . THR A 1 363 ? -1.946 -6.889 5.268 1.00 96.31 363 THR A C 1
ATOM 2820 O O . THR A 1 363 ? -1.427 -5.871 5.727 1.00 96.31 363 THR A O 1
ATOM 2823 N N . THR A 1 364 ? -3.121 -6.873 4.631 1.00 97.50 364 THR A N 1
ATOM 2824 C CA . THR A 1 364 ? -3.899 -5.665 4.324 1.00 97.50 364 THR A CA 1
ATOM 2825 C C . THR A 1 364 ? -5.323 -5.749 4.870 1.00 97.50 364 THR A C 1
ATOM 2827 O O . THR A 1 364 ? -5.801 -6.816 5.243 1.00 97.50 364 THR A O 1
ATOM 2830 N N . VAL A 1 365 ? -5.994 -4.600 4.930 1.00 98.31 365 VAL A N 1
ATOM 2831 C CA . VAL A 1 365 ? -7.417 -4.469 5.252 1.00 98.31 365 VAL A CA 1
ATOM 2832 C C . VAL A 1 365 ? -8.176 -4.235 3.949 1.00 98.31 365 VAL A C 1
ATOM 2834 O O . VAL A 1 365 ? -8.020 -3.179 3.331 1.00 98.31 365 VAL A O 1
ATOM 2837 N N . ALA A 1 366 ? -9.001 -5.197 3.543 1.00 97.12 366 ALA A N 1
ATOM 2838 C CA . ALA A 1 366 ? -9.848 -5.080 2.359 1.00 97.12 366 ALA A CA 1
ATOM 2839 C C . ALA A 1 366 ? -11.229 -4.531 2.725 1.00 97.12 366 ALA A C 1
ATOM 2841 O O . ALA A 1 366 ? -11.886 -5.039 3.638 1.00 97.12 366 ALA A O 1
ATOM 2842 N N . VAL A 1 367 ? -11.677 -3.510 1.998 1.00 97.50 367 VAL A N 1
ATOM 2843 C CA . VAL A 1 367 ? -12.917 -2.792 2.303 1.00 97.50 367 VAL A CA 1
ATOM 2844 C C . VAL A 1 367 ? -13.913 -2.917 1.160 1.00 97.50 367 VAL A C 1
ATOM 2846 O O . VAL A 1 367 ? -13.630 -2.523 0.031 1.00 97.50 367 VAL A O 1
ATOM 2849 N N . ALA A 1 368 ? -15.084 -3.459 1.476 1.00 95.44 368 ALA A N 1
ATOM 2850 C CA . ALA A 1 368 ? -16.221 -3.553 0.575 1.00 95.44 368 ALA A CA 1
ATOM 2851 C C . ALA A 1 368 ? -17.120 -2.314 0.640 1.00 95.44 368 ALA A C 1
ATOM 2853 O O . ALA A 1 368 ? -17.055 -1.496 1.562 1.00 95.44 368 ALA A O 1
ATOM 2854 N N . GLY A 1 369 ? -18.008 -2.221 -0.336 1.00 91.56 369 GLY A N 1
ATOM 2855 C CA . GLY A 1 369 ? -18.962 -1.149 -0.502 1.00 91.56 369 GLY A CA 1
ATOM 2856 C C . GLY A 1 369 ? -20.339 -1.468 0.072 1.00 91.56 369 GLY A C 1
ATOM 2857 O O . GLY A 1 369 ? -20.836 -2.591 -0.025 1.00 91.56 369 GLY A O 1
ATOM 2858 N N . VAL A 1 370 ? -20.999 -0.446 0.611 1.00 90.88 370 VAL A N 1
ATOM 2859 C CA . VAL A 1 370 ? -22.452 -0.429 0.809 1.00 90.88 370 VAL A CA 1
ATOM 2860 C C . VAL A 1 370 ? -23.073 0.751 0.077 1.00 90.88 370 VAL A C 1
ATOM 2862 O O . VAL A 1 370 ? -22.481 1.828 -0.007 1.00 90.88 370 VAL A O 1
ATOM 2865 N N . VAL A 1 371 ? -24.286 0.546 -0.415 1.00 86.81 371 VAL A N 1
ATOM 2866 C CA . VAL A 1 371 ? -25.105 1.553 -1.098 1.00 86.81 371 VAL A CA 1
ATOM 2867 C C . VAL A 1 371 ? -26.409 1.771 -0.327 1.00 86.81 371 VAL A C 1
ATOM 2869 O O . VAL A 1 371 ? -26.786 0.922 0.490 1.00 86.81 371 VAL A O 1
ATOM 2872 N N . PRO A 1 372 ? -27.109 2.901 -0.531 1.00 82.06 372 PRO A N 1
ATOM 2873 C CA . PRO A 1 372 ? -28.456 3.061 -0.001 1.00 82.06 372 PRO A CA 1
ATOM 2874 C C . PRO A 1 372 ? -29.395 2.012 -0.611 1.00 82.06 372 PRO A C 1
ATOM 2876 O O . PRO A 1 372 ? -29.502 1.893 -1.826 1.00 82.06 372 PRO A O 1
ATOM 2879 N N . GLY A 1 373 ? -30.085 1.256 0.237 1.00 80.38 373 GLY A N 1
ATOM 2880 C CA . GLY A 1 373 ? -31.212 0.414 -0.144 1.00 80.38 373 GLY A CA 1
ATOM 2881 C C . GLY A 1 373 ? -32.550 1.127 0.053 1.00 80.38 373 GLY A C 1
ATOM 2882 O O . GLY A 1 373 ? -32.625 2.343 0.265 1.00 80.38 373 GLY A O 1
ATOM 2883 N N . ALA A 1 374 ? -33.638 0.353 0.036 1.00 77.75 374 ALA A N 1
ATOM 2884 C CA . ALA A 1 374 ? -34.981 0.883 0.249 1.00 77.75 374 ALA A CA 1
ATOM 2885 C C . ALA A 1 374 ? -35.075 1.668 1.573 1.00 77.75 374 ALA A C 1
ATOM 2887 O O . ALA A 1 374 ? -34.654 1.193 2.630 1.00 77.75 374 ALA A O 1
ATOM 2888 N N . ARG A 1 375 ? -35.661 2.873 1.515 1.00 74.00 375 ARG A N 1
ATOM 2889 C CA . ARG A 1 375 ? -35.832 3.789 2.664 1.00 74.00 375 ARG A CA 1
ATOM 2890 C C . ARG A 1 375 ? -34.513 4.252 3.313 1.00 74.00 375 ARG A C 1
ATOM 2892 O O . ARG A 1 375 ? -34.523 4.658 4.471 1.00 74.00 375 ARG A O 1
ATOM 2899 N N . GLY A 1 376 ? -33.392 4.197 2.588 1.00 73.50 376 GLY A N 1
ATOM 2900 C CA . GLY A 1 376 ? -32.086 4.669 3.067 1.00 73.50 376 GLY A CA 1
ATOM 2901 C C . GLY A 1 376 ? -31.353 3.693 3.993 1.00 73.50 376 GLY A C 1
ATOM 2902 O O . GLY A 1 376 ? -30.328 4.055 4.568 1.00 73.50 376 GLY A O 1
ATOM 2903 N N . ILE A 1 377 ? -31.852 2.461 4.137 1.00 83.00 377 ILE A N 1
ATOM 2904 C CA . ILE A 1 377 ? -31.172 1.406 4.896 1.00 83.00 377 ILE A CA 1
ATOM 2905 C C . ILE A 1 377 ? -29.960 0.930 4.081 1.00 83.00 377 ILE A C 1
ATOM 2907 O O . ILE A 1 377 ? -30.146 0.577 2.917 1.00 83.00 377 ILE A O 1
ATOM 2911 N N . PRO A 1 378 ? -28.734 0.900 4.636 1.00 88.50 378 PRO A N 1
ATOM 2912 C CA . PRO A 1 378 ? -27.563 0.429 3.902 1.00 88.50 378 PRO A CA 1
ATOM 2913 C C . PRO A 1 378 ? -27.706 -1.035 3.479 1.00 88.50 378 PRO A C 1
ATOM 2915 O O . PRO A 1 378 ? -28.056 -1.885 4.297 1.00 88.50 378 PRO A O 1
ATOM 2918 N N . VAL A 1 379 ? -27.378 -1.337 2.224 1.00 91.06 379 VAL A N 1
ATOM 2919 C CA . VAL A 1 379 ? -27.316 -2.707 1.697 1.00 91.06 379 VAL A CA 1
ATOM 2920 C C . VAL A 1 379 ? -25.942 -2.979 1.078 1.00 91.06 379 VAL A C 1
ATOM 2922 O O . VAL A 1 379 ? -25.291 -2.040 0.606 1.00 91.06 379 VAL A O 1
ATOM 2925 N N . PRO A 1 380 ? -25.465 -4.240 1.083 1.00 91.56 380 PRO A N 1
ATOM 2926 C CA . PRO A 1 380 ? -24.225 -4.607 0.406 1.00 91.56 380 PRO A CA 1
ATOM 2927 C C . PRO A 1 380 ? -24.242 -4.170 -1.058 1.00 91.56 380 PRO A C 1
ATOM 2929 O O . PRO A 1 380 ? -25.234 -4.378 -1.755 1.00 91.56 380 PRO A O 1
ATOM 2932 N N . TRP A 1 381 ? -23.144 -3.596 -1.541 1.00 89.19 381 TRP A N 1
ATOM 2933 C CA . TRP A 1 381 ? -23.039 -3.262 -2.952 1.00 89.19 381 TRP A CA 1
ATOM 2934 C C . TRP A 1 381 ? -22.733 -4.519 -3.768 1.00 89.19 381 TRP A C 1
ATOM 2936 O O . TRP A 1 381 ? -21.761 -5.231 -3.514 1.00 89.19 381 TRP A O 1
ATOM 2946 N N . GLU A 1 382 ? -23.562 -4.803 -4.769 1.00 85.31 382 GLU A N 1
ATOM 2947 C CA . GLU A 1 382 ? -23.412 -6.001 -5.606 1.00 85.31 382 GLU A CA 1
ATOM 2948 C C . GLU A 1 382 ? -22.106 -5.995 -6.405 1.00 85.31 382 GLU A C 1
ATOM 2950 O O . GLU A 1 382 ? -21.573 -7.060 -6.710 1.00 85.31 382 GLU A O 1
ATOM 2955 N N . LYS A 1 383 ? -21.544 -4.804 -6.674 1.00 83.69 383 LYS A N 1
ATOM 2956 C CA . LYS A 1 383 ? -20.253 -4.672 -7.355 1.00 83.69 383 LYS A CA 1
ATOM 2957 C C . LYS A 1 383 ? -19.030 -4.754 -6.422 1.00 83.69 383 LYS A C 1
ATOM 2959 O O . LYS A 1 383 ? -17.909 -4.488 -6.848 1.00 83.69 383 LYS A O 1
ATOM 2964 N N . SER A 1 384 ? -19.216 -5.117 -5.155 1.00 87.62 384 SER A N 1
ATOM 2965 C CA . SER A 1 384 ? -18.108 -5.561 -4.304 1.00 87.62 384 SER A CA 1
ATOM 2966 C C . SER A 1 384 ? -17.792 -7.033 -4.573 1.00 87.62 384 SER A C 1
ATOM 2968 O O . SER A 1 384 ? -18.703 -7.848 -4.749 1.00 87.62 384 SER A O 1
ATOM 2970 N N . GLU A 1 385 ? -16.504 -7.376 -4.580 1.00 87.75 385 GLU A N 1
ATOM 2971 C CA . GLU A 1 385 ? -16.043 -8.757 -4.770 1.00 87.75 385 GLU A CA 1
ATOM 2972 C C . GLU A 1 385 ? -16.501 -9.647 -3.609 1.00 87.75 385 GLU A C 1
ATOM 2974 O O . GLU A 1 385 ? -16.530 -9.219 -2.448 1.00 87.75 385 GLU A O 1
ATOM 2979 N N . LEU A 1 386 ? -16.844 -10.898 -3.915 1.00 89.81 386 LEU A N 1
ATOM 2980 C CA . LEU A 1 386 ? -16.990 -11.929 -2.897 1.00 89.81 386 LEU A CA 1
ATOM 2981 C C . LEU A 1 386 ? -15.604 -12.415 -2.490 1.00 89.81 386 LEU A C 1
ATOM 2983 O O . LEU A 1 386 ? -14.888 -12.977 -3.304 1.00 89.81 386 LEU A O 1
ATOM 2987 N N . SER A 1 387 ? -15.217 -12.204 -1.232 1.00 90.81 387 SER A N 1
ATOM 2988 C CA . SER A 1 387 ? -13.878 -12.575 -0.783 1.00 90.81 387 SER A CA 1
ATOM 2989 C C . SER A 1 387 ? -13.804 -12.870 0.708 1.00 90.81 387 SER A C 1
ATOM 2991 O O . SER A 1 387 ? -14.279 -12.090 1.535 1.00 90.81 387 SER A O 1
ATOM 2993 N N . HIS A 1 388 ? -13.123 -13.957 1.075 1.00 92.75 388 HIS A N 1
ATOM 2994 C CA . HIS A 1 388 ? -12.790 -14.239 2.477 1.00 92.75 388 HIS A CA 1
ATOM 2995 C C . HIS A 1 388 ? -11.776 -13.253 3.082 1.00 92.75 388 HIS A C 1
ATOM 2997 O O . HIS A 1 388 ? -11.621 -13.204 4.301 1.00 92.75 388 HIS A O 1
ATOM 3003 N N . TYR A 1 389 ? -11.134 -12.429 2.251 1.00 93.88 389 TYR A N 1
ATOM 3004 C CA . TYR A 1 389 ? -10.207 -11.384 2.682 1.00 93.88 389 TYR A CA 1
ATOM 3005 C C . TYR A 1 389 ? -10.920 -10.074 3.039 1.00 93.88 389 TYR A C 1
ATOM 3007 O O . TYR A 1 389 ? -10.333 -9.223 3.712 1.00 93.88 389 TYR A O 1
ATOM 3015 N N . THR A 1 390 ? -12.186 -9.905 2.629 1.00 95.56 390 THR A N 1
ATOM 3016 C CA . THR A 1 390 ? -12.982 -8.718 2.960 1.00 95.56 390 THR A CA 1
ATOM 3017 C C . THR A 1 390 ? -13.048 -8.548 4.475 1.00 95.56 390 THR A C 1
ATOM 3019 O O . THR A 1 390 ? -13.585 -9.389 5.190 1.00 95.56 390 THR A O 1
ATOM 3022 N N . THR A 1 391 ? -12.521 -7.435 4.980 1.00 97.19 391 THR A N 1
ATOM 3023 C CA . THR A 1 391 ? -12.500 -7.142 6.415 1.00 97.19 391 THR A CA 1
ATOM 3024 C C . THR A 1 391 ? -13.811 -6.508 6.858 1.00 97.19 391 THR A C 1
ATOM 3026 O O . THR A 1 391 ? -14.454 -6.970 7.795 1.00 97.19 391 THR A O 1
ATOM 3029 N N . CYS A 1 392 ? -14.240 -5.449 6.186 1.00 97.50 392 CYS A N 1
ATOM 3030 C CA . CYS A 1 392 ? -15.447 -4.716 6.545 1.00 97.50 392 CYS A CA 1
ATOM 3031 C C . CYS A 1 392 ? -16.051 -4.032 5.325 1.00 97.50 392 CYS A C 1
ATOM 3033 O O . CYS A 1 392 ? -15.455 -4.026 4.247 1.00 97.50 392 CYS A O 1
ATOM 3035 N N . ALA A 1 393 ? -17.229 -3.445 5.506 1.00 96.88 393 ALA A N 1
ATOM 3036 C CA . ALA A 1 393 ? -17.898 -2.654 4.493 1.00 96.88 393 ALA A CA 1
ATOM 3037 C C . ALA A 1 393 ? -18.121 -1.214 4.969 1.00 96.88 393 ALA A C 1
ATOM 3039 O O . ALA A 1 393 ? -18.345 -0.956 6.156 1.00 96.88 393 ALA A O 1
ATOM 3040 N N . ALA A 1 394 ? -18.083 -0.271 4.033 1.00 95.00 394 ALA A N 1
ATOM 3041 C CA . ALA A 1 394 ? -18.383 1.134 4.277 1.00 95.00 394 ALA A CA 1
ATOM 3042 C C . ALA A 1 394 ? -19.083 1.771 3.060 1.00 95.00 394 ALA A C 1
ATOM 3044 O O . ALA A 1 394 ? -19.099 1.183 1.979 1.00 95.00 394 ALA A O 1
ATOM 3045 N N . PRO A 1 395 ? -19.722 2.942 3.223 1.00 91.38 395 PRO A N 1
ATOM 3046 C CA . PRO A 1 395 ? -20.405 3.644 2.136 1.00 91.38 395 PRO A CA 1
ATOM 3047 C C . PRO A 1 395 ? -19.534 3.872 0.891 1.00 91.38 395 PRO A C 1
ATOM 3049 O O . PRO A 1 395 ? -18.442 4.425 0.998 1.00 91.38 395 PRO A O 1
ATOM 3052 N N . THR A 1 396 ? -20.044 3.498 -0.287 1.00 80.44 396 THR A N 1
ATOM 3053 C CA . THR A 1 396 ? -19.393 3.720 -1.601 1.00 80.44 396 THR A CA 1
ATOM 3054 C C . THR A 1 396 ? -19.543 5.142 -2.129 1.00 80.44 396 THR A C 1
ATOM 3056 O O . THR A 1 396 ? -18.878 5.527 -3.086 1.00 80.44 396 THR A O 1
ATOM 3059 N N . ALA A 1 397 ? -20.418 5.931 -1.510 1.00 68.31 397 ALA A N 1
ATOM 3060 C CA . ALA A 1 397 ? -20.657 7.324 -1.840 1.00 68.31 397 ALA A CA 1
ATOM 3061 C C . ALA A 1 397 ? -20.830 8.144 -0.562 1.00 68.31 397 ALA A C 1
ATOM 3063 O O . ALA A 1 397 ? -21.340 7.664 0.457 1.00 68.31 397 ALA A O 1
ATOM 3064 N N . VAL A 1 398 ? -20.413 9.406 -0.628 1.00 56.62 398 VAL A N 1
ATOM 3065 C CA . VAL A 1 398 ? -20.568 10.368 0.461 1.00 56.62 398 VAL A CA 1
ATOM 3066 C C . VAL A 1 398 ? -21.140 11.653 -0.118 1.00 56.62 398 VAL A C 1
ATOM 3068 O O . VAL A 1 398 ? -20.422 12.425 -0.746 1.00 56.62 398 VAL A O 1
ATOM 3071 N N . ALA A 1 399 ? -22.427 11.908 0.109 1.00 45.97 399 ALA A N 1
ATOM 3072 C CA . ALA A 1 399 ? -22.992 13.230 -0.131 1.00 45.97 399 ALA A CA 1
ATOM 3073 C C . ALA A 1 399 ? -22.479 14.215 0.939 1.00 45.97 399 ALA A C 1
ATOM 3075 O O . ALA A 1 399 ? -22.522 13.897 2.132 1.00 45.97 399 ALA A O 1
ATOM 3076 N N . GLY A 1 400 ? -22.019 15.414 0.542 1.00 39.94 400 GLY A N 1
ATOM 3077 C CA . GLY A 1 400 ? -21.829 16.519 1.501 1.00 39.94 400 GLY A CA 1
ATOM 3078 C C . GLY A 1 400 ? -20.574 17.399 1.420 1.00 39.94 400 GLY A C 1
ATOM 3079 O O . GLY A 1 400 ? -20.343 18.159 2.359 1.00 39.94 400 GLY A O 1
ATOM 3080 N N . ARG A 1 401 ? -19.780 17.378 0.344 1.00 31.77 401 ARG A N 1
ATOM 3081 C CA . ARG A 1 401 ? -18.852 18.484 0.017 1.00 31.77 401 ARG A CA 1
ATOM 3082 C C . ARG A 1 401 ? -18.872 18.726 -1.490 1.00 31.77 401 ARG A C 1
ATOM 3084 O O . ARG A 1 401 ? -18.280 17.959 -2.233 1.00 31.77 401 ARG A O 1
ATOM 3091 N N . GLY A 1 402 ? -19.570 19.781 -1.901 1.00 29.78 402 GLY A N 1
ATOM 3092 C CA . GLY A 1 402 ? -19.765 20.158 -3.302 1.00 29.78 402 GLY A CA 1
ATOM 3093 C C . GLY A 1 402 ? -21.246 20.359 -3.606 1.00 29.78 402 GLY A C 1
ATOM 3094 O O . GLY A 1 402 ? -22.065 19.494 -3.323 1.00 29.78 402 GLY A O 1
ATOM 3095 N N . ASN A 1 403 ? -21.566 21.548 -4.096 1.00 27.95 403 ASN A N 1
ATOM 3096 C CA . ASN A 1 403 ? -22.855 22.074 -4.538 1.00 27.95 403 ASN A CA 1
ATOM 3097 C C . ASN A 1 403 ? -23.759 21.026 -5.252 1.00 27.95 403 ASN A C 1
ATOM 3099 O O . ASN A 1 403 ? -23.239 20.194 -5.992 1.00 27.95 403 ASN A O 1
ATOM 3103 N N . PRO A 1 404 ? -25.105 21.078 -5.153 1.00 29.45 404 PRO A N 1
ATOM 3104 C CA . PRO A 1 404 ? -26.008 20.300 -6.021 1.00 29.45 404 PRO A CA 1
ATOM 3105 C C . PRO A 1 404 ? -25.769 20.486 -7.537 1.00 29.45 404 PRO A C 1
ATOM 3107 O O . PRO A 1 404 ? -26.208 19.646 -8.321 1.00 29.45 404 PRO A O 1
ATOM 3110 N N . ALA A 1 405 ? -25.043 21.533 -7.952 1.00 28.52 405 ALA A N 1
ATOM 3111 C CA . ALA A 1 405 ? -24.600 21.744 -9.334 1.00 28.52 405 ALA A CA 1
ATOM 3112 C C . ALA A 1 405 ? -23.348 20.925 -9.731 1.00 28.52 405 ALA A C 1
ATOM 3114 O O . ALA A 1 405 ? -23.241 20.525 -10.885 1.00 28.52 405 ALA A O 1
ATOM 3115 N N . THR A 1 406 ? -22.487 20.546 -8.772 1.00 34.38 406 THR A N 1
ATOM 3116 C CA . THR A 1 406 ? -21.400 19.559 -8.949 1.00 34.38 406 THR A CA 1
ATOM 3117 C C . THR A 1 406 ? -21.876 18.135 -8.678 1.00 34.38 406 THR A C 1
ATOM 3119 O O . THR A 1 406 ? -21.120 17.296 -8.195 1.00 34.38 406 THR A O 1
ATOM 3122 N N . SER A 1 407 ? -23.139 17.828 -8.973 1.00 33.00 407 SER A N 1
ATOM 3123 C CA . SER A 1 407 ? -23.695 16.471 -8.924 1.00 33.00 407 SER A CA 1
ATOM 3124 C C . SER A 1 407 ? -23.141 15.573 -10.043 1.00 33.00 407 SER A C 1
ATOM 3126 O O . SER A 1 407 ? -23.846 14.742 -10.612 1.00 33.00 407 SER A O 1
ATOM 3128 N N . GLY A 1 408 ? -21.836 15.658 -10.308 1.00 35.84 408 GLY A N 1
ATOM 3129 C CA . GLY A 1 408 ? -21.060 14.495 -10.701 1.00 35.84 4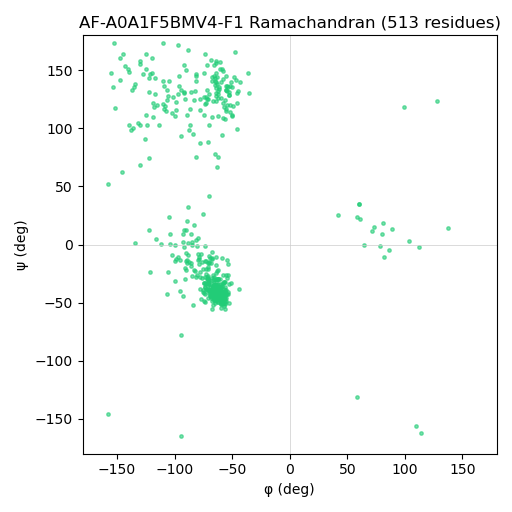08 GLY A CA 1
ATOM 3130 C C . GLY A 1 408 ? -21.053 13.547 -9.511 1.00 35.84 408 GLY A C 1
ATOM 3131 O O . GLY A 1 408 ? -20.115 13.522 -8.722 1.00 35.84 408 GLY A O 1
ATOM 3132 N N . SER A 1 409 ? -22.156 12.822 -9.315 1.00 41.28 409 SER A N 1
ATOM 3133 C CA . SER A 1 409 ? -22.181 11.686 -8.408 1.00 41.28 409 SER A CA 1
ATOM 3134 C C . SER A 1 409 ? -20.986 10.821 -8.787 1.00 41.28 409 SER A C 1
ATOM 3136 O O . SER A 1 409 ? -20.992 10.259 -9.883 1.00 41.28 409 SER A O 1
ATOM 3138 N N . LEU A 1 410 ? -19.965 10.729 -7.922 1.00 48.69 410 LEU A N 1
ATOM 3139 C CA . LEU A 1 410 ? -18.960 9.682 -8.073 1.00 48.69 410 LEU A CA 1
ATOM 3140 C C . LEU A 1 410 ? -19.773 8.398 -8.234 1.00 48.69 410 LEU A C 1
ATOM 3142 O O . LEU A 1 410 ? -20.610 8.088 -7.376 1.00 48.69 410 LEU A O 1
ATOM 3146 N N . ALA A 1 411 ? -19.624 7.725 -9.375 1.00 55.47 411 ALA A N 1
ATOM 3147 C CA . ALA A 1 411 ? -20.244 6.426 -9.541 1.00 55.47 411 ALA A CA 1
ATOM 3148 C C . ALA A 1 411 ? -19.813 5.579 -8.331 1.00 55.47 411 ALA A C 1
ATOM 3150 O O . ALA A 1 411 ? -18.646 5.675 -7.937 1.00 55.47 411 ALA A O 1
ATOM 3151 N N . PRO A 1 412 ? -20.729 4.820 -7.702 1.00 61.75 412 PRO A N 1
ATOM 3152 C CA . PRO A 1 412 ? -20.379 3.984 -6.566 1.00 61.75 412 PRO A CA 1
ATOM 3153 C C . PRO A 1 412 ? -19.097 3.193 -6.854 1.00 61.75 412 PRO A C 1
ATOM 3155 O O . PRO A 1 412 ? -18.976 2.585 -7.918 1.00 61.75 412 PRO A O 1
ATOM 3158 N N . ASP A 1 413 ? -18.147 3.247 -5.922 1.00 74.38 413 ASP A N 1
ATOM 3159 C CA . ASP A 1 413 ? -16.869 2.530 -5.950 1.00 74.38 413 ASP A CA 1
ATOM 3160 C C . ASP A 1 413 ? -16.529 2.085 -4.511 1.00 74.38 413 ASP A C 1
ATOM 3162 O O . ASP A 1 413 ? -16.960 2.697 -3.529 1.00 74.38 413 ASP A O 1
ATOM 3166 N N . ASN A 1 414 ? -15.756 1.014 -4.355 1.00 86.25 414 ASN A N 1
ATOM 3167 C CA . ASN A 1 414 ? -15.215 0.584 -3.068 1.00 86.25 414 ASN A CA 1
ATOM 3168 C C . ASN A 1 414 ? -14.111 1.532 -2.562 1.00 86.25 414 ASN A C 1
ATOM 3170 O O . ASN A 1 414 ? -13.803 1.539 -1.370 1.00 86.25 414 ASN A O 1
ATOM 3174 N N . ALA A 1 415 ? -13.492 2.339 -3.430 1.00 85.75 415 ALA A N 1
ATOM 3175 C CA . ALA A 1 415 ? -12.402 3.228 -3.030 1.00 85.75 415 ALA A CA 1
ATOM 3176 C C . ALA A 1 415 ? -12.840 4.316 -2.003 1.00 85.75 415 ALA A C 1
ATOM 3178 O O . ALA A 1 415 ? -12.141 4.495 -0.998 1.00 85.75 415 ALA A O 1
ATOM 3179 N N . PRO A 1 416 ? -14.007 4.987 -2.143 1.00 85.44 416 PRO A N 1
ATOM 3180 C CA . PRO A 1 416 ? -14.620 5.799 -1.082 1.00 85.44 416 PRO A CA 1
ATOM 3181 C C . PRO A 1 416 ? -14.833 5.067 0.240 1.00 85.44 416 PRO A C 1
ATOM 3183 O O . PRO A 1 416 ? -14.515 5.612 1.301 1.00 85.44 416 PRO A O 1
ATOM 3186 N N . ALA A 1 417 ? -15.295 3.819 0.185 1.00 91.94 417 ALA A N 1
ATOM 3187 C CA . ALA A 1 417 ? -15.480 2.993 1.370 1.00 91.94 417 ALA A CA 1
ATOM 3188 C C . ALA A 1 417 ? -14.141 2.771 2.097 1.00 91.94 417 ALA A C 1
ATOM 3190 O O . ALA A 1 417 ? -14.043 2.988 3.310 1.00 91.94 417 ALA A O 1
ATOM 3191 N N . ALA A 1 418 ? -13.083 2.432 1.352 1.00 94.81 418 ALA A N 1
ATOM 3192 C CA . ALA A 1 418 ? -11.734 2.281 1.892 1.00 94.81 418 ALA A CA 1
ATOM 3193 C C . ALA A 1 418 ? -11.231 3.570 2.561 1.00 94.81 418 ALA A C 1
ATOM 3195 O O . ALA A 1 418 ? -10.704 3.512 3.671 1.00 94.81 418 ALA A O 1
ATOM 3196 N N . ALA A 1 419 ? -11.469 4.739 1.956 1.00 92.38 419 ALA A N 1
ATOM 3197 C CA . ALA A 1 419 ? -11.078 6.027 2.529 1.00 92.38 419 ALA A CA 1
ATOM 3198 C C . ALA A 1 419 ? -11.792 6.342 3.860 1.00 92.38 419 ALA A C 1
ATOM 3200 O O . ALA A 1 419 ? -11.168 6.833 4.806 1.00 92.38 419 ALA A O 1
ATOM 3201 N N . LEU A 1 420 ? -13.082 6.013 3.974 1.00 94.06 420 LEU A N 1
ATOM 3202 C CA . LEU A 1 420 ? -13.837 6.156 5.224 1.00 94.06 420 LEU A CA 1
ATOM 3203 C C . LEU A 1 420 ? -13.304 5.238 6.336 1.00 94.06 420 LEU A C 1
ATOM 3205 O O . LEU A 1 420 ? -13.180 5.653 7.497 1.00 94.06 420 LEU A O 1
ATOM 3209 N N . VAL A 1 421 ? -12.942 4.002 5.988 1.00 98.31 421 VAL A N 1
ATOM 3210 C CA . VAL A 1 421 ? -12.308 3.061 6.923 1.00 98.31 421 VAL A CA 1
ATOM 3211 C C . VAL A 1 421 ? -10.906 3.530 7.306 1.00 98.31 421 VAL A C 1
ATOM 3213 O O . VAL A 1 421 ? -10.555 3.455 8.481 1.00 98.31 421 VAL A O 1
ATOM 3216 N N . THR A 1 422 ? -10.129 4.100 6.380 1.00 98.44 422 THR A N 1
ATOM 3217 C CA . THR A 1 422 ? -8.837 4.737 6.683 1.00 98.44 422 THR A CA 1
ATOM 3218 C C . THR A 1 422 ? -8.983 5.863 7.694 1.00 98.44 422 THR A C 1
ATOM 3220 O O . THR A 1 422 ? -8.229 5.911 8.666 1.00 98.44 422 THR A O 1
ATOM 3223 N N . GLY A 1 423 ? -9.974 6.736 7.518 1.00 97.25 423 GLY A N 1
ATOM 3224 C CA . GLY A 1 423 ? -10.283 7.770 8.498 1.00 97.25 423 GLY A CA 1
ATOM 3225 C C . GLY A 1 423 ? -10.639 7.186 9.868 1.00 97.25 423 GLY A C 1
ATOM 3226 O O . GLY A 1 423 ? -10.109 7.621 10.886 1.00 97.25 423 GLY A O 1
ATOM 3227 N N . THR A 1 424 ? -11.462 6.135 9.901 1.00 98.62 424 THR A N 1
ATOM 3228 C CA . THR A 1 424 ? -11.823 5.434 11.146 1.00 98.62 424 THR A CA 1
ATOM 3229 C C . THR A 1 424 ? -10.596 4.815 11.825 1.00 98.62 424 THR A C 1
ATOM 3231 O O . THR A 1 424 ? -10.409 4.969 13.032 1.00 98.62 424 THR A O 1
ATOM 3234 N N . ALA A 1 425 ? -9.714 4.176 11.055 1.00 98.75 425 ALA A N 1
ATOM 3235 C CA . ALA A 1 425 ? -8.451 3.643 11.547 1.00 98.75 425 ALA A CA 1
ATOM 3236 C C . ALA A 1 425 ? -7.556 4.752 12.120 1.00 98.75 425 ALA A C 1
ATOM 3238 O O . ALA A 1 425 ? -6.961 4.557 13.176 1.00 98.75 425 ALA A O 1
ATOM 3239 N N . ALA A 1 426 ? -7.520 5.938 11.505 1.00 98.62 426 ALA A N 1
ATOM 3240 C CA . ALA A 1 426 ? -6.780 7.079 12.042 1.00 98.62 426 ALA A CA 1
ATOM 3241 C C . ALA A 1 426 ? -7.332 7.549 13.399 1.00 98.62 426 ALA A C 1
ATOM 3243 O O . ALA A 1 426 ? -6.555 7.867 14.300 1.00 98.62 426 ALA A O 1
ATOM 3244 N N . LEU A 1 427 ? -8.653 7.522 13.600 1.00 98.69 427 LEU A N 1
ATOM 3245 C CA . LEU A 1 427 ? -9.237 7.819 14.911 1.00 98.69 427 LEU A CA 1
ATOM 3246 C C . LEU A 1 427 ? -8.793 6.811 15.983 1.00 98.69 427 LEU A C 1
ATOM 3248 O O . LEU A 1 427 ? -8.452 7.219 17.097 1.00 98.69 427 LEU A O 1
ATOM 3252 N N . ILE A 1 428 ? -8.759 5.517 15.641 1.00 98.69 428 ILE A N 1
ATOM 3253 C CA . ILE A 1 428 ? -8.291 4.437 16.527 1.00 98.69 428 ILE A CA 1
ATOM 3254 C C . ILE A 1 428 ? -6.796 4.608 16.835 1.00 98.69 428 ILE A C 1
ATOM 3256 O O . ILE A 1 428 ? -6.408 4.576 18.003 1.00 98.69 428 ILE A O 1
ATOM 3260 N N . CYS A 1 429 ? -5.961 4.826 15.814 1.00 98.31 429 CYS A N 1
ATOM 3261 C CA . CYS A 1 429 ? -4.513 4.991 15.958 1.00 98.31 429 CYS A CA 1
ATOM 3262 C C . CYS A 1 429 ? -4.145 6.189 16.843 1.00 98.31 429 CYS A C 1
ATOM 3264 O O . CYS A 1 429 ? -3.182 6.109 17.596 1.00 98.31 429 CYS A O 1
ATOM 3266 N N . SER A 1 430 ? -4.928 7.273 16.813 1.00 98.19 430 SER A N 1
ATOM 3267 C CA . SER A 1 430 ? -4.715 8.434 17.690 1.00 98.19 430 SER A CA 1
ATOM 3268 C C . SER A 1 430 ? -4.946 8.095 19.170 1.00 98.19 430 SER A C 1
ATOM 3270 O O . SER A 1 430 ? -4.228 8.572 20.046 1.00 98.19 430 SER A O 1
ATOM 3272 N N . LEU A 1 431 ? -5.900 7.204 19.465 1.00 98.19 431 LEU A N 1
ATOM 3273 C CA . LEU A 1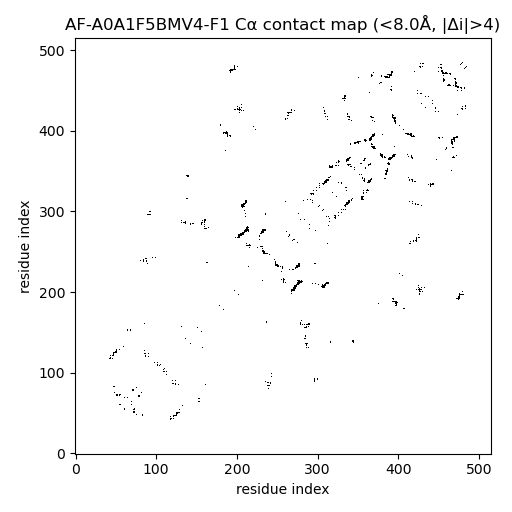 431 ? -6.174 6.729 20.828 1.00 98.19 431 LEU A CA 1
ATOM 3274 C C . LEU A 1 431 ? -5.232 5.609 21.281 1.00 98.19 431 LEU A C 1
ATOM 3276 O O . LEU A 1 431 ? -5.083 5.375 22.484 1.00 98.19 431 LEU A O 1
ATOM 3280 N N . LEU A 1 432 ? -4.642 4.886 20.334 1.00 96.56 432 LEU A N 1
ATOM 3281 C CA . LEU A 1 432 ? -3.719 3.781 20.559 1.00 96.56 432 LEU A CA 1
ATOM 3282 C C . LEU A 1 432 ? -2.461 4.006 19.708 1.00 96.56 432 LEU A C 1
ATOM 3284 O O . LEU A 1 432 ? -2.256 3.270 18.738 1.00 96.56 432 LEU A O 1
ATOM 3288 N N . PRO A 1 433 ? -1.633 5.020 20.024 1.00 95.56 433 PRO A N 1
ATOM 3289 C CA . PRO A 1 433 ? -0.414 5.283 19.271 1.00 95.56 433 PRO A CA 1
ATOM 3290 C C . PRO A 1 433 ? 0.566 4.111 19.398 1.00 95.56 433 PRO A C 1
ATOM 3292 O O . PRO A 1 433 ? 0.513 3.333 20.356 1.00 95.56 433 PRO A O 1
ATOM 3295 N N . LYS A 1 434 ? 1.460 3.982 18.415 1.00 93.38 434 LYS A N 1
ATOM 3296 C CA . LYS A 1 434 ? 2.553 3.004 18.464 1.00 93.38 434 LYS A CA 1
ATOM 3297 C C . LYS A 1 434 ? 3.496 3.339 19.613 1.00 93.38 434 LYS A C 1
ATOM 3299 O O . LYS A 1 434 ? 3.817 4.509 19.820 1.00 93.38 434 LYS A O 1
ATOM 3304 N N . THR A 1 435 ? 3.972 2.322 20.317 1.00 90.75 435 THR A N 1
ATOM 3305 C CA . THR A 1 435 ? 4.995 2.483 21.358 1.00 90.75 435 THR A CA 1
ATOM 3306 C C . THR A 1 435 ? 6.408 2.354 20.797 1.00 90.75 435 THR A C 1
ATOM 3308 O O . THR A 1 435 ? 7.347 2.868 21.392 1.00 90.75 435 THR A O 1
ATOM 3311 N N . GLY A 1 436 ? 6.566 1.692 19.645 1.00 90.19 436 GLY A N 1
ATOM 3312 C CA . GLY A 1 436 ? 7.867 1.337 19.074 1.00 90.19 436 GLY A CA 1
ATOM 3313 C C . GLY A 1 436 ? 8.424 0.016 19.614 1.00 90.19 436 GLY A C 1
ATOM 3314 O O . GLY A 1 436 ? 9.442 -0.460 19.120 1.00 90.19 436 GLY A O 1
ATOM 3315 N N . GLU A 1 437 ? 7.740 -0.594 20.583 1.00 90.75 437 GLU A N 1
ATOM 3316 C CA . GLU A 1 437 ? 8.099 -1.882 21.189 1.00 90.75 437 GLU A CA 1
ATOM 3317 C C . GLU A 1 437 ? 7.276 -3.044 20.614 1.00 90.75 437 GLU A C 1
ATOM 3319 O O . GLU A 1 437 ? 7.437 -4.196 21.018 1.00 90.75 437 GLU A O 1
ATOM 3324 N N . GLU A 1 438 ? 6.365 -2.761 19.680 1.00 93.19 438 GLU A N 1
ATOM 3325 C CA . GLU A 1 438 ? 5.529 -3.784 19.071 1.00 93.19 438 GLU A CA 1
ATOM 3326 C C . GLU A 1 438 ? 6.345 -4.793 18.260 1.00 93.19 438 GLU A C 1
ATOM 3328 O O . GLU A 1 438 ? 7.178 -4.437 17.420 1.00 93.19 438 GLU A O 1
ATOM 3333 N N . LEU A 1 439 ? 6.004 -6.074 18.416 1.00 95.69 439 LEU A N 1
ATOM 3334 C CA . LEU A 1 439 ? 6.464 -7.110 17.497 1.00 95.69 439 LEU A CA 1
ATOM 3335 C C . LEU A 1 439 ? 5.966 -6.808 16.078 1.00 95.69 439 LEU A C 1
ATOM 3337 O O . LEU A 1 439 ? 4.954 -6.127 15.878 1.00 95.69 439 LEU A O 1
ATOM 3341 N N . SER A 1 440 ? 6.656 -7.344 15.073 1.00 96.19 440 SER A N 1
ATOM 3342 C CA . SER A 1 440 ? 6.260 -7.186 13.673 1.00 96.19 440 SER A CA 1
ATOM 3343 C C . SER A 1 440 ? 4.798 -7.582 13.443 1.00 96.19 440 SER A C 1
ATOM 3345 O O . SER A 1 440 ? 4.409 -8.725 13.676 1.00 96.19 440 SER A O 1
ATOM 3347 N N . GLY A 1 441 ? 3.996 -6.628 12.969 1.00 96.56 441 GLY A N 1
ATOM 3348 C CA . GLY A 1 441 ? 2.577 -6.812 12.663 1.00 96.56 441 GLY A CA 1
ATOM 3349 C C . GLY A 1 441 ? 1.627 -6.722 13.854 1.00 96.56 441 GLY A C 1
ATOM 3350 O O . GLY A 1 441 ? 0.418 -6.640 13.652 1.00 96.56 441 GLY A O 1
ATOM 3351 N N . GLN A 1 442 ? 2.127 -6.699 15.090 1.00 96.62 442 GLN A N 1
ATOM 3352 C CA . GLN A 1 442 ? 1.285 -6.678 16.288 1.00 96.62 442 GLN A CA 1
ATOM 3353 C C . GLN A 1 442 ? 0.389 -5.435 16.344 1.00 96.62 442 GLN A C 1
ATOM 3355 O O . GLN A 1 442 ? -0.776 -5.529 16.733 1.00 96.62 442 GLN A O 1
ATOM 3360 N N . TYR A 1 443 ? 0.912 -4.278 15.933 1.00 97.69 443 TYR A N 1
ATOM 3361 C CA . TYR A 1 443 ? 0.123 -3.053 15.861 1.00 97.69 443 TYR A CA 1
ATOM 3362 C C . TYR A 1 443 ? -0.978 -3.165 14.805 1.00 97.69 443 TYR A C 1
ATOM 3364 O O . TYR A 1 443 ? -2.126 -2.822 15.069 1.00 97.69 443 TYR A O 1
ATOM 3372 N N . VAL A 1 444 ? -0.655 -3.712 13.629 1.00 98.12 444 VAL A N 1
ATOM 3373 C CA . VAL A 1 444 ? -1.630 -3.896 12.545 1.00 98.12 444 VAL A CA 1
ATOM 3374 C C . VAL A 1 444 ? -2.754 -4.828 12.987 1.00 98.12 444 VAL A C 1
ATOM 3376 O O . VAL A 1 444 ? -3.920 -4.493 12.807 1.00 98.12 444 VAL A O 1
ATOM 3379 N N . GLN A 1 445 ? -2.421 -5.939 13.648 1.00 97.44 445 GLN A N 1
ATOM 3380 C CA . GLN A 1 445 ? -3.408 -6.884 14.177 1.00 97.44 445 GLN A CA 1
ATOM 3381 C C . GLN A 1 445 ? -4.317 -6.260 15.239 1.00 97.44 445 GLN A C 1
ATOM 3383 O O . GLN A 1 445 ? -5.516 -6.521 15.251 1.00 97.44 445 GLN A O 1
ATOM 3388 N N . ARG A 1 446 ? -3.778 -5.386 16.099 1.00 97.25 446 ARG A N 1
ATOM 3389 C CA . ARG A 1 446 ? -4.577 -4.613 17.062 1.00 97.25 446 ARG A CA 1
ATOM 3390 C C . ARG A 1 446 ? -5.609 -3.738 16.353 1.00 97.25 446 ARG A C 1
ATOM 3392 O O . ARG A 1 446 ? -6.782 -3.772 16.716 1.00 97.25 446 ARG A O 1
ATOM 3399 N N . ILE A 1 447 ? -5.179 -2.949 15.367 1.00 98.31 447 ILE A N 1
ATOM 3400 C CA . ILE A 1 447 ? -6.084 -2.062 14.623 1.00 98.31 447 ILE A CA 1
ATOM 3401 C C . ILE A 1 447 ? -7.121 -2.889 13.851 1.00 98.31 447 ILE A C 1
ATOM 3403 O O . ILE A 1 447 ? -8.309 -2.580 13.911 1.00 98.31 447 ILE A O 1
ATOM 3407 N N . TYR A 1 448 ? -6.697 -3.982 13.215 1.00 98.31 448 TYR A N 1
ATOM 3408 C CA . TYR A 1 448 ? -7.572 -4.935 12.532 1.00 98.31 448 TYR A CA 1
ATOM 3409 C C . TYR A 1 448 ? -8.635 -5.541 13.468 1.00 98.31 448 TYR A C 1
ATOM 3411 O O . TYR A 1 448 ? -9.818 -5.508 13.136 1.00 98.31 448 TYR A O 1
ATOM 3419 N N . GLU A 1 449 ? -8.258 -6.030 14.659 1.00 97.88 449 GLU A N 1
ATOM 3420 C CA . GLU A 1 449 ? -9.189 -6.608 15.649 1.00 97.88 449 GLU A CA 1
ATOM 3421 C C . GLU A 1 449 ? -10.267 -5.591 16.060 1.00 97.88 449 GLU A C 1
ATOM 3423 O O . GLU A 1 449 ? -11.446 -5.939 16.151 1.00 97.88 449 GLU A O 1
ATOM 3428 N N . ILE A 1 450 ? -9.879 -4.327 16.268 1.00 98.56 450 ILE A N 1
ATOM 3429 C CA . ILE A 1 450 ? -10.804 -3.245 16.636 1.00 98.56 450 ILE A CA 1
ATOM 3430 C C . ILE A 1 450 ? -11.750 -2.916 15.476 1.00 98.56 450 ILE A C 1
ATOM 3432 O O . ILE A 1 450 ? -12.953 -2.800 15.707 1.00 98.56 450 ILE A O 1
ATOM 3436 N N . LEU A 1 451 ? -11.238 -2.811 14.244 1.00 98.44 451 LEU A N 1
ATOM 3437 C CA . LEU A 1 451 ? -12.060 -2.580 13.050 1.00 98.44 451 LEU A CA 1
ATOM 3438 C C . LEU A 1 451 ? -13.081 -3.706 12.841 1.00 98.44 451 LEU A C 1
ATOM 3440 O O . LEU A 1 451 ? -14.254 -3.435 12.610 1.00 98.44 451 LEU A O 1
ATOM 3444 N N . CYS A 1 452 ? -12.671 -4.970 12.971 1.00 97.88 452 CYS A N 1
ATOM 3445 C CA . CYS A 1 452 ? -13.576 -6.109 12.806 1.00 97.88 452 CYS A CA 1
ATOM 3446 C C . CYS A 1 452 ? -14.688 -6.103 13.861 1.00 97.88 452 CYS A C 1
ATOM 3448 O O . CYS A 1 452 ? -15.858 -6.316 13.549 1.00 97.88 452 CYS A O 1
ATOM 3450 N N . ARG A 1 453 ? -14.343 -5.831 15.126 1.00 97.69 453 ARG A N 1
ATOM 3451 C CA . ARG A 1 453 ? -15.319 -5.823 16.225 1.00 97.69 453 ARG A CA 1
ATOM 3452 C C . ARG A 1 453 ? -16.259 -4.631 16.210 1.00 97.69 453 ARG A C 1
ATOM 3454 O O . ARG A 1 453 ? -17.350 -4.730 16.772 1.00 97.69 453 ARG A O 1
ATOM 3461 N N . SER A 1 454 ? -15.855 -3.516 15.613 1.00 97.94 454 SER A N 1
ATOM 3462 C CA . SER A 1 454 ? -16.710 -2.338 15.514 1.00 97.94 454 SER A CA 1
ATOM 3463 C C . SER A 1 454 ? -17.759 -2.453 14.411 1.00 97.94 454 SER A C 1
ATOM 3465 O O . SER A 1 454 ? -18.676 -1.636 14.381 1.00 97.94 454 SER A O 1
ATOM 3467 N N . CYS A 1 455 ? -17.666 -3.463 13.545 1.00 97.81 455 CYS A N 1
ATOM 3468 C CA . CYS A 1 455 ? -18.631 -3.687 12.481 1.00 97.81 455 CYS A CA 1
ATOM 3469 C C . CYS A 1 455 ? -19.986 -4.204 12.994 1.00 97.81 455 CYS A C 1
ATOM 3471 O O . CYS A 1 455 ? -20.089 -4.842 14.050 1.00 97.81 455 CYS A O 1
ATOM 3473 N N . ASP A 1 456 ? -21.030 -3.936 12.212 1.00 96.00 456 ASP A N 1
ATOM 3474 C CA . ASP A 1 456 ? -22.377 -4.467 12.399 1.00 96.00 456 ASP A CA 1
ATOM 3475 C C . ASP A 1 456 ? -22.849 -5.190 11.128 1.00 96.00 456 ASP A C 1
ATOM 3477 O O . ASP A 1 456 ? -23.221 -4.575 10.125 1.00 96.00 456 ASP A O 1
ATOM 3481 N N . SER A 1 457 ? -22.807 -6.523 11.160 1.00 94.88 457 SER A N 1
ATOM 3482 C CA . SER A 1 457 ? -23.288 -7.373 10.068 1.00 94.88 457 SER A CA 1
ATOM 3483 C C . SER A 1 457 ? -24.816 -7.403 9.984 1.00 94.88 457 SER A C 1
ATOM 3485 O O . SER A 1 457 ? -25.370 -7.576 8.899 1.00 94.88 457 SER A O 1
ATOM 3487 N N . LYS A 1 458 ? -25.514 -7.199 11.109 1.00 94.06 458 LYS A N 1
ATOM 3488 C CA . LYS A 1 458 ? -26.972 -7.350 11.197 1.00 94.06 458 LYS A CA 1
ATOM 3489 C C . LYS A 1 458 ? -27.696 -6.222 10.477 1.00 94.06 458 LYS A C 1
ATOM 3491 O O . LYS A 1 458 ? -28.733 -6.479 9.873 1.00 94.06 458 LYS A O 1
ATOM 3496 N N . ILE A 1 459 ? -27.130 -5.011 10.481 1.00 92.06 459 ILE A N 1
ATOM 3497 C CA . ILE A 1 459 ? -27.637 -3.883 9.675 1.00 92.06 459 ILE A CA 1
ATOM 3498 C C . ILE A 1 459 ? -27.676 -4.244 8.183 1.00 92.06 459 ILE A C 1
ATOM 3500 O O . ILE A 1 459 ? -28.580 -3.812 7.478 1.00 92.06 459 ILE A O 1
ATOM 3504 N N . LEU A 1 460 ? -26.742 -5.079 7.719 1.00 92.69 460 LEU A N 1
ATOM 3505 C CA . LEU A 1 460 ? -26.665 -5.543 6.331 1.00 92.69 460 LEU A CA 1
ATOM 3506 C C . LEU A 1 460 ? -27.420 -6.862 6.090 1.00 92.69 460 LEU A C 1
ATOM 3508 O O . LEU A 1 460 ? -27.226 -7.503 5.059 1.00 92.69 460 LEU A O 1
ATOM 3512 N N . GLY A 1 461 ? -28.248 -7.296 7.045 1.00 91.44 461 GLY A N 1
ATOM 3513 C CA . GLY A 1 461 ? -29.012 -8.541 6.955 1.00 91.44 461 GLY A CA 1
ATOM 3514 C C . GLY A 1 461 ? -28.181 -9.815 7.136 1.00 91.44 461 GLY A C 1
ATOM 3515 O O . GLY A 1 461 ? -28.662 -10.894 6.807 1.00 91.44 461 GLY A O 1
ATOM 3516 N N . GLN A 1 462 ? -26.952 -9.715 7.656 1.00 92.69 462 GLN A N 1
ATOM 3517 C CA . GLN A 1 462 ? -26.037 -10.848 7.819 1.00 92.69 462 GLN A CA 1
ATOM 3518 C C . GLN A 1 462 ? -25.868 -11.236 9.301 1.00 92.69 462 GLN A C 1
ATOM 3520 O O . GLN A 1 462 ? -25.682 -10.365 10.159 1.00 92.69 462 GLN A O 1
ATOM 3525 N N . PRO A 1 463 ? -25.892 -12.538 9.649 1.00 90.06 463 PRO A N 1
ATOM 3526 C CA . PRO A 1 463 ? -25.785 -12.977 11.043 1.00 90.06 463 PRO A CA 1
ATOM 3527 C C . PRO A 1 463 ? -24.382 -12.770 11.634 1.00 90.06 463 PRO A C 1
ATOM 3529 O O . PRO A 1 463 ? -24.252 -12.551 12.840 1.00 90.06 463 PRO A O 1
ATOM 3532 N N . SER A 1 464 ? -23.346 -12.853 10.799 1.00 93.81 464 SER A N 1
ATOM 3533 C CA . SER A 1 464 ? -21.935 -12.717 11.166 1.00 93.81 464 SER A CA 1
ATOM 3534 C C . SER A 1 464 ? -21.111 -12.328 9.926 1.00 93.81 464 SER A C 1
ATOM 3536 O O . SER A 1 464 ? -21.605 -11.590 9.073 1.00 93.81 464 SER A O 1
ATOM 3538 N N . PHE A 1 465 ? -19.863 -12.798 9.827 1.00 95.81 465 PHE A N 1
ATOM 3539 C CA . PHE A 1 465 ? -19.012 -12.591 8.660 1.00 95.81 465 PHE A CA 1
ATOM 3540 C C . PHE A 1 465 ? -19.698 -13.060 7.369 1.00 95.81 465 PHE A C 1
ATOM 3542 O O . PHE A 1 465 ? -20.248 -14.159 7.316 1.00 95.81 465 PHE A O 1
ATOM 3549 N N . HIS A 1 466 ? -19.594 -12.256 6.313 1.00 95.06 466 HIS A N 1
ATOM 3550 C CA . HIS A 1 466 ? -20.053 -12.608 4.974 1.00 95.06 466 HIS A CA 1
ATOM 3551 C C . HIS A 1 466 ? -19.013 -12.167 3.927 1.00 95.06 466 HIS A C 1
ATOM 3553 O O . HIS A 1 466 ? -18.607 -11.006 3.967 1.00 95.06 466 HIS A O 1
ATOM 3559 N N . PRO A 1 467 ? -18.617 -13.002 2.943 1.00 93.44 467 PRO A N 1
ATOM 3560 C CA . PRO A 1 467 ? -17.542 -12.672 1.991 1.00 93.44 467 PRO A CA 1
ATOM 3561 C C . PRO A 1 467 ? -17.719 -11.352 1.220 1.00 93.44 467 PRO A C 1
ATOM 3563 O O . PRO A 1 467 ? -16.744 -10.698 0.860 1.00 93.44 467 PRO A O 1
ATOM 3566 N N . ARG A 1 468 ? -18.966 -10.920 0.990 1.00 91.56 468 ARG A N 1
ATOM 3567 C CA . ARG A 1 468 ? -19.269 -9.631 0.335 1.00 91.56 468 ARG A CA 1
ATOM 3568 C C . ARG A 1 468 ? -18.969 -8.401 1.196 1.00 91.56 468 ARG A C 1
ATOM 3570 O O . ARG A 1 468 ? -18.746 -7.328 0.658 1.00 91.56 468 ARG A O 1
ATOM 3577 N N . THR A 1 469 ? -19.041 -8.524 2.520 1.00 94.56 469 THR A N 1
ATOM 3578 C CA . THR A 1 469 ? -19.045 -7.371 3.445 1.00 94.56 469 THR A CA 1
ATOM 3579 C C . THR A 1 469 ? -18.112 -7.534 4.639 1.00 94.56 469 THR A C 1
ATOM 3581 O O . THR A 1 469 ? -18.073 -6.675 5.520 1.00 94.56 469 THR A O 1
ATOM 3584 N N . GLY A 1 470 ? -17.389 -8.649 4.710 1.00 96.50 470 GLY A N 1
ATOM 3585 C CA . GLY A 1 470 ? -16.568 -9.013 5.852 1.00 96.50 470 GLY A CA 1
ATOM 3586 C C . GLY A 1 470 ? -17.397 -9.096 7.127 1.00 96.50 470 GLY A C 1
ATOM 3587 O O . GLY A 1 470 ? -18.486 -9.674 7.138 1.00 96.50 470 GLY A O 1
ATOM 3588 N N . TYR A 1 471 ? -16.914 -8.460 8.193 1.00 97.81 471 TYR A N 1
ATOM 3589 C CA . TYR A 1 471 ? -17.596 -8.388 9.489 1.00 97.81 471 TYR A CA 1
ATOM 3590 C C . TYR A 1 471 ? -18.809 -7.438 9.519 1.00 97.81 471 TYR A C 1
ATOM 3592 O O . TYR A 1 471 ? -19.481 -7.348 10.548 1.00 97.81 471 TYR A O 1
ATOM 3600 N N . GLY A 1 472 ? -19.124 -6.754 8.414 1.00 97.62 472 GLY A N 1
ATOM 3601 C CA . GLY A 1 472 ? -20.307 -5.902 8.277 1.00 97.62 472 GLY A CA 1
ATOM 3602 C C . GLY A 1 472 ? -19.990 -4.418 8.114 1.00 97.62 472 GLY A C 1
ATOM 3603 O O . GLY A 1 472 ? -18.870 -4.037 7.776 1.00 97.62 472 GLY A O 1
ATOM 3604 N N . LEU A 1 473 ? -20.999 -3.576 8.350 1.00 97.50 473 LEU A N 1
ATOM 3605 C CA . LEU A 1 473 ? -20.886 -2.126 8.206 1.00 97.50 473 LEU A CA 1
ATOM 3606 C C . LEU A 1 473 ? -20.040 -1.536 9.335 1.00 97.50 473 LEU A C 1
ATOM 3608 O O . LEU A 1 473 ? -20.354 -1.734 10.509 1.00 97.50 473 LEU A O 1
ATOM 3612 N N . ILE A 1 474 ? -18.996 -0.784 8.992 1.00 98.06 474 ILE A N 1
ATOM 3613 C CA . ILE A 1 474 ? -18.130 -0.136 9.977 1.00 98.06 474 ILE A CA 1
ATOM 3614 C C . ILE A 1 474 ? -18.896 0.911 10.806 1.00 98.06 474 ILE A C 1
ATOM 3616 O O . ILE A 1 474 ? -19.612 1.753 10.265 1.00 98.06 474 ILE A O 1
ATOM 3620 N N . ASN A 1 475 ? -18.698 0.899 12.128 1.00 98.06 475 ASN A N 1
ATOM 3621 C CA . ASN A 1 475 ? -19.182 1.942 13.034 1.00 98.06 475 ASN A CA 1
ATOM 3622 C C . ASN A 1 475 ? -17.993 2.614 13.746 1.00 98.06 475 ASN A C 1
ATOM 3624 O O . ASN A 1 475 ? -17.332 2.016 14.601 1.00 98.06 475 ASN A O 1
ATOM 3628 N N . ALA A 1 476 ? -17.719 3.870 13.387 1.00 98.00 476 ALA A N 1
ATOM 3629 C CA . ALA A 1 476 ? -16.587 4.632 13.899 1.00 98.00 476 ALA A CA 1
ATOM 3630 C C . ALA A 1 476 ? -16.740 4.992 15.384 1.00 98.00 476 ALA A C 1
ATOM 3632 O O . ALA A 1 476 ? -15.755 4.953 16.119 1.00 98.00 476 ALA A O 1
ATOM 3633 N N . ASP A 1 477 ? -17.952 5.301 15.855 1.00 98.25 477 ASP A N 1
ATOM 3634 C CA . ASP A 1 477 ? -18.196 5.638 17.264 1.00 98.25 477 ASP A CA 1
ATOM 3635 C C . ASP A 1 477 ? -17.962 4.423 18.169 1.00 98.25 477 ASP A C 1
ATOM 3637 O O . ASP A 1 477 ? -17.216 4.484 19.153 1.00 98.25 477 ASP A O 1
ATOM 3641 N N . ARG A 1 478 ? -18.514 3.274 17.767 1.00 98.25 478 ARG A N 1
ATOM 3642 C CA . ARG A 1 478 ? -18.302 1.998 18.447 1.00 98.25 478 ARG A CA 1
ATOM 3643 C C . ARG A 1 478 ? -16.821 1.628 18.491 1.00 98.25 478 ARG A C 1
ATOM 3645 O O . ARG A 1 478 ? -16.356 1.174 19.539 1.00 98.25 478 ARG A O 1
ATOM 3652 N N . ALA A 1 479 ? -16.089 1.835 17.393 1.00 98.38 479 ALA A N 1
ATOM 3653 C CA . ALA A 1 479 ? -14.650 1.592 17.335 1.00 98.38 479 ALA A CA 1
ATOM 3654 C C . ALA A 1 479 ? -13.897 2.383 18.412 1.00 98.38 479 ALA A C 1
ATOM 3656 O O . ALA A 1 479 ? -13.192 1.788 19.227 1.00 98.38 479 ALA A O 1
ATOM 3657 N N . VAL A 1 480 ? -14.067 3.708 18.448 1.00 98.44 480 VAL A N 1
ATOM 3658 C CA . VAL A 1 480 ? -13.262 4.588 19.313 1.00 98.44 480 VAL A CA 1
ATOM 3659 C C . VAL A 1 480 ? -13.690 4.580 20.780 1.00 98.44 480 VAL A C 1
ATOM 3661 O O . VAL A 1 480 ? -12.877 4.893 21.647 1.00 98.44 480 VAL A O 1
ATOM 3664 N N . ARG A 1 481 ? -14.944 4.217 21.079 1.00 97.94 481 ARG A N 1
ATOM 3665 C CA . ARG A 1 481 ? -15.452 4.107 22.454 1.00 97.94 481 ARG A CA 1
ATOM 3666 C C . ARG A 1 481 ? -15.336 2.683 22.975 1.00 97.94 481 ARG A C 1
ATOM 3668 O O . ARG A 1 481 ? -14.446 2.371 23.763 1.00 97.94 481 ARG A O 1
ATOM 3675 N N . LYS A 1 482 ? -16.258 1.824 22.537 1.00 97.94 482 LYS A N 1
ATOM 3676 C CA . LYS A 1 482 ? -16.463 0.487 23.098 1.00 97.94 482 LYS A CA 1
ATOM 3677 C C . LYS A 1 482 ? -15.262 -0.411 22.833 1.00 97.94 482 LYS A C 1
ATOM 3679 O O . LYS A 1 482 ? -14.736 -1.002 23.769 1.00 97.94 482 LYS A O 1
ATOM 3684 N N . GLU A 1 483 ? -14.832 -0.515 21.579 1.00 98.25 483 GLU A N 1
ATOM 3685 C CA . GLU A 1 483 ? -13.837 -1.522 21.196 1.00 98.25 483 GLU A CA 1
ATOM 3686 C C . GLU A 1 483 ? -12.411 -1.111 21.609 1.00 98.25 483 GLU A C 1
ATOM 3688 O O . GLU A 1 483 ? -11.662 -1.943 22.120 1.00 98.25 483 GLU A O 1
ATOM 3693 N N . VAL A 1 484 ? -12.050 0.177 21.509 1.00 97.88 484 VAL A N 1
ATOM 3694 C CA . VAL A 1 484 ? -10.801 0.704 22.101 1.00 97.88 484 VAL A CA 1
ATOM 3695 C C . VAL A 1 484 ? -10.800 0.565 23.629 1.00 97.88 484 VAL A C 1
ATOM 3697 O O . VAL A 1 484 ? -9.783 0.162 24.198 1.00 97.88 484 VAL A O 1
ATOM 3700 N N . GLY A 1 485 ? -11.918 0.861 24.304 1.00 96.88 485 GLY A N 1
ATOM 3701 C CA . GLY A 1 485 ? -12.057 0.678 25.753 1.00 96.88 485 GLY A CA 1
ATOM 3702 C C . GLY A 1 485 ? -11.848 -0.778 26.174 1.00 96.88 485 GLY A C 1
ATOM 3703 O O . GLY A 1 485 ? -10.970 -1.067 26.988 1.00 96.88 485 GLY A O 1
ATOM 3704 N N . ALA A 1 486 ? -12.559 -1.704 25.527 1.00 96.88 486 ALA A N 1
ATOM 3705 C CA . ALA A 1 486 ? -12.422 -3.140 25.759 1.00 96.88 486 ALA A CA 1
ATOM 3706 C C . ALA A 1 486 ? -10.994 -3.643 25.485 1.00 96.88 486 ALA A C 1
ATOM 3708 O O . ALA A 1 486 ? -10.474 -4.489 26.216 1.00 96.88 486 ALA A O 1
ATOM 3709 N N . TYR A 1 487 ? -10.322 -3.109 24.459 1.00 95.56 487 TYR A N 1
ATOM 3710 C CA . TYR A 1 487 ? -8.925 -3.439 24.187 1.00 95.56 487 TYR A CA 1
ATOM 3711 C C . TYR A 1 487 ? -7.997 -2.988 25.325 1.00 95.56 487 TYR A C 1
ATOM 3713 O O . TYR A 1 487 ? -7.152 -3.767 25.770 1.00 95.56 487 TYR A O 1
ATOM 3721 N N . ARG A 1 488 ? -8.158 -1.759 25.834 1.00 94.69 488 ARG A N 1
ATOM 3722 C CA . ARG A 1 488 ? -7.363 -1.251 26.968 1.00 94.69 488 ARG A CA 1
ATOM 3723 C C . ARG A 1 488 ? -7.566 -2.101 28.222 1.00 94.69 488 ARG A C 1
ATOM 3725 O O . ARG A 1 488 ? -6.590 -2.476 28.865 1.00 94.69 488 ARG A O 1
ATOM 3732 N N . GLU A 1 489 ? -8.806 -2.472 28.529 1.00 95.06 489 GLU A N 1
ATOM 3733 C CA . GLU A 1 489 ? -9.117 -3.365 29.651 1.00 95.06 489 GLU A CA 1
ATOM 3734 C C . GLU A 1 489 ? -8.463 -4.743 29.493 1.00 95.06 489 GLU A C 1
ATOM 3736 O O . GLU A 1 489 ? -7.802 -5.225 30.417 1.00 95.06 489 GLU A O 1
ATOM 3741 N N . LYS A 1 490 ? -8.576 -5.352 28.303 1.00 93.56 490 LYS A N 1
ATOM 3742 C CA . LYS A 1 490 ? -7.916 -6.623 27.966 1.00 93.56 490 LYS A CA 1
ATOM 3743 C C . LYS A 1 490 ? -6.403 -6.531 28.182 1.00 93.56 490 LYS A C 1
ATOM 3745 O O . LYS A 1 490 ? -5.824 -7.427 28.794 1.00 93.56 490 LYS A O 1
ATOM 3750 N N . MET A 1 491 ? -5.761 -5.455 27.725 1.00 90.38 491 MET A N 1
ATOM 3751 C CA . MET A 1 491 ? -4.316 -5.267 27.890 1.00 90.38 491 MET A CA 1
ATOM 3752 C C . MET A 1 491 ? -3.904 -5.089 29.354 1.00 90.38 491 MET A C 1
ATOM 3754 O O . MET A 1 491 ? -2.953 -5.737 29.788 1.00 90.38 491 MET A O 1
ATOM 3758 N N . ASN A 1 492 ? -4.658 -4.318 30.141 1.00 92.69 492 ASN A N 1
ATOM 3759 C CA . ASN A 1 492 ? -4.402 -4.157 31.577 1.00 92.69 492 ASN A CA 1
ATOM 3760 C C . ASN A 1 492 ? -4.486 -5.499 32.327 1.00 92.69 492 ASN A C 1
ATOM 3762 O O . ASN A 1 492 ? -3.655 -5.800 33.190 1.00 92.69 492 ASN A O 1
ATOM 3766 N N . GLN A 1 493 ? -5.465 -6.341 31.977 1.00 94.06 493 GLN A N 1
ATOM 3767 C CA . GLN A 1 493 ? -5.599 -7.685 32.547 1.00 94.06 493 GLN A CA 1
ATOM 3768 C C . GLN A 1 493 ? -4.421 -8.592 32.173 1.00 94.06 493 GLN A C 1
ATOM 3770 O O . GLN A 1 493 ? -3.928 -9.337 33.025 1.00 94.06 493 GLN A O 1
ATOM 3775 N N . VAL A 1 494 ? -3.960 -8.540 30.918 1.00 91.12 494 VAL A N 1
ATOM 3776 C CA . VAL A 1 494 ? -2.781 -9.293 30.461 1.00 91.12 494 VAL A CA 1
ATOM 3777 C C . VAL A 1 494 ? -1.538 -8.858 31.233 1.00 91.12 494 VAL A C 1
ATOM 3779 O O . VAL A 1 494 ? -0.814 -9.712 31.739 1.00 91.12 494 VAL A O 1
ATOM 3782 N N . GLU A 1 495 ? -1.326 -7.553 31.393 1.00 89.81 495 GLU A N 1
ATOM 3783 C CA . GLU A 1 495 ? -0.181 -7.011 32.125 1.00 89.81 495 GLU A CA 1
ATOM 3784 C C . GLU A 1 495 ? -0.206 -7.410 33.606 1.00 89.81 495 GLU A C 1
ATOM 3786 O O . GLU A 1 495 ? 0.800 -7.871 34.146 1.00 89.81 495 GLU A O 1
ATOM 3791 N N . THR A 1 496 ? -1.370 -7.324 34.254 1.00 93.75 496 THR A N 1
ATOM 3792 C CA . THR A 1 496 ? -1.534 -7.738 35.657 1.00 93.75 496 THR A CA 1
ATOM 3793 C C . THR A 1 496 ? -1.242 -9.228 35.832 1.00 93.75 496 THR A C 1
ATOM 3795 O O . THR A 1 496 ? -0.523 -9.622 36.750 1.00 93.75 496 THR A O 1
ATOM 3798 N N . ARG A 1 497 ? -1.745 -10.076 34.924 1.00 93.75 497 ARG A N 1
ATOM 3799 C CA . ARG A 1 497 ? -1.456 -11.519 34.940 1.00 93.75 497 ARG A CA 1
ATOM 3800 C C . ARG A 1 497 ? 0.024 -11.811 34.707 1.00 93.75 497 ARG A C 1
ATOM 3802 O O . ARG A 1 497 ? 0.558 -12.721 35.336 1.00 93.75 497 ARG A O 1
ATOM 3809 N N . PHE A 1 498 ? 0.675 -11.066 33.816 1.00 92.25 498 PHE A N 1
ATOM 3810 C CA . PHE A 1 498 ? 2.101 -11.220 33.547 1.00 92.25 498 PHE A CA 1
ATOM 3811 C C . PHE A 1 498 ? 2.942 -10.852 34.774 1.00 92.25 498 PHE A C 1
ATOM 3813 O O . PHE A 1 498 ? 3.748 -11.669 35.211 1.00 92.25 498 PHE A O 1
ATOM 3820 N N . LYS A 1 499 ? 2.696 -9.684 35.385 1.00 92.62 499 LYS A N 1
ATOM 3821 C CA . LYS A 1 499 ? 3.380 -9.235 36.611 1.00 92.62 499 LYS A CA 1
ATOM 3822 C C . LYS A 1 499 ? 3.244 -10.253 37.741 1.00 92.62 499 LYS A C 1
ATOM 3824 O O . LYS A 1 499 ? 4.254 -10.698 38.276 1.00 92.62 499 LYS A O 1
ATOM 3829 N N . LYS A 1 500 ? 2.020 -10.728 37.995 1.00 95.31 500 LYS A N 1
ATOM 3830 C CA . LYS A 1 500 ? 1.755 -11.766 39.000 1.00 95.31 500 LYS A CA 1
ATOM 3831 C C . LYS A 1 500 ? 2.567 -13.046 38.751 1.00 95.31 500 LYS A C 1
ATOM 3833 O O . LYS A 1 500 ? 3.187 -13.567 39.670 1.00 95.31 500 LYS A O 1
ATOM 3838 N N . ARG A 1 501 ? 2.620 -13.536 37.505 1.00 94.56 501 ARG A N 1
ATOM 3839 C CA . ARG A 1 501 ? 3.413 -14.733 37.154 1.00 94.56 501 ARG A CA 1
ATOM 3840 C C . ARG A 1 501 ? 4.919 -14.524 37.322 1.00 94.56 501 ARG A C 1
ATOM 3842 O O . ARG A 1 501 ? 5.623 -15.468 37.669 1.00 94.56 501 ARG A O 1
ATOM 3849 N N . MET A 1 502 ? 5.422 -13.320 37.053 1.00 93.19 502 MET A N 1
ATOM 3850 C CA . MET A 1 502 ? 6.839 -12.998 37.245 1.00 93.19 502 MET A CA 1
ATOM 3851 C C . MET A 1 502 ? 7.208 -12.933 38.730 1.00 93.19 502 MET A C 1
ATOM 3853 O O . MET A 1 502 ? 8.251 -13.456 39.112 1.00 93.19 502 MET A O 1
ATOM 3857 N N . GLU A 1 503 ? 6.341 -12.368 39.571 1.00 94.06 503 GLU A N 1
ATOM 3858 C CA . GLU A 1 503 ? 6.505 -12.377 41.031 1.00 94.06 503 GLU A CA 1
ATOM 3859 C C . GLU A 1 503 ? 6.488 -13.806 41.591 1.00 94.06 503 GLU A C 1
ATOM 3861 O O . GLU A 1 503 ? 7.376 -14.179 42.356 1.00 94.06 503 GLU A O 1
ATOM 3866 N N . GLU A 1 504 ? 5.535 -14.638 41.155 1.00 94.00 504 GLU A N 1
ATOM 3867 C CA . GLU A 1 504 ? 5.452 -16.054 41.542 1.00 94.00 504 GLU A CA 1
ATOM 3868 C C . GLU A 1 504 ? 6.734 -16.822 41.178 1.00 94.00 504 GLU A C 1
ATOM 3870 O O . GLU A 1 504 ? 7.256 -17.578 42.000 1.00 94.00 504 GLU A O 1
ATOM 3875 N N . ARG A 1 505 ? 7.289 -16.588 39.979 1.00 92.75 505 ARG A N 1
ATOM 3876 C CA . ARG A 1 505 ? 8.567 -17.185 39.553 1.00 92.75 505 ARG A CA 1
ATOM 3877 C C . ARG A 1 505 ? 9.754 -16.686 40.370 1.00 92.75 505 ARG A C 1
ATOM 3879 O O . ARG A 1 505 ? 10.564 -17.500 40.796 1.00 92.75 505 ARG A O 1
ATOM 3886 N N . ALA A 1 506 ? 9.837 -15.387 40.647 1.00 91.38 506 ALA A N 1
ATOM 3887 C CA . ALA A 1 506 ? 10.921 -14.829 41.454 1.00 91.38 506 ALA A CA 1
ATOM 3888 C C . ALA A 1 506 ? 10.922 -15.400 42.883 1.00 91.38 506 ALA A C 1
ATOM 3890 O O . ALA A 1 506 ? 11.979 -15.722 43.426 1.00 91.38 506 ALA A O 1
ATOM 3891 N N . VAL A 1 507 ? 9.739 -15.577 43.483 1.00 92.88 507 VAL A N 1
ATOM 3892 C CA . VAL A 1 507 ? 9.594 -16.228 44.794 1.00 92.88 507 VAL A CA 1
ATOM 3893 C C . VAL A 1 507 ? 10.031 -17.693 44.733 1.00 92.88 507 VAL A C 1
ATOM 3895 O O . VAL A 1 507 ? 10.699 -18.166 45.653 1.00 92.88 507 VAL A O 1
ATOM 3898 N N . GLN A 1 508 ? 9.679 -18.411 43.665 1.00 90.06 508 GLN A N 1
ATOM 3899 C CA . GLN A 1 508 ? 10.071 -19.807 43.472 1.00 90.06 508 GLN A CA 1
ATOM 3900 C C . GLN A 1 508 ? 11.594 -19.960 43.325 1.00 90.06 508 GLN A C 1
ATOM 3902 O O . GLN A 1 508 ? 12.200 -20.744 44.052 1.00 90.06 508 GLN A O 1
ATOM 3907 N N . GLU A 1 509 ? 12.236 -19.141 42.491 1.00 89.94 509 GLU A N 1
ATOM 3908 C CA . GLU A 1 509 ? 13.694 -19.148 42.304 1.00 89.94 509 GLU A CA 1
ATOM 3909 C C . GLU A 1 509 ? 14.455 -18.789 43.592 1.00 89.94 509 GLU A C 1
ATOM 3911 O O . GLU A 1 509 ? 15.524 -19.331 43.871 1.00 89.94 509 GLU A O 1
ATOM 3916 N N . GLN A 1 510 ? 13.914 -17.884 44.416 1.00 87.06 510 GLN A N 1
ATOM 3917 C CA . GLN A 1 510 ? 14.503 -17.559 45.719 1.00 87.06 510 GLN A CA 1
ATOM 3918 C C . GLN A 1 510 ? 14.401 -18.710 46.723 1.00 87.06 510 GLN A C 1
ATOM 3920 O O . GLN A 1 510 ? 15.290 -18.854 47.563 1.00 87.06 510 GLN A O 1
ATOM 3925 N N . LYS A 1 511 ? 13.333 -19.514 46.663 1.00 86.94 511 LYS A N 1
ATOM 3926 C CA . LYS A 1 511 ? 13.203 -20.725 47.484 1.00 86.94 511 LYS A CA 1
ATOM 3927 C C . LYS A 1 511 ? 14.176 -21.805 47.022 1.00 86.94 511 LYS A C 1
ATOM 3929 O O . LYS A 1 511 ? 14.820 -22.421 47.859 1.00 86.94 511 LYS A O 1
ATOM 3934 N N . GLU A 1 512 ? 14.329 -21.977 45.713 1.00 85.50 512 GLU A N 1
ATOM 3935 C CA . GLU A 1 512 ? 15.250 -22.957 45.125 1.00 85.50 512 GLU A CA 1
ATOM 3936 C C . GLU A 1 512 ? 16.724 -22.633 45.393 1.00 85.50 512 GLU A C 1
ATOM 3938 O O . GLU A 1 512 ? 17.511 -23.551 45.544 1.00 85.50 512 GLU A O 1
ATOM 3943 N N . LYS A 1 513 ? 17.104 -21.354 45.521 1.00 82.25 513 LYS A N 1
ATOM 3944 C CA . LYS A 1 513 ? 18.479 -20.946 45.882 1.00 82.25 513 LYS A CA 1
ATOM 3945 C C . LYS A 1 513 ? 18.811 -21.049 47.376 1.00 82.25 513 LYS A C 1
ATOM 3947 O O . LYS A 1 513 ? 19.968 -20.867 47.745 1.00 82.25 513 LYS A O 1
ATOM 3952 N N . LYS A 1 514 ? 17.805 -21.215 48.240 1.00 77.88 514 LYS A N 1
ATOM 3953 C CA . LYS A 1 514 ? 17.981 -21.341 49.700 1.00 77.88 514 LYS A CA 1
ATOM 3954 C C . LYS A 1 514 ? 18.038 -22.794 50.175 1.00 77.88 514 LYS A C 1
ATOM 3956 O O . LYS A 1 514 ? 18.411 -23.015 51.325 1.00 77.88 514 LYS A O 1
ATOM 3961 N N . ASN A 1 515 ? 17.658 -23.727 49.309 1.00 63.34 515 ASN A N 1
ATOM 3962 C CA . ASN A 1 515 ? 17.835 -25.165 49.482 1.00 63.34 515 ASN A CA 1
ATOM 3963 C C . ASN A 1 515 ? 19.078 -25.609 48.714 1.00 63.34 515 ASN A C 1
ATOM 3965 O O . ASN A 1 515 ? 19.670 -26.624 49.138 1.00 63.34 515 ASN A O 1
#